Protein AF-0000000077486196 (afdb_homodimer)

Structure (mmCIF, N/CA/C/O backbone):
data_AF-0000000077486196-model_v1
#
loop_
_entity.id
_entity.type
_entity.pdbx_description
1 polymer 'TNKS2 protein'
#
loop_
_atom_site.group_PDB
_atom_site.id
_atom_site.type_symbol
_atom_site.label_atom_id
_atom_site.label_alt_id
_atom_site.label_comp_id
_atom_site.label_asym_id
_atom_site.label_entity_id
_atom_site.label_seq_id
_atom_site.pdbx_PDB_ins_code
_atom_site.Cartn_x
_atom_site.Cartn_y
_atom_site.Cartn_z
_atom_site.occupancy
_atom_site.B_iso_or_equiv
_atom_site.auth_seq_id
_atom_site.auth_comp_id
_atom_site.auth_asym_id
_atom_site.auth_atom_id
_atom_site.pdbx_PDB_model_num
ATOM 1 N N . MET A 1 1 ? 13.516 -46.938 -27.25 1 25.19 1 MET A N 1
ATOM 2 C CA . MET A 1 1 ? 14.062 -46 -26.266 1 25.19 1 MET A CA 1
ATOM 3 C C . MET A 1 1 ? 12.953 -45.375 -25.438 1 25.19 1 MET A C 1
ATOM 5 O O . MET A 1 1 ? 12.07 -44.719 -26 1 25.19 1 MET A O 1
ATOM 9 N N . SER A 1 2 ? 12.5 -45.844 -24.234 1 22.66 2 SER A N 1
ATOM 10 C CA . SER A 1 2 ? 11.367 -45.781 -23.312 1 22.66 2 SER A CA 1
ATOM 11 C C . SER A 1 2 ? 11.414 -44.5 -22.484 1 22.66 2 SER A C 1
ATOM 13 O O . SER A 1 2 ? 12.422 -44.219 -21.812 1 22.66 2 SER A O 1
ATOM 15 N N . ALA A 1 3 ? 10.836 -43.438 -22.922 1 30.11 3 ALA A N 1
ATOM 16 C CA . ALA A 1 3 ? 10.75 -42.125 -22.312 1 30.11 3 ALA A CA 1
ATOM 17 C C . ALA A 1 3 ? 10.211 -42.188 -20.891 1 30.11 3 ALA A C 1
ATOM 19 O O . ALA A 1 3 ? 9.094 -42.688 -20.672 1 30.11 3 ALA A O 1
ATOM 20 N N . ARG A 1 4 ? 11.07 -42.406 -19.812 1 27.36 4 ARG A N 1
ATOM 21 C CA . ARG A 1 4 ? 10.789 -42.344 -18.391 1 27.36 4 ARG A CA 1
ATOM 22 C C . ARG A 1 4 ? 9.977 -41.125 -18.047 1 27.36 4 ARG A C 1
ATOM 24 O O . ARG A 1 4 ? 10.398 -40 -18.328 1 27.36 4 ARG A O 1
ATOM 31 N N . ARG A 1 5 ? 8.695 -41.156 -17.938 1 28.31 5 ARG A N 1
ATOM 32 C CA . ARG A 1 5 ? 7.688 -40.219 -17.438 1 28.31 5 ARG A CA 1
ATOM 33 C C . ARG A 1 5 ? 8.062 -39.719 -16.047 1 28.31 5 ARG A C 1
ATOM 35 O O . ARG A 1 5 ? 8.07 -40.469 -15.086 1 28.31 5 ARG A O 1
ATOM 42 N N . VAL A 1 6 ? 9.133 -38.938 -15.898 1 31.02 6 VAL A N 1
ATOM 43 C CA . VAL A 1 6 ? 9.547 -38.312 -14.641 1 31.02 6 VAL A CA 1
ATOM 44 C C . VAL A 1 6 ? 8.328 -37.75 -13.922 1 31.02 6 VAL A C 1
ATOM 46 O O . VAL A 1 6 ? 7.543 -37 -14.5 1 31.02 6 VAL A O 1
ATOM 49 N N . GLN A 1 7 ? 7.801 -38.438 -12.852 1 29.83 7 GLN A N 1
ATOM 50 C CA . GLN A 1 7 ? 6.754 -38.281 -11.844 1 29.83 7 GLN A CA 1
ATOM 51 C C . GLN A 1 7 ? 6.836 -36.906 -11.18 1 29.83 7 GLN A C 1
ATOM 53 O O . GLN A 1 7 ? 7.715 -36.656 -10.352 1 29.83 7 GLN A O 1
ATOM 58 N N . ARG A 1 8 ? 6.602 -35.844 -11.828 1 33.09 8 ARG A N 1
ATOM 59 C CA . ARG A 1 8 ? 6.379 -34.438 -11.461 1 33.09 8 ARG A CA 1
ATOM 60 C C . ARG A 1 8 ? 5.359 -34.312 -10.328 1 33.09 8 ARG A C 1
ATOM 62 O O . ARG A 1 8 ? 4.918 -33.219 -9.992 1 33.09 8 ARG A O 1
ATOM 69 N N . SER A 1 9 ? 4.781 -35.438 -9.773 1 34.09 9 SER A N 1
ATOM 70 C CA . SER A 1 9 ? 3.652 -35.406 -8.852 1 34.09 9 SER A CA 1
ATOM 71 C C . SER A 1 9 ? 4.082 -34.938 -7.465 1 34.09 9 SER A C 1
ATOM 73 O O . SER A 1 9 ? 3.295 -34.312 -6.75 1 34.09 9 SER A O 1
ATOM 75 N N . ASN A 1 10 ? 5.234 -35.375 -6.922 1 32.66 10 ASN A N 1
ATOM 76 C CA . ASN A 1 10 ? 5.43 -35.438 -5.477 1 32.66 10 ASN A CA 1
ATOM 77 C C . ASN A 1 10 ? 5.719 -34.062 -4.887 1 32.66 10 ASN A C 1
ATOM 79 O O . ASN A 1 10 ? 5.691 -33.875 -3.666 1 32.66 10 ASN A O 1
ATOM 83 N N . VAL A 1 11 ? 6.293 -33.188 -5.621 1 33.09 11 VAL A N 1
ATOM 84 C CA . VAL A 1 11 ? 6.766 -31.953 -4.992 1 33.09 11 VAL A CA 1
ATOM 85 C C . VAL A 1 11 ? 5.578 -31.062 -4.637 1 33.09 11 VAL A C 1
ATOM 87 O O . VAL A 1 11 ? 5.691 -30.172 -3.795 1 33.09 11 VAL A O 1
ATOM 90 N N . THR A 1 12 ? 4.398 -31.297 -5.203 1 34.72 12 THR A N 1
ATOM 91 C CA . THR A 1 12 ? 3.201 -30.516 -4.922 1 34.72 12 THR A CA 1
ATOM 92 C C . THR A 1 12 ? 2.65 -30.844 -3.537 1 34.72 12 THR A C 1
ATOM 94 O O . THR A 1 12 ? 2.203 -29.953 -2.812 1 34.72 12 THR A O 1
ATOM 97 N N . ASP A 1 13 ? 2.734 -32.094 -3.08 1 36.16 13 ASP A N 1
ATOM 98 C CA . ASP A 1 13 ? 2.148 -32.5 -1.814 1 36.16 13 ASP A CA 1
ATOM 99 C C . ASP A 1 13 ? 2.975 -32.031 -0.631 1 36.16 13 ASP A C 1
ATOM 101 O O . ASP A 1 13 ? 2.424 -31.656 0.409 1 36.16 13 ASP A O 1
ATOM 105 N N . GLU A 1 14 ? 4.27 -32.031 -0.784 1 35.53 14 GLU A N 1
ATOM 106 C CA . GLU A 1 14 ? 5.09 -31.625 0.359 1 35.53 14 GLU A CA 1
ATOM 107 C C . GLU A 1 14 ? 4.922 -30.141 0.669 1 35.53 14 GLU A C 1
ATOM 109 O O . GLU A 1 14 ? 4.855 -29.75 1.836 1 35.53 14 GLU A O 1
ATOM 114 N N . LEU A 1 15 ? 4.867 -29.391 -0.33 1 33.56 15 LEU A N 1
ATOM 115 C CA . LEU A 1 15 ? 4.711 -27.953 -0.057 1 33.56 15 LEU A CA 1
ATOM 116 C C . LEU A 1 15 ? 3.328 -27.656 0.512 1 33.56 15 LEU A C 1
ATOM 118 O O . LEU A 1 15 ? 3.186 -26.828 1.406 1 33.56 15 LEU A O 1
ATOM 122 N N . SER A 1 16 ? 2.342 -28.438 0.183 1 37.66 16 SER A N 1
ATOM 123 C CA . SER A 1 16 ? 1.031 -28.328 0.814 1 37.66 16 SER A CA 1
ATOM 124 C C . SER A 1 16 ? 1.085 -28.734 2.281 1 37.66 16 SER A C 1
ATOM 126 O O . SER A 1 16 ? 0.455 -28.109 3.133 1 37.66 16 SER A O 1
ATOM 128 N N . ASN A 1 17 ? 1.843 -29.75 2.674 1 40.31 17 ASN A N 1
ATOM 129 C CA . ASN A 1 17 ? 1.954 -30.203 4.059 1 40.31 17 ASN A CA 1
ATOM 130 C C . ASN A 1 17 ? 2.76 -29.219 4.902 1 40.31 17 ASN A C 1
ATOM 132 O O . ASN A 1 17 ? 2.432 -28.984 6.066 1 40.31 17 ASN A O 1
ATOM 136 N N . ILE A 1 18 ? 3.787 -28.656 4.434 1 36.38 18 ILE A N 1
ATOM 137 C CA . ILE A 1 18 ? 4.566 -27.703 5.215 1 36.38 18 ILE A CA 1
ATOM 138 C C . ILE A 1 18 ? 3.762 -26.422 5.41 1 36.38 18 ILE A C 1
ATOM 140 O O . ILE A 1 18 ? 3.721 -25.875 6.512 1 36.38 18 ILE A O 1
ATOM 144 N N . ALA A 1 19 ? 3.029 -25.984 4.473 1 38.47 19 ALA A N 1
ATOM 145 C CA . ALA A 1 19 ? 2.16 -24.812 4.637 1 38.47 19 ALA A CA 1
ATOM 146 C C . ALA A 1 19 ? 1.011 -25.125 5.59 1 38.47 19 ALA A C 1
ATOM 148 O O . ALA A 1 19 ? 0.683 -24.312 6.461 1 38.47 19 ALA A O 1
ATOM 149 N N . ALA A 1 20 ? 0.475 -26.266 5.586 1 40.31 20 ALA A N 1
ATOM 150 C CA . ALA A 1 20 ? -0.534 -26.672 6.562 1 40.31 20 ALA A CA 1
ATOM 151 C C . ALA A 1 20 ?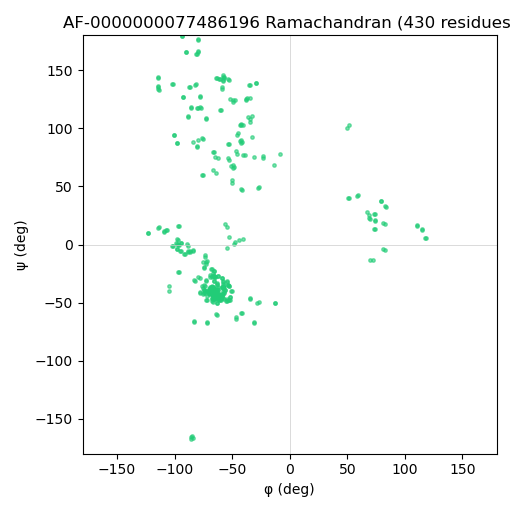 0.057 -26.734 7.969 1 40.31 20 ALA A C 1
ATOM 153 O O . ALA A 1 20 ? -0.582 -26.312 8.938 1 40.31 20 ALA A O 1
ATOM 154 N N . GLU A 1 21 ? 1.236 -27.188 8.148 1 40.91 21 GLU A N 1
ATOM 155 C CA . GLU A 1 21 ? 1.852 -27.266 9.469 1 40.91 21 GLU A CA 1
ATOM 156 C C . GLU A 1 21 ? 2.201 -25.875 9.992 1 40.91 21 GLU A C 1
ATOM 158 O O . GLU A 1 21 ? 2.002 -25.594 11.18 1 40.91 21 GLU A O 1
ATOM 163 N N . ILE A 1 22 ? 2.654 -25.062 9.18 1 37.81 22 ILE A N 1
ATOM 164 C CA . ILE A 1 22 ? 2.969 -23.719 9.648 1 37.81 22 ILE A CA 1
ATOM 165 C C . ILE A 1 22 ? 1.678 -22.969 9.984 1 37.81 22 ILE A C 1
ATOM 167 O O . ILE A 1 22 ? 1.582 -22.312 11.023 1 37.81 22 ILE A O 1
ATOM 171 N N . ILE A 1 23 ? 0.657 -23.172 9.203 1 37.69 23 ILE A N 1
ATOM 172 C CA . ILE A 1 23 ? -0.635 -22.578 9.539 1 37.69 23 ILE A CA 1
ATOM 173 C C . ILE A 1 23 ? -1.176 -23.219 10.82 1 37.69 23 ILE A C 1
ATOM 175 O O . ILE A 1 23 ? -1.705 -22.531 11.688 1 37.69 23 ILE A O 1
ATOM 179 N N . LYS A 1 24 ? -0.958 -24.484 10.969 1 39.81 24 LYS A N 1
ATOM 180 C CA . LYS A 1 24 ? -1.357 -25.141 12.211 1 39.81 24 LYS A CA 1
ATOM 181 C C . LYS A 1 24 ? -0.554 -24.609 13.398 1 39.81 24 LYS A C 1
ATOM 183 O O . LYS A 1 24 ? -1.105 -24.391 14.477 1 39.81 24 LYS A O 1
ATOM 188 N N . GLN A 1 25 ? 0.708 -24.453 13.297 1 38.59 25 GLN A N 1
ATOM 189 C CA . GLN A 1 25 ? 1.497 -23.953 14.422 1 38.59 25 GLN A CA 1
ATOM 190 C C . GLN A 1 25 ? 1.129 -22.516 14.766 1 38.59 25 GLN A C 1
ATOM 192 O O . GLN A 1 25 ? 1.107 -22.141 15.938 1 38.59 25 GLN A O 1
ATOM 197 N N . LEU A 1 26 ? 0.952 -21.766 13.758 1 32.69 26 LEU A N 1
ATOM 198 C CA . LEU A 1 26 ? 0.542 -20.391 14.055 1 32.69 26 LEU A CA 1
ATOM 199 C C . LEU A 1 26 ? -0.842 -20.359 14.695 1 32.69 26 LEU A C 1
ATOM 201 O O . LEU A 1 26 ? -1.127 -19.5 15.531 1 32.69 26 LEU A O 1
ATOM 205 N N . SER A 1 27 ? -1.669 -21.328 14.43 1 30.33 27 SER A N 1
ATOM 206 C CA . SER A 1 27 ? -2.982 -21.391 15.062 1 30.33 27 SER A CA 1
ATOM 207 C C . SER A 1 27 ? -2.871 -21.781 16.531 1 30.33 27 SER A C 1
ATOM 209 O O . SER A 1 27 ? -3.801 -21.562 17.312 1 30.33 27 SER A O 1
ATOM 211 N N . THR A 1 28 ? -1.886 -22.562 16.938 1 33.22 28 THR A N 1
ATOM 212 C CA . THR A 1 28 ? -1.939 -23.062 18.297 1 33.22 28 THR A CA 1
ATOM 213 C C . THR A 1 28 ? -1.4 -22.031 19.281 1 33.22 28 THR A C 1
ATOM 215 O O . THR A 1 28 ? -1.438 -22.234 20.5 1 33.22 28 THR A O 1
ATOM 218 N N . SER A 1 29 ? -0.495 -21.203 19 1 30.89 29 SER A N 1
ATOM 219 C CA . SER A 1 29 ? -0.128 -20.375 20.156 1 30.89 29 SER A CA 1
ATOM 220 C C . SER A 1 29 ? -1.286 -19.469 20.578 1 30.89 29 SER A C 1
ATOM 222 O O . SER A 1 29 ? -1.532 -18.438 19.969 1 30.89 29 SER A O 1
ATOM 224 N N . LYS A 1 30 ? -2.242 -20.031 21.312 1 28.58 30 LYS A N 1
ATOM 225 C CA . LYS A 1 30 ? -3.328 -19.438 22.078 1 28.58 30 LYS A CA 1
ATOM 226 C C . LYS A 1 30 ? -2.809 -18.328 23 1 28.58 30 LYS A C 1
ATOM 228 O O . LYS A 1 30 ? -2.334 -18.594 24.109 1 28.58 30 LYS A O 1
ATOM 233 N N . ARG A 1 31 ? -2.086 -17.328 22.562 1 26.91 31 ARG A N 1
ATOM 234 C CA . ARG A 1 31 ? -1.861 -16.297 23.578 1 26.91 31 ARG A CA 1
ATOM 235 C C . ARG A 1 31 ? -3.172 -15.891 24.25 1 26.91 31 ARG A C 1
ATOM 237 O O . ARG A 1 31 ? -4.219 -15.859 23.594 1 26.91 31 ARG A O 1
ATOM 244 N N . HIS A 1 32 ? -3.273 -15.969 25.547 1 27.31 32 HIS A N 1
ATOM 245 C CA . HIS A 1 32 ? -4.293 -15.531 26.5 1 27.31 32 HIS A CA 1
ATOM 246 C C . HIS A 1 32 ? -4.844 -14.164 26.125 1 27.31 32 HIS A C 1
ATOM 248 O O . HIS A 1 32 ? -4.129 -13.156 26.172 1 27.31 32 HIS A O 1
ATOM 254 N N . VAL A 1 33 ? -5.707 -14.164 25.125 1 25.33 33 VAL A N 1
ATOM 255 C CA . VAL A 1 33 ? -6.512 -12.977 24.844 1 25.33 33 VAL A CA 1
ATOM 256 C C . VAL A 1 33 ? -7.23 -12.539 26.125 1 25.33 33 VAL A C 1
ATOM 258 O O . VAL A 1 33 ? -8.062 -13.281 26.656 1 25.33 33 VAL A O 1
ATOM 261 N N . THR A 1 34 ? -6.469 -12 27.016 1 25.86 34 THR A N 1
ATOM 262 C CA . THR A 1 34 ? -7.207 -11.352 28.094 1 25.86 34 THR A CA 1
ATOM 263 C C . THR A 1 34 ? -8.492 -10.719 27.562 1 25.86 34 THR A C 1
ATOM 265 O O . THR A 1 34 ? -8.57 -10.352 26.391 1 25.86 34 THR A O 1
ATOM 268 N N . ARG A 1 35 ? -9.555 -10.898 28.328 1 23.84 35 ARG A N 1
ATOM 269 C CA . ARG A 1 35 ? -10.938 -10.492 28.125 1 23.84 35 ARG A CA 1
ATOM 270 C C . ARG A 1 35 ? -11.008 -9.062 27.578 1 23.84 35 ARG A C 1
ATOM 272 O O . ARG A 1 35 ? -10.547 -8.125 28.219 1 23.84 35 ARG A O 1
ATOM 279 N N . PRO A 1 36 ? -10.969 -9 26.25 1 25.66 36 PRO A N 1
ATOM 280 C CA . PRO A 1 36 ? -11.039 -7.637 25.719 1 25.66 36 PRO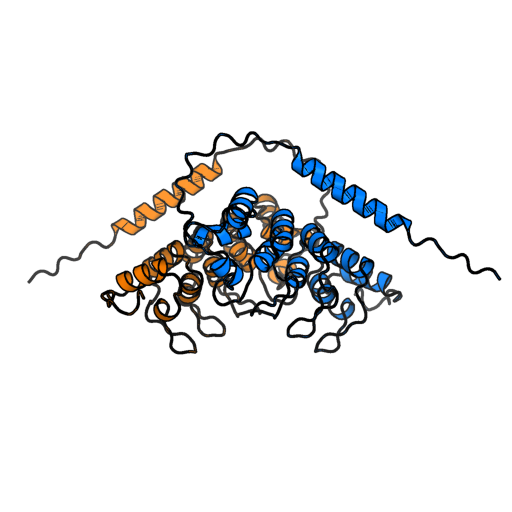 A CA 1
ATOM 281 C C . PRO A 1 36 ? -12.148 -6.805 26.344 1 25.66 36 PRO A C 1
ATOM 283 O O . PRO A 1 36 ? -13.148 -7.359 26.828 1 25.66 36 PRO A O 1
ATOM 286 N N . ALA A 1 37 ? -11.852 -5.672 26.906 1 27.72 37 ALA A N 1
ATOM 287 C CA . ALA A 1 37 ? -12.781 -4.664 27.391 1 27.72 37 ALA A CA 1
ATOM 288 C C . ALA A 1 37 ? -14.086 -4.68 26.594 1 27.72 37 ALA A C 1
ATOM 290 O O . ALA A 1 37 ? -14.102 -5.098 25.438 1 27.72 37 ALA A O 1
ATOM 291 N N . VAL A 1 38 ? -15.242 -4.555 27.125 1 26.61 38 VAL A N 1
ATOM 292 C CA . VAL A 1 38 ? -16.641 -4.488 26.703 1 26.61 38 VAL A CA 1
ATOM 293 C C . VAL A 1 38 ? -16.734 -3.777 25.359 1 26.61 38 VAL A C 1
ATOM 295 O O . VAL A 1 38 ? -16.141 -2.707 25.172 1 26.61 38 VAL A O 1
ATOM 298 N N . ALA A 1 39 ? -17.031 -4.52 24.281 1 28.16 39 ALA A N 1
ATOM 299 C CA . ALA A 1 39 ? -17.359 -4.344 22.875 1 28.16 39 ALA A CA 1
ATOM 300 C C . ALA A 1 39 ? -18.312 -3.166 22.672 1 28.16 39 ALA A C 1
ATOM 302 O O . ALA A 1 39 ? -19.516 -3.299 22.875 1 28.16 39 ALA A O 1
ATOM 303 N N . SER A 1 40 ? -18.203 -2.068 23.156 1 29.38 40 SER A N 1
ATOM 304 C CA . SER A 1 40 ? -19.156 -1.086 22.641 1 29.38 40 SER A CA 1
ATOM 305 C C . SER A 1 40 ? -19.297 -1.203 21.125 1 29.38 40 SER A C 1
ATOM 307 O O . SER A 1 40 ? -18.312 -1.261 20.406 1 29.38 40 SER A O 1
ATOM 309 N N . SER A 1 41 ? -20.375 -1.784 20.5 1 31.84 41 SER A N 1
ATOM 310 C CA . SER A 1 41 ? -20.906 -2.357 19.266 1 31.84 41 SER A CA 1
ATOM 311 C C . SER A 1 41 ? -20.484 -1.544 18.047 1 31.84 41 SER A C 1
ATOM 313 O O . SER A 1 41 ? -20.547 -2.025 16.922 1 31.84 41 SER A O 1
ATOM 315 N N . LYS A 1 42 ? -20.859 -0.227 18.016 1 29.66 42 LYS A N 1
ATOM 316 C CA . LYS A 1 42 ? -20.969 0.436 16.719 1 29.66 42 LYS A CA 1
ATOM 317 C C . LYS A 1 42 ? -19.594 0.526 16.047 1 29.66 42 LYS A C 1
ATOM 319 O O . LYS A 1 42 ? -18.75 1.309 16.469 1 29.66 42 LYS A O 1
ATOM 324 N N . MET A 1 43 ? -19.172 -0.598 15.555 1 34.19 43 MET A N 1
ATOM 325 C CA . MET A 1 43 ? -17.953 -0.536 14.75 1 34.19 43 MET A CA 1
ATOM 326 C C . MET A 1 43 ? -18.031 0.608 13.742 1 34.19 43 MET A C 1
ATOM 328 O O . MET A 1 43 ? -18.953 0.668 12.93 1 34.19 43 MET A O 1
ATOM 332 N N . GLU A 1 44 ? -17.828 1.691 13.977 1 36.94 44 GLU A N 1
ATOM 333 C CA . GLU A 1 44 ? -17.719 2.773 13.008 1 36.94 44 GLU A CA 1
ATOM 334 C C . GLU A 1 44 ? -17.047 2.301 11.719 1 36.94 44 GLU A C 1
ATOM 336 O O . GLU A 1 44 ? -16.203 1.396 11.758 1 36.94 44 GLU A O 1
ATOM 341 N N . VAL A 1 45 ? -17.828 2.186 10.531 1 41.09 45 VAL A N 1
ATOM 342 C CA . VAL A 1 45 ? -17.375 1.854 9.18 1 41.09 45 VAL A CA 1
ATOM 343 C C . VAL A 1 45 ? -15.859 1.942 9.109 1 41.09 45 VAL A C 1
ATOM 345 O O . VAL A 1 45 ? -15.211 1.077 8.516 1 41.09 45 VAL A O 1
ATOM 348 N N . GLY A 1 46 ? -15.211 3.035 9.555 1 51.56 46 GLY A N 1
ATOM 349 C CA . GLY A 1 46 ? -13.766 3.094 9.68 1 51.56 46 GLY A CA 1
ATOM 350 C C . GLY A 1 46 ? -13.164 1.846 10.305 1 51.56 46 GLY A C 1
ATOM 351 O O . GLY A 1 46 ? -11.992 1.542 10.094 1 51.56 46 GLY A O 1
ATOM 352 N N . THR A 1 47 ? -14.117 0.9 10.531 1 65.38 47 THR A N 1
ATOM 353 C CA . THR A 1 47 ? -13.664 -0.137 11.453 1 65.38 47 THR A CA 1
ATOM 354 C C . THR A 1 47 ? -13.344 -1.427 10.703 1 65.38 47 THR A C 1
ATOM 356 O O . THR A 1 47 ? -12.289 -2.023 10.898 1 65.38 47 THR A O 1
ATOM 359 N N . PHE A 1 48 ? -14.281 -1.711 9.508 1 75.38 48 PHE A N 1
ATOM 360 C CA . PHE A 1 48 ? -14.008 -2.988 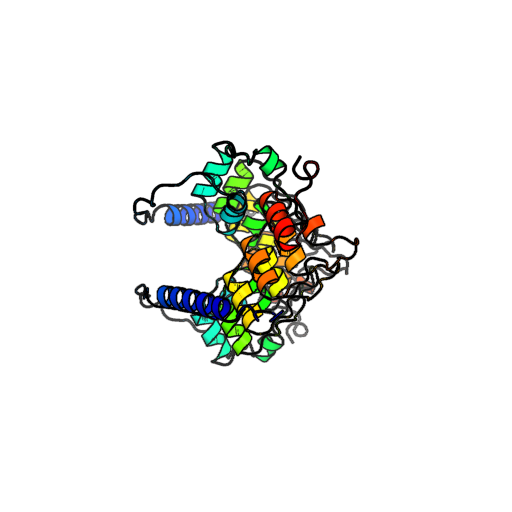8.859 1 75.38 48 PHE A CA 1
ATOM 361 C C . PHE A 1 48 ? -12.711 -2.92 8.062 1 75.38 48 PHE A C 1
ATOM 363 O O . PHE A 1 48 ? -11.844 -3.781 8.203 1 75.38 48 PHE A O 1
ATOM 370 N N . HIS A 1 49 ? -12.57 -1.858 7.258 1 78 49 HIS A N 1
ATOM 371 C CA . HIS A 1 49 ? -11.352 -1.66 6.484 1 78 49 HIS A CA 1
ATOM 372 C C . HIS A 1 49 ? -10.133 -1.576 7.391 1 78 49 HIS A C 1
ATOM 374 O O . HIS A 1 49 ? -9.062 -2.092 7.051 1 78 49 HIS A O 1
ATOM 380 N N . GLU A 1 50 ? -10.453 -0.971 8.453 1 78.69 50 GLU A N 1
ATOM 381 C CA . GLU A 1 50 ? -9.367 -0.896 9.43 1 78.69 50 GLU A CA 1
ATOM 382 C C . GLU A 1 50 ? -9.016 -2.277 9.977 1 78.69 50 GLU A C 1
ATOM 384 O O . GLU A 1 50 ? -7.84 -2.59 10.18 1 78.69 50 GLU A O 1
ATOM 389 N N . ALA A 1 51 ? -10.039 -3.018 10.18 1 84.5 51 ALA A N 1
ATOM 390 C CA . ALA A 1 51 ? -9.812 -4.375 10.672 1 84.5 51 ALA A CA 1
ATOM 391 C C . ALA A 1 51 ? -9.055 -5.211 9.648 1 84.5 51 ALA A C 1
ATOM 393 O O . ALA A 1 51 ? -8.172 -5.996 10.008 1 84.5 51 ALA A O 1
ATOM 394 N N . VAL A 1 52 ? -9.438 -5.035 8.367 1 89.06 52 VAL A N 1
ATOM 395 C CA . VAL A 1 52 ? -8.758 -5.758 7.301 1 89.06 52 VAL A CA 1
ATOM 396 C C . VAL A 1 52 ? -7.301 -5.309 7.219 1 89.06 52 VAL A C 1
ATOM 398 O O . VAL A 1 52 ? -6.391 -6.141 7.164 1 89.06 52 VAL A O 1
ATOM 401 N N . LYS A 1 53 ? -7.09 -4.043 7.234 1 86.38 53 LYS A N 1
ATOM 402 C CA . LYS A 1 53 ? -5.758 -3.455 7.133 1 86.38 53 LYS A CA 1
ATOM 403 C C . LYS A 1 53 ? -4.852 -3.959 8.25 1 86.38 53 LYS A C 1
ATOM 405 O O . LYS A 1 53 ? -3.648 -4.148 8.047 1 86.38 53 LYS A O 1
ATOM 410 N N . HIS A 1 54 ? -5.465 -4.234 9.398 1 87.5 54 HIS A N 1
ATOM 411 C CA . HIS A 1 54 ? -4.668 -4.637 10.555 1 87.5 54 HIS A CA 1
ATOM 412 C C . HIS A 1 54 ? -4.648 -6.152 10.703 1 87.5 54 HIS A C 1
ATOM 414 O O . HIS A 1 54 ? -4.012 -6.68 11.625 1 87.5 54 HIS A O 1
ATOM 420 N N . GLY A 1 55 ? -5.355 -6.797 9.891 1 92.56 55 GLY A N 1
ATOM 421 C CA . GLY A 1 55 ? -5.348 -8.25 9.938 1 92.56 55 GLY A CA 1
ATOM 422 C C . GLY A 1 55 ? -6.105 -8.812 11.125 1 92.56 55 GLY A C 1
ATOM 423 O O . GLY A 1 55 ? -5.742 -9.867 11.656 1 92.56 55 GLY A O 1
ATOM 424 N N . ASP A 1 56 ? -7.047 -8.07 11.617 1 89.94 56 ASP A N 1
ATOM 425 C CA . ASP A 1 56 ? -7.867 -8.531 12.734 1 89.94 56 ASP A CA 1
ATOM 426 C C . ASP A 1 56 ? -8.898 -9.562 12.273 1 89.94 56 ASP A C 1
ATOM 428 O O . ASP A 1 56 ? -10.055 -9.219 12.023 1 89.94 56 ASP A O 1
ATOM 432 N N . VAL A 1 57 ? -8.539 -10.781 12.328 1 92.69 57 VAL A N 1
ATOM 433 C CA . VAL A 1 57 ? -9.312 -11.867 11.734 1 92.69 57 VAL A CA 1
ATOM 434 C C . VAL A 1 57 ? -10.672 -11.969 12.422 1 92.69 57 VAL A C 1
ATOM 436 O O . VAL A 1 57 ? -11.695 -12.164 11.766 1 92.69 57 VAL A O 1
ATOM 439 N N . GLN A 1 58 ? -10.68 -11.781 13.711 1 87.38 58 GLN A N 1
ATOM 440 C CA . GLN A 1 58 ? -11.914 -11.93 14.477 1 87.38 58 GLN A CA 1
ATOM 441 C C . GLN A 1 58 ? -12.922 -10.852 14.109 1 87.38 58 GLN A C 1
ATOM 443 O O . GLN A 1 58 ? -14.102 -11.141 13.883 1 87.38 58 GLN A O 1
ATOM 448 N N . THR A 1 59 ? -12.469 -9.672 14.062 1 84.06 59 THR A N 1
ATOM 449 C CA . THR A 1 59 ? -13.336 -8.555 13.711 1 84.06 59 THR A CA 1
ATOM 450 C C . THR A 1 59 ? -13.836 -8.688 12.273 1 84.06 59 THR A C 1
ATOM 452 O O . THR A 1 59 ? -15.008 -8.43 11.992 1 84.06 59 THR A O 1
ATOM 455 N N . VAL A 1 60 ? -12.953 -9.094 11.344 1 87.38 60 VAL A N 1
ATOM 456 C CA . VAL A 1 60 ? -13.328 -9.273 9.953 1 87.38 60 VAL A CA 1
ATOM 457 C C . VAL A 1 60 ? -14.367 -10.391 9.836 1 87.38 60 VAL A C 1
ATOM 459 O O . VAL A 1 60 ? -15.383 -10.227 9.148 1 87.38 60 VAL A O 1
ATOM 462 N N . ARG A 1 61 ? -14.125 -11.453 10.555 1 87.62 61 ARG A N 1
ATOM 463 C CA . ARG A 1 61 ? -15.062 -12.57 10.523 1 87.62 61 ARG A CA 1
ATOM 464 C C . ARG A 1 61 ? -16.438 -12.148 11.031 1 87.62 61 ARG A C 1
ATOM 466 O O . ARG A 1 61 ? -17.453 -12.477 10.414 1 87.62 61 ARG A O 1
ATOM 473 N N . ARG A 1 62 ? -16.469 -11.469 12.109 1 80.81 62 ARG A N 1
ATOM 474 C CA . ARG A 1 62 ? -17.734 -11 12.672 1 80.81 62 ARG A CA 1
ATOM 475 C C . ARG A 1 62 ? -18.469 -10.109 11.68 1 80.81 62 ARG A C 1
ATOM 477 O O . ARG A 1 62 ? -19.688 -10.18 11.562 1 80.81 62 ARG A O 1
ATOM 484 N N . GLY A 1 63 ? -17.641 -9.266 11.07 1 77.69 63 GLY A N 1
ATOM 485 C CA . GLY A 1 63 ? -18.234 -8.391 10.078 1 77.69 63 GLY A CA 1
ATOM 486 C C . GLY A 1 63 ? -18.828 -9.141 8.898 1 77.69 63 GLY A C 1
ATOM 487 O O . GLY A 1 63 ? -19.891 -8.766 8.383 1 77.69 63 GLY A O 1
ATOM 488 N N . LEU A 1 64 ? -18.234 -10.203 8.508 1 79.38 64 LEU A N 1
ATOM 489 C CA . LEU A 1 64 ? -18.672 -10.984 7.363 1 79.38 64 LEU A CA 1
ATOM 490 C C . LEU A 1 64 ? -19.875 -11.852 7.73 1 79.38 64 LEU A C 1
ATOM 492 O O . LEU A 1 64 ? -20.781 -12.047 6.914 1 79.38 64 LEU A O 1
ATOM 496 N N . GLU A 1 65 ? -19.844 -12.477 8.945 1 77.06 65 GLU A N 1
ATOM 497 C CA . GLU A 1 65 ? -20.922 -13.359 9.391 1 77.06 65 GLU A CA 1
ATOM 498 C C . GLU A 1 65 ? -22.188 -12.562 9.734 1 77.06 65 GLU A C 1
ATOM 500 O O . GLU A 1 65 ? -23.297 -13.023 9.492 1 77.06 65 GLU A O 1
ATOM 505 N N . GLY A 1 66 ? -22.109 -11.742 10.828 1 61.38 66 GLY A N 1
ATOM 506 C CA . GLY A 1 66 ? -23.25 -11 11.336 1 61.38 66 GLY A CA 1
ATOM 507 C C . GLY A 1 66 ? -23.906 -10.125 10.281 1 61.38 66 GLY A C 1
ATOM 508 O O . GLY A 1 66 ? -25 -9.617 10.484 1 61.38 66 GLY A O 1
ATOM 509 N N . GLY A 1 67 ? -23.625 -10.344 9.141 1 51.91 67 GLY A N 1
ATOM 510 C CA . GLY A 1 67 ? -24.094 -9.289 8.258 1 51.91 67 GLY A CA 1
ATOM 511 C C . GLY A 1 67 ? -23.672 -7.902 8.711 1 51.91 67 GLY A C 1
ATOM 512 O O . GLY A 1 67 ? -23.328 -7.707 9.883 1 51.91 67 GLY A O 1
ATOM 513 N N . LEU A 1 68 ? -22.688 -7.27 8.141 1 46.41 68 LEU A N 1
ATOM 514 C CA . LEU A 1 68 ? -22.312 -5.945 8.617 1 46.41 68 LEU A CA 1
ATOM 515 C C . LEU A 1 68 ? -23.5 -5.227 9.25 1 46.41 68 LEU A C 1
ATOM 517 O O . LEU A 1 68 ? -24.375 -4.738 8.547 1 46.41 68 LEU A O 1
ATOM 521 N N . GLN A 1 69 ? -24.172 -5.824 10.078 1 36.69 69 GLN A N 1
ATOM 522 C CA . GLN A 1 69 ? -25.391 -5.297 10.688 1 36.69 69 GLN A CA 1
ATOM 523 C C . GLN A 1 69 ? -25.328 -3.779 10.812 1 36.69 69 GLN A C 1
ATOM 525 O O . GLN A 1 69 ? -26.344 -3.096 10.664 1 36.69 69 GLN A O 1
ATOM 530 N N . ASP A 1 70 ? -24.484 -3.369 11.617 1 33.56 70 ASP A N 1
ATOM 531 C CA . ASP A 1 70 ? -24.578 -1.974 12.039 1 33.56 70 ASP A CA 1
ATOM 532 C C . ASP A 1 70 ? -24.297 -1.029 10.867 1 33.56 70 ASP A C 1
ATOM 534 O O . ASP A 1 70 ? -23.219 -0.456 10.766 1 33.56 70 ASP A O 1
ATOM 538 N N . GLY A 1 71 ? -25.188 -1.111 9.906 1 36.22 71 GLY A N 1
ATOM 539 C CA . GLY A 1 71 ? -25.312 -0.263 8.727 1 36.22 71 GLY A CA 1
ATOM 540 C C . GLY A 1 71 ? -24.188 -0.469 7.727 1 36.22 71 GLY A C 1
ATOM 541 O O . GLY A 1 71 ? -24.016 0.338 6.812 1 36.22 71 GLY A O 1
ATOM 542 N N . PHE A 1 72 ? -23.219 -1.096 8.133 1 35.94 72 PHE A N 1
ATOM 543 C CA . PHE A 1 72 ? -22.328 -1.438 7.027 1 35.94 72 PHE A CA 1
ATOM 544 C C . PHE A 1 72 ? -22.906 -2.59 6.207 1 35.94 72 PHE A C 1
ATOM 546 O O . PHE A 1 72 ? -23.078 -3.695 6.723 1 35.94 72 PHE A O 1
ATOM 553 N N . GLN A 1 73 ? -24.016 -2.529 5.637 1 33.66 73 GLN A N 1
ATOM 554 C CA . GLN A 1 73 ? -24.578 -3.561 4.777 1 33.66 73 GLN A CA 1
ATOM 555 C C . GLN A 1 73 ? -23.516 -4.207 3.908 1 33.66 73 GLN A C 1
ATOM 557 O O . GLN A 1 73 ? -22.609 -3.531 3.428 1 33.66 73 GLN A O 1
ATOM 562 N N . LEU A 1 74 ? -23.453 -5.609 4.02 1 38.44 74 LEU A N 1
ATOM 563 C CA . LEU A 1 74 ? -22.703 -6.387 3.047 1 38.44 74 LEU A CA 1
ATOM 564 C C . LEU A 1 74 ? -22.656 -5.68 1.696 1 38.44 74 LEU A C 1
ATOM 566 O O . LEU A 1 74 ? -21.641 -5.699 1.009 1 38.44 74 LEU A O 1
ATOM 570 N N . LYS A 1 75 ? -23.938 -5.328 1.38 1 36 75 LYS A N 1
ATOM 571 C CA . LYS A 1 75 ? -24.047 -4.555 0.145 1 36 75 LYS A CA 1
ATOM 572 C C . LYS A 1 75 ? -23.078 -3.371 0.146 1 36 75 LYS A C 1
ATOM 574 O O . LYS A 1 75 ? -22.578 -2.971 -0.907 1 36 75 LYS A O 1
ATOM 579 N N . ASP A 1 76 ? -23.047 -2.873 1.256 1 37.28 76 ASP A N 1
ATOM 580 C CA . ASP A 1 76 ? -22.078 -1.794 1.425 1 37.28 76 ASP A CA 1
ATOM 581 C C . ASP A 1 76 ? -20.641 -2.322 1.344 1 37.28 76 ASP A C 1
ATOM 583 O O . ASP A 1 76 ? -19.734 -1.606 0.913 1 37.28 76 ASP A O 1
ATOM 587 N N . PHE A 1 77 ? -20.438 -3.521 1.896 1 38.28 77 PHE A N 1
ATOM 588 C CA . PHE A 1 77 ? -19.219 -4.281 1.712 1 38.28 77 PHE A CA 1
ATOM 589 C C . PHE A 1 77 ? -19.016 -4.656 0.247 1 38.28 77 PHE A C 1
ATOM 591 O O . PHE A 1 77 ? -17.906 -4.617 -0.269 1 38.28 77 PHE A O 1
ATOM 598 N N . LYS A 1 78 ? -20.125 -5.465 -0.144 1 36.47 78 LYS A N 1
ATOM 599 C CA . LYS A 1 78 ? -20.062 -5.789 -1.566 1 36.47 78 LYS A CA 1
ATOM 600 C C . LYS A 1 78 ? -19.75 -4.543 -2.398 1 36.47 78 LYS A C 1
ATOM 602 O O . LYS A 1 78 ? -19.047 -4.625 -3.404 1 36.47 78 LYS A O 1
ATOM 607 N N . ASN A 1 79 ? -20.828 -3.74 -2.188 1 37.41 79 ASN A N 1
ATOM 608 C CA . ASN A 1 79 ? -20.453 -2.443 -2.74 1 37.41 79 ASN A CA 1
ATOM 609 C C . ASN A 1 79 ? -19.125 -1.955 -2.166 1 37.41 79 ASN A C 1
ATOM 611 O O . ASN A 1 79 ? -19.109 -1.07 -1.309 1 37.41 79 ASN A O 1
ATOM 615 N N . HIS A 1 80 ? -18.578 -2.982 -1.379 1 41.59 80 HIS A N 1
ATOM 616 C CA . HIS A 1 80 ? -17.203 -3.141 -0.895 1 41.59 80 HIS A CA 1
ATOM 617 C C . HIS A 1 80 ? -16.281 -2.109 -1.525 1 41.59 80 HIS A C 1
ATOM 619 O O . HIS A 1 80 ? -16.047 -2.135 -2.736 1 41.59 80 HIS A O 1
ATOM 625 N N . VAL A 1 81 ? -16.469 -1.082 -0.954 1 43.53 81 VAL A N 1
ATOM 626 C CA . VAL A 1 81 ? -16 0.303 -0.968 1 43.53 81 VAL A CA 1
ATOM 627 C C . VAL A 1 81 ? -14.547 0.36 -1.407 1 43.53 81 VAL A C 1
ATOM 629 O O . VAL A 1 81 ? -13.68 -0.261 -0.786 1 43.53 81 VAL A O 1
ATOM 632 N N . LYS A 1 82 ? -14.516 0.172 -2.686 1 45.91 82 LYS A N 1
ATOM 633 C CA . LYS A 1 82 ? -13.32 0.826 -3.203 1 45.91 82 LYS A CA 1
ATOM 634 C C . LYS A 1 82 ? -12.852 1.937 -2.266 1 45.91 82 LYS A C 1
ATOM 636 O O . LYS A 1 82 ? -13.641 2.795 -1.868 1 45.91 82 LYS A O 1
ATOM 641 N N . ILE A 1 83 ? -12.312 1.453 -1.306 1 44.5 83 ILE A N 1
ATOM 642 C CA . ILE A 1 83 ? -11.703 2.443 -0.423 1 44.5 83 ILE A CA 1
ATOM 643 C C . ILE A 1 83 ? -11.094 3.572 -1.254 1 44.5 83 ILE A C 1
ATOM 645 O O . ILE A 1 83 ? -10.289 3.324 -2.152 1 44.5 83 ILE A O 1
ATOM 649 N N . GLY A 1 84 ? -11.594 4.672 -0.809 1 45 84 GLY A N 1
ATOM 650 C CA . GLY A 1 84 ? -10.805 5.891 -0.783 1 45 84 GLY A CA 1
ATOM 651 C C . GLY A 1 84 ? -10.508 6.441 -2.166 1 45 84 GLY A C 1
ATOM 652 O O . GLY A 1 84 ? -9.484 7.09 -2.373 1 45 84 GLY A O 1
ATOM 653 N N . GLY A 1 85 ? -11.383 6.082 -3.023 1 56.06 85 GLY A N 1
ATOM 654 C CA . GLY A 1 85 ? -11.094 6.715 -4.301 1 56.06 85 GLY A CA 1
ATOM 655 C C . GLY A 1 85 ? -10.047 5.969 -5.109 1 56.06 85 GLY A C 1
ATOM 656 O O . GLY A 1 85 ? -9.75 6.352 -6.242 1 56.06 85 GLY A O 1
ATOM 657 N N . ILE A 1 86 ? -9.508 4.922 -4.477 1 62.56 86 ILE A N 1
ATOM 658 C CA . ILE A 1 86 ? -8.5 4.211 -5.25 1 62.56 86 ILE A CA 1
ATOM 659 C C . ILE A 1 86 ? -9 2.805 -5.582 1 62.56 86 ILE A C 1
ATOM 661 O O . ILE A 1 86 ? -8.234 1.96 -6.051 1 62.56 86 ILE A O 1
ATOM 665 N N . ASP A 1 87 ? -10.273 2.506 -5.438 1 74.31 87 ASP A N 1
ATOM 666 C CA . ASP A 1 87 ? -10.969 1.284 -5.816 1 74.31 87 ASP A CA 1
ATOM 667 C C . ASP A 1 87 ? -10.242 0.048 -5.289 1 74.31 87 ASP A C 1
ATOM 669 O O . ASP A 1 87 ? -10.039 -0.92 -6.023 1 74.31 87 ASP A O 1
ATOM 673 N N . GLN A 1 88 ? -9.75 0.153 -4.066 1 84.88 88 GLN A N 1
ATOM 674 C CA . GLN A 1 88 ? -9.188 -1.036 -3.438 1 84.88 88 GLN A CA 1
ATOM 675 C C . GLN A 1 88 ? -10.234 -1.771 -2.609 1 84.88 88 GLN A C 1
ATOM 677 O O . GLN A 1 88 ? -10.906 -1.167 -1.773 1 84.88 88 GLN A O 1
ATOM 682 N N . THR A 1 89 ? -10.352 -3.059 -2.914 1 87.75 89 THR A N 1
ATOM 683 C CA . THR A 1 89 ? -11.234 -3.941 -2.154 1 87.75 89 THR A CA 1
ATOM 684 C C . THR A 1 89 ? -10.555 -4.398 -0.866 1 87.75 89 THR A C 1
ATOM 686 O O . THR A 1 89 ? -9.344 -4.25 -0.708 1 87.75 89 THR A O 1
ATOM 689 N N . PRO A 1 90 ? -11.383 -4.93 0.055 1 88.62 90 PRO A N 1
ATOM 690 C CA . PRO A 1 90 ? -10.758 -5.512 1.245 1 88.62 90 PRO A CA 1
ATOM 691 C C . PRO A 1 90 ? -9.688 -6.551 0.903 1 88.62 90 PRO A C 1
ATOM 693 O O . PRO A 1 90 ? -8.656 -6.629 1.574 1 88.62 90 PRO A O 1
ATOM 696 N N . LEU A 1 91 ? -9.953 -7.254 -0.16 1 93.75 91 LEU A N 1
ATOM 697 C CA . LEU A 1 91 ? -8.969 -8.258 -0.561 1 93.75 91 LEU A CA 1
ATOM 698 C C . LEU A 1 91 ? -7.688 -7.59 -1.049 1 93.75 91 LEU A C 1
ATOM 700 O O . LEU A 1 91 ? -6.59 -8.102 -0.807 1 93.75 91 LEU A O 1
ATOM 704 N N . HIS A 1 92 ? -7.816 -6.457 -1.771 1 94.44 92 HIS A N 1
ATOM 705 C CA . HIS A 1 92 ? -6.633 -5.676 -2.107 1 94.44 92 HIS A CA 1
ATOM 706 C C . HIS A 1 92 ? -5.836 -5.316 -0.857 1 94.44 92 HIS A C 1
ATOM 708 O O . HIS A 1 92 ? -4.617 -5.5 -0.816 1 94.44 92 HIS A O 1
ATOM 714 N N . LEU A 1 93 ? -6.527 -4.828 0.093 1 91.75 93 LEU A N 1
ATOM 715 C CA . LEU A 1 93 ? -5.875 -4.387 1.32 1 91.75 93 LEU A CA 1
ATOM 716 C C . LEU A 1 93 ? -5.199 -5.555 2.031 1 91.75 93 LEU A C 1
ATOM 718 O O . LEU A 1 93 ? -4.039 -5.457 2.434 1 91.75 93 LEU A O 1
ATOM 722 N N . ALA A 1 94 ? -5.949 -6.629 2.223 1 95.25 94 ALA A N 1
ATOM 723 C CA . ALA A 1 94 ? -5.383 -7.809 2.873 1 95.25 94 ALA A CA 1
ATOM 724 C C . ALA A 1 94 ? -4.137 -8.297 2.137 1 95.25 94 ALA A C 1
ATOM 726 O O . ALA A 1 94 ? -3.18 -8.758 2.762 1 95.25 94 ALA A O 1
ATOM 727 N N . SER A 1 95 ? -4.18 -8.25 0.826 1 96.81 95 SER A N 1
ATOM 728 C CA . SER A 1 95 ? -3.062 -8.695 -0.005 1 96.81 95 SER A CA 1
ATOM 729 C C . SER A 1 95 ? -1.871 -7.75 0.121 1 96.81 95 SER A C 1
ATOM 731 O O . SER A 1 95 ? -0.727 -8.195 0.228 1 96.81 95 SER A O 1
ATOM 733 N N . MET A 1 96 ? -2.156 -6.492 0.108 1 93.88 96 MET A N 1
ATOM 734 C CA . MET A 1 96 ? -1.121 -5.469 0.192 1 93.88 96 MET A CA 1
ATOM 735 C C . MET A 1 96 ? -0.426 -5.508 1.549 1 93.88 96 MET A C 1
ATOM 737 O O . MET A 1 96 ? 0.792 -5.34 1.632 1 93.88 96 MET A O 1
ATOM 741 N N . PHE A 1 97 ? -1.227 -5.754 2.547 1 94.44 97 PHE A N 1
ATOM 742 C CA . PHE A 1 97 ? -0.677 -5.707 3.896 1 94.44 97 PHE A CA 1
ATOM 743 C C . PHE A 1 97 ? -0.257 -7.094 4.359 1 94.44 97 PHE A C 1
ATOM 745 O O . PHE A 1 97 ? 0.321 -7.246 5.438 1 94.44 97 PHE A O 1
ATOM 752 N N . GLY A 1 98 ? -0.523 -8.109 3.602 1 96.19 98 GLY A N 1
ATOM 753 C CA . GLY A 1 98 ? 0.036 -9.438 3.834 1 96.19 98 GLY A CA 1
ATOM 754 C C . GLY A 1 98 ? -0.737 -10.234 4.863 1 96.19 98 GLY A C 1
ATOM 755 O O . GLY A 1 98 ? -0.146 -10.977 5.652 1 96.19 98 GLY A O 1
ATOM 756 N N . HIS A 1 99 ? -2.016 -10.039 4.914 1 97.06 99 HIS A N 1
ATOM 757 C CA . HIS A 1 99 ? -2.846 -10.773 5.867 1 97.06 99 HIS A CA 1
ATOM 758 C C . HIS A 1 99 ? -3.514 -11.969 5.207 1 97.06 99 HIS A C 1
ATOM 760 O O . HIS A 1 99 ? -4.684 -11.898 4.82 1 97.06 99 HIS A O 1
ATOM 766 N N . ALA A 1 100 ? -2.783 -13.062 5.227 1 97.69 100 ALA A N 1
ATOM 767 C CA . ALA A 1 100 ? -3.172 -14.266 4.484 1 97.69 100 ALA A CA 1
ATOM 768 C C . ALA A 1 100 ? -4.48 -14.836 5.016 1 97.69 100 ALA A C 1
ATOM 770 O O . ALA A 1 100 ? -5.352 -15.234 4.238 1 97.69 100 ALA A O 1
ATOM 771 N N . GLU A 1 101 ? -4.629 -14.852 6.32 1 97.25 101 GLU A N 1
ATOM 772 C CA . GLU A 1 101 ? -5.844 -15.414 6.902 1 97.25 101 GLU A CA 1
ATOM 773 C C . GLU A 1 101 ? -7.062 -14.562 6.566 1 97.25 101 GLU A C 1
ATOM 775 O O . GLU A 1 101 ? -8.133 -15.094 6.262 1 97.25 101 GLU A O 1
ATOM 780 N N . VAL A 1 102 ? -6.898 -13.312 6.633 1 96.56 102 VAL A N 1
ATOM 781 C CA . VAL A 1 102 ? -7.977 -12.391 6.289 1 96.56 102 VAL A CA 1
ATOM 782 C C . VAL A 1 102 ? -8.32 -12.531 4.805 1 96.56 102 VAL A C 1
ATOM 784 O O . VAL A 1 102 ? -9.492 -12.531 4.434 1 96.56 102 VAL A O 1
ATOM 787 N N . ALA A 1 103 ? -7.27 -12.648 3.957 1 97.44 103 ALA A N 1
ATOM 788 C CA . ALA A 1 103 ? -7.492 -12.836 2.525 1 97.44 103 ALA A CA 1
ATOM 789 C C . ALA A 1 103 ? -8.312 -14.102 2.262 1 97.44 103 ALA A C 1
ATOM 791 O O . ALA A 1 103 ? -9.258 -14.078 1.467 1 97.44 103 ALA A O 1
ATOM 792 N N . GLU A 1 104 ? -7.934 -15.117 2.938 1 97.25 104 GLU A N 1
ATOM 793 C CA . GLU A 1 104 ? -8.648 -16.375 2.777 1 97.25 104 GLU A CA 1
ATOM 794 C C . GLU A 1 104 ? -10.117 -16.234 3.162 1 97.25 104 GLU A C 1
ATOM 796 O O . GLU A 1 104 ? -11.008 -16.719 2.455 1 97.25 104 GLU A O 1
ATOM 801 N N . LEU A 1 105 ? -10.344 -15.617 4.262 1 93.31 105 LEU A N 1
ATOM 802 C CA . LEU A 1 105 ? -11.703 -15.383 4.734 1 93.31 105 LEU A CA 1
ATOM 803 C C . LEU A 1 105 ? -12.5 -14.562 3.725 1 93.31 105 LEU A C 1
ATOM 805 O O . LEU A 1 105 ? -13.648 -14.891 3.418 1 93.31 105 LEU A O 1
ATOM 809 N N . LEU A 1 106 ? -11.898 -13.516 3.236 1 92.94 106 LEU A N 1
ATOM 810 C CA . LEU A 1 106 ? -12.57 -12.641 2.277 1 92.94 106 LEU A CA 1
ATOM 811 C C . LEU A 1 106 ? -12.922 -13.398 1.005 1 92.94 106 LEU A C 1
ATOM 813 O O . LEU A 1 106 ? -14.008 -13.211 0.444 1 92.94 106 LEU A O 1
ATOM 817 N N . ILE A 1 107 ? -12.039 -14.281 0.558 1 94.31 107 ILE A N 1
ATOM 818 C CA . ILE A 1 107 ? -12.273 -15.094 -0.635 1 94.31 107 ILE A CA 1
ATOM 819 C C . ILE A 1 107 ? -13.445 -16.047 -0.393 1 94.31 107 ILE A C 1
ATOM 821 O O . ILE A 1 107 ? -14.32 -16.188 -1.25 1 94.31 107 ILE A O 1
ATOM 825 N N . GLN A 1 108 ? -13.43 -16.641 0.785 1 92.12 108 GLN A N 1
ATOM 826 C CA . GLN A 1 108 ? -14.508 -17.547 1.146 1 92.12 108 GLN A CA 1
ATOM 827 C C . GLN A 1 108 ? -15.859 -16.844 1.112 1 92.12 108 GLN A C 1
ATOM 829 O O . GLN A 1 108 ? -16.875 -17.469 0.794 1 92.12 108 GLN A O 1
ATOM 834 N N . TYR A 1 109 ? -15.82 -15.578 1.362 1 87.44 109 TYR A N 1
ATOM 835 C CA . TYR A 1 109 ? -17.078 -14.836 1.422 1 87.44 109 TYR A CA 1
ATOM 836 C C . TYR A 1 109 ? -17.344 -14.117 0.104 1 87.44 109 TYR A C 1
ATOM 838 O O . TYR A 1 109 ? -18.266 -13.305 0.01 1 87.44 109 TYR A O 1
ATOM 846 N N . GLY A 1 110 ? -16.469 -14.258 -0.883 1 87.94 110 GLY A N 1
ATOM 847 C CA . GLY A 1 110 ? -16.891 -13.914 -2.232 1 87.94 110 GLY A CA 1
ATOM 848 C C . GLY A 1 110 ? -16.109 -12.766 -2.836 1 87.94 110 GLY A C 1
ATOM 849 O O . GLY A 1 110 ? -16.469 -12.25 -3.895 1 87.94 110 GLY A O 1
ATOM 850 N N . ASP A 1 111 ? -15.102 -12.297 -2.174 1 89.12 111 ASP A N 1
ATOM 851 C CA . ASP A 1 111 ? -14.305 -11.25 -2.805 1 89.12 111 ASP A CA 1
ATOM 852 C C . ASP A 1 111 ? -13.75 -11.711 -4.152 1 89.12 111 ASP A C 1
ATOM 854 O O . ASP A 1 111 ? -13.344 -12.859 -4.297 1 89.12 111 ASP A O 1
ATOM 858 N N . ASP A 1 112 ? -13.711 -10.734 -5.098 1 92 112 ASP A N 1
ATOM 859 C CA . ASP A 1 112 ? -13.25 -10.984 -6.457 1 92 112 ASP A CA 1
ATOM 860 C C . ASP A 1 112 ? -11.727 -10.992 -6.527 1 92 112 ASP A C 1
ATOM 862 O O . ASP A 1 112 ? -11.078 -9.977 -6.273 1 92 112 ASP A O 1
ATOM 866 N N . LEU A 1 113 ? -11.172 -12.125 -6.906 1 96.62 113 LEU A N 1
ATOM 867 C CA . LEU A 1 113 ? -9.727 -12.305 -7.008 1 96.62 113 LEU A CA 1
ATOM 868 C C . LEU A 1 113 ? -9.148 -11.422 -8.109 1 96.62 113 LEU A C 1
ATOM 870 O O . LEU A 1 113 ? -7.953 -11.125 -8.102 1 96.62 113 LEU A O 1
ATOM 874 N N . GLU A 1 114 ? -9.992 -11.039 -9.055 1 96.56 114 GLU A N 1
ATOM 875 C CA . GLU A 1 114 ? -9.492 -10.359 -10.242 1 96.56 114 GLU A CA 1
ATOM 876 C C . GLU A 1 114 ? -9.883 -8.883 -10.25 1 96.56 114 GLU A C 1
ATOM 878 O O . GLU A 1 114 ? -9.766 -8.203 -11.273 1 96.56 114 GLU A O 1
ATOM 883 N N . ALA A 1 115 ? -10.414 -8.414 -9.016 1 91.88 115 ALA A N 1
ATOM 884 C CA . ALA A 1 115 ? -10.695 -6.988 -8.906 1 91.88 115 ALA A CA 1
ATOM 885 C C . ALA A 1 115 ? -9.438 -6.16 -9.156 1 91.88 115 ALA A C 1
ATOM 887 O O . ALA A 1 115 ? -8.344 -6.531 -8.719 1 91.88 115 ALA A O 1
ATOM 888 N N . ARG A 1 116 ? -9.609 -5.055 -9.859 1 92 116 ARG A N 1
ATOM 889 C CA . ARG A 1 116 ? -8.484 -4.18 -10.172 1 92 116 ARG A CA 1
ATOM 890 C C . ARG A 1 116 ? -8.617 -2.836 -9.469 1 92 116 ARG A C 1
ATOM 892 O O . ARG A 1 116 ? -9.711 -2.273 -9.391 1 92 116 ARG A O 1
ATOM 899 N N . ASP A 1 117 ? -7.531 -2.457 -8.883 1 83.25 117 ASP A N 1
ATOM 900 C CA . ASP A 1 117 ? -7.562 -1.136 -8.266 1 83.25 117 ASP A CA 1
ATOM 901 C C . ASP A 1 117 ? -7.371 -0.036 -9.305 1 83.25 117 ASP A C 1
ATOM 903 O O . ASP A 1 117 ? -7.227 -0.319 -10.492 1 83.25 117 ASP A O 1
ATOM 907 N N . LEU A 1 118 ? -7.461 1.234 -8.82 1 77.31 118 LEU A N 1
ATOM 908 C CA . LEU A 1 118 ? -7.375 2.348 -9.758 1 77.31 118 LEU A CA 1
ATOM 909 C C . LEU A 1 118 ? -5.945 2.873 -9.844 1 77.31 118 LEU A C 1
ATOM 911 O O . LEU A 1 118 ? -5.668 3.807 -10.602 1 77.31 118 LEU A O 1
ATOM 915 N N . ILE A 1 119 ? -5.129 2.256 -9.133 1 76.25 119 ILE A N 1
ATOM 916 C CA . ILE A 1 119 ? -3.748 2.719 -9.086 1 76.25 119 ILE A CA 1
ATOM 917 C C . ILE A 1 119 ? -2.982 2.166 -10.289 1 76.25 119 ILE A C 1
ATOM 919 O O . ILE A 1 119 ? -2.643 2.91 -11.211 1 76.25 119 ILE A O 1
ATOM 923 N N . GLY A 1 120 ? -2.779 0.97 -10.406 1 78.75 120 GLY A N 1
ATOM 924 C CA . GLY A 1 120 ? -2.068 0.312 -11.492 1 78.75 120 GLY A CA 1
ATOM 925 C C . GLY A 1 120 ? -2.898 -0.747 -12.195 1 78.75 120 GLY A C 1
ATOM 926 O O . GLY A 1 120 ? -2.387 -1.484 -13.039 1 78.75 120 GLY A O 1
ATOM 927 N N . GLN A 1 121 ? -4.18 -0.724 -11.82 1 89.75 121 GLN A N 1
ATOM 928 C CA . GLN A 1 121 ? -5.027 -1.833 -12.25 1 89.75 121 GLN A CA 1
ATOM 929 C C . GLN A 1 121 ? -4.484 -3.166 -11.742 1 89.75 121 GLN A C 1
ATOM 931 O O . GLN A 1 121 ? -4.367 -4.129 -12.5 1 89.75 121 GLN A O 1
ATOM 936 N N . TRP A 1 122 ? -4.082 -3.121 -10.508 1 93.25 122 TRP A N 1
ATOM 937 C CA . TRP A 1 122 ? -3.484 -4.289 -9.875 1 93.25 122 TRP A CA 1
ATOM 938 C C . TRP A 1 122 ? -4.555 -5.18 -9.25 1 93.25 122 TRP A C 1
ATOM 940 O O . TRP A 1 122 ? -5.516 -4.684 -8.656 1 93.25 122 TRP A O 1
ATOM 950 N N . THR A 1 123 ? -4.383 -6.453 -9.492 1 96.25 123 THR A N 1
ATOM 951 C CA . THR A 1 123 ? -5.168 -7.434 -8.75 1 96.25 123 THR A CA 1
ATOM 952 C C . THR A 1 123 ? -4.582 -7.656 -7.363 1 96.25 123 THR A C 1
ATOM 954 O O . THR A 1 123 ? -3.463 -7.223 -7.078 1 96.25 123 THR A O 1
ATOM 957 N N . PRO A 1 124 ? -5.379 -8.312 -6.492 1 97.12 124 PRO A N 1
ATOM 958 C CA . PRO A 1 124 ? -4.805 -8.672 -5.191 1 97.12 124 PRO A CA 1
ATOM 959 C C . PRO A 1 124 ? -3.49 -9.438 -5.324 1 97.12 124 PRO A C 1
ATOM 961 O O . PRO A 1 124 ? -2.555 -9.203 -4.551 1 97.12 124 PRO A O 1
ATOM 964 N N . LEU A 1 125 ? -3.385 -10.266 -6.32 1 98.62 125 LEU A N 1
ATOM 965 C CA . LEU A 1 125 ? -2.16 -11.031 -6.508 1 98.62 125 LEU A CA 1
ATOM 966 C C . LEU A 1 125 ? -1 -10.117 -6.891 1 98.62 125 LEU A C 1
ATOM 968 O O . LEU A 1 125 ? 0.124 -10.305 -6.418 1 98.62 125 LEU A O 1
ATOM 972 N N . HIS A 1 126 ? -1.26 -9.148 -7.789 1 96.56 126 HIS A N 1
ATOM 973 C CA . HIS A 1 126 ? -0.228 -8.156 -8.086 1 96.56 126 HIS A CA 1
ATOM 974 C C . HIS A 1 126 ? 0.304 -7.516 -6.812 1 96.56 126 HIS A C 1
ATOM 976 O O . HIS A 1 126 ? 1.518 -7.41 -6.625 1 96.56 126 HIS A O 1
ATOM 982 N N . LEU A 1 127 ? -0.624 -7.117 -5.992 1 94.62 127 LEU A N 1
ATOM 983 C CA . LEU A 1 127 ? -0.243 -6.391 -4.785 1 94.62 127 LEU A CA 1
ATOM 984 C C . LEU A 1 127 ? 0.543 -7.289 -3.836 1 94.62 127 LEU A C 1
ATOM 986 O O . LEU A 1 127 ? 1.553 -6.867 -3.268 1 94.62 127 LEU A O 1
ATOM 990 N N . ALA A 1 128 ? 0.102 -8.484 -3.6 1 96.75 128 ALA A N 1
ATOM 991 C CA . ALA A 1 128 ? 0.831 -9.414 -2.744 1 96.75 128 ALA A CA 1
ATOM 992 C C . ALA A 1 128 ? 2.24 -9.664 -3.277 1 96.75 128 ALA A C 1
ATOM 994 O O . ALA A 1 128 ? 3.188 -9.812 -2.502 1 96.75 128 ALA A O 1
ATOM 995 N N . ALA A 1 129 ? 2.367 -9.719 -4.594 1 95.31 129 ALA A N 1
ATOM 996 C CA . ALA A 1 129 ? 3.666 -9.93 -5.227 1 95.31 129 ALA A CA 1
ATOM 997 C C . ALA A 1 129 ? 4.562 -8.703 -5.074 1 95.31 129 ALA A C 1
ATOM 999 O O . ALA A 1 129 ? 5.758 -8.836 -4.805 1 95.31 129 ALA A O 1
ATOM 1000 N N . ILE A 1 130 ? 3.99 -7.578 -5.242 1 90.56 130 ILE A N 1
ATOM 1001 C CA . ILE A 1 130 ? 4.723 -6.32 -5.137 1 90.56 130 ILE A CA 1
ATOM 1002 C C . ILE A 1 130 ? 5.297 -6.176 -3.729 1 90.56 130 ILE A C 1
ATOM 1004 O O . ILE A 1 130 ? 6.484 -5.883 -3.561 1 90.56 130 ILE A O 1
ATOM 1008 N N . TYR A 1 131 ? 4.445 -6.48 -2.779 1 90.75 131 TYR A N 1
ATOM 1009 C CA . TYR A 1 131 ? 4.855 -6.172 -1.414 1 90.75 131 TYR A CA 1
ATOM 1010 C C . TYR A 1 131 ? 5.438 -7.402 -0.727 1 90.75 131 TYR A C 1
ATOM 1012 O O . TYR A 1 131 ? 5.734 -7.367 0.47 1 90.75 131 TYR A O 1
ATOM 1020 N N . GLY A 1 132 ? 5.555 -8.453 -1.438 1 91.06 132 GLY A N 1
ATOM 1021 C CA . GLY A 1 132 ? 6.383 -9.578 -1.021 1 91.06 132 GLY A CA 1
ATOM 1022 C C . GLY A 1 132 ? 5.711 -10.461 0.014 1 91.06 132 GLY A C 1
ATOM 1023 O O . GLY A 1 132 ? 6.367 -10.961 0.931 1 91.06 132 GLY A O 1
ATOM 1024 N N . HIS A 1 133 ? 4.461 -10.672 -0.083 1 95.12 133 HIS A N 1
ATOM 1025 C CA . HIS A 1 133 ? 3.742 -11.508 0.872 1 95.12 133 HIS A CA 1
ATOM 1026 C C . HIS A 1 133 ? 3.508 -12.906 0.31 1 95.12 133 HIS A C 1
ATOM 1028 O O . HIS A 1 133 ? 2.463 -13.172 -0.286 1 95.12 133 HIS A O 1
ATOM 1034 N N . THR A 1 134 ? 4.422 -13.742 0.667 1 95.44 134 THR A N 1
ATOM 1035 C CA . THR A 1 134 ? 4.469 -15.07 0.066 1 95.44 134 THR A CA 1
ATOM 1036 C C . THR A 1 134 ? 3.242 -15.883 0.467 1 95.44 134 THR A C 1
ATOM 1038 O O . THR A 1 134 ? 2.604 -16.516 -0.379 1 95.44 134 THR A O 1
ATOM 1041 N N . LEU A 1 135 ? 2.91 -15.82 1.709 1 96.25 135 LEU A N 1
ATOM 1042 C CA . LEU A 1 135 ? 1.777 -16.609 2.176 1 96.25 135 LEU A CA 1
ATOM 1043 C C . LEU A 1 135 ? 0.476 -16.109 1.554 1 96.25 135 LEU A C 1
ATOM 1045 O O . LEU A 1 135 ? -0.386 -16.922 1.186 1 96.25 135 LEU A O 1
ATOM 1049 N N . THR A 1 136 ? 0.378 -14.883 1.461 1 98.12 136 THR A N 1
ATOM 1050 C CA . THR A 1 136 ? -0.813 -14.312 0.84 1 98.12 136 THR A CA 1
ATOM 1051 C C . THR A 1 136 ? -0.886 -14.695 -0.637 1 98.12 136 THR A C 1
ATOM 1053 O O . THR A 1 136 ? -1.961 -15.008 -1.149 1 98.12 136 THR A O 1
ATOM 1056 N N . CYS A 1 137 ? 0.271 -14.672 -1.342 1 98.44 137 CYS A N 1
ATOM 1057 C CA . CYS A 1 137 ? 0.313 -15.125 -2.727 1 98.44 137 CYS A CA 1
ATOM 1058 C C . CYS A 1 137 ? -0.161 -16.578 -2.838 1 98.44 137 CYS A C 1
ATOM 1060 O O . CYS A 1 137 ? -0.942 -16.906 -3.732 1 98.44 137 CYS A O 1
ATOM 1062 N N . GLU A 1 138 ? 0.28 -17.344 -1.925 1 97.75 138 GLU A N 1
ATOM 1063 C CA . GLU A 1 138 ? -0.102 -18.75 -1.936 1 97.75 138 GLU A CA 1
ATOM 1064 C C . GLU A 1 138 ? -1.613 -18.906 -1.793 1 97.75 138 GLU A C 1
ATOM 1066 O O . GLU A 1 138 ? -2.227 -19.703 -2.506 1 97.75 138 GLU A O 1
ATOM 1071 N N . VAL A 1 139 ? -2.164 -18.203 -0.887 1 98.19 139 VAL A N 1
ATOM 1072 C CA . VAL A 1 139 ? -3.602 -18.266 -0.647 1 98.19 139 VAL A CA 1
ATOM 1073 C C . VAL A 1 139 ? -4.355 -17.844 -1.905 1 98.19 139 VAL A C 1
ATOM 1075 O O . VAL A 1 139 ? -5.32 -18.5 -2.311 1 98.19 139 VAL A O 1
ATOM 1078 N N . LEU A 1 140 ? -3.904 -16.812 -2.529 1 98.62 140 LEU A N 1
ATOM 1079 C CA . LEU A 1 140 ? -4.57 -16.297 -3.719 1 98.62 140 LEU A CA 1
ATOM 1080 C C . LEU A 1 140 ? -4.469 -17.281 -4.875 1 98.62 140 LEU A C 1
ATOM 1082 O O . LEU A 1 140 ? -5.469 -17.578 -5.535 1 98.62 140 LEU A O 1
ATOM 1086 N N . ILE A 1 141 ? -3.311 -17.859 -5.086 1 98.31 141 ILE A N 1
ATOM 1087 C CA . ILE A 1 141 ? -3.074 -18.797 -6.18 1 98.31 141 ILE A CA 1
ATOM 1088 C C . ILE A 1 141 ? -3.898 -20.062 -5.961 1 98.31 141 ILE A C 1
ATOM 1090 O O . ILE A 1 141 ? -4.57 -20.531 -6.879 1 98.31 141 ILE A O 1
ATOM 1094 N N . ARG A 1 142 ? -3.863 -20.5 -4.727 1 97.31 142 ARG A N 1
ATOM 1095 C CA . ARG A 1 142 ? -4.617 -21.703 -4.402 1 97.31 142 ARG A CA 1
ATOM 1096 C C . ARG A 1 142 ? -6.117 -21.484 -4.574 1 97.31 142 ARG A C 1
ATOM 1098 O O . ARG A 1 142 ? -6.863 -22.406 -4.871 1 97.31 142 ARG A O 1
ATOM 1105 N N . SER A 1 143 ? -6.543 -20.297 -4.422 1 97.94 143 SER A N 1
ATOM 1106 C CA . SER A 1 143 ? -7.961 -19.969 -4.508 1 97.94 143 SER A CA 1
ATOM 1107 C C . SER A 1 143 ? -8.383 -19.703 -5.949 1 97.94 143 SER A C 1
ATOM 1109 O O . SER A 1 143 ? -9.547 -19.422 -6.219 1 97.94 143 SER A O 1
ATOM 1111 N N . GLY A 1 144 ? -7.391 -19.672 -6.883 1 97.56 144 GLY A N 1
ATOM 1112 C CA . GLY A 1 144 ? -7.746 -19.625 -8.297 1 97.56 144 GLY A CA 1
ATOM 1113 C C . GLY A 1 144 ? -7.406 -18.297 -8.945 1 97.56 144 GLY A C 1
ATOM 1114 O O . GLY A 1 144 ? -7.914 -17.984 -10.023 1 97.56 144 GLY A O 1
ATOM 1115 N N . ALA A 1 145 ? -6.566 -17.5 -8.305 1 98.31 145 ALA A N 1
ATOM 1116 C CA . ALA A 1 145 ? -6.164 -16.25 -8.938 1 98.31 145 ALA A CA 1
ATOM 1117 C C . ALA A 1 145 ? -5.453 -16.5 -10.266 1 98.31 145 ALA A C 1
ATOM 1119 O O . ALA A 1 145 ? -4.68 -17.453 -10.383 1 98.31 145 ALA A O 1
ATOM 1120 N N . ASN A 1 146 ? -5.711 -15.633 -11.242 1 98.12 146 ASN A N 1
ATOM 1121 C CA . ASN A 1 146 ? -5.02 -15.711 -12.523 1 98.12 146 ASN A CA 1
ATOM 1122 C C . ASN A 1 146 ? -3.568 -15.258 -12.406 1 98.12 146 ASN A C 1
ATOM 1124 O O . ASN A 1 146 ? -3.293 -14.062 -12.297 1 98.12 146 ASN A O 1
ATOM 1128 N N . ILE A 1 147 ? -2.676 -16.125 -12.492 1 97.94 147 ILE A N 1
ATOM 1129 C CA . ILE A 1 147 ? -1.26 -15.875 -12.258 1 97.94 147 ILE A CA 1
ATOM 1130 C C . ILE A 1 147 ? -0.68 -15.078 -13.422 1 97.94 147 ILE A C 1
ATOM 1132 O O . ILE A 1 147 ? 0.427 -14.547 -13.336 1 97.94 147 ILE A O 1
ATOM 1136 N N . MET A 1 148 ? -1.435 -15.016 -14.555 1 97.81 148 MET A N 1
ATOM 1137 C CA . MET A 1 148 ? -0.951 -14.32 -15.75 1 97.81 148 MET A CA 1
ATOM 1138 C C . MET A 1 148 ? -1.692 -13.008 -15.953 1 97.81 148 MET A C 1
ATOM 1140 O O . MET A 1 148 ? -1.612 -12.398 -17.031 1 97.81 148 MET A O 1
ATOM 1144 N N . SER A 1 149 ? -2.432 -12.578 -14.922 1 97.62 149 SER A N 1
ATOM 1145 C CA . SER A 1 149 ? -3.139 -11.305 -15.039 1 97.62 149 SER A CA 1
ATOM 1146 C C . SER A 1 149 ? -2.176 -10.164 -15.359 1 97.62 149 SER A C 1
ATOM 1148 O O . SER A 1 149 ? -1.044 -10.148 -14.867 1 97.62 149 SER A O 1
ATOM 1150 N N . ARG A 1 150 ? -2.66 -9.219 -16.172 1 96.75 150 ARG A N 1
ATOM 1151 C CA . ARG A 1 150 ? -1.819 -8.094 -16.578 1 96.75 150 ARG A CA 1
ATOM 1152 C C . ARG A 1 150 ? -2.352 -6.781 -16.016 1 96.75 150 ARG A C 1
ATOM 1154 O O . ARG A 1 150 ? -3.564 -6.559 -15.984 1 96.75 150 ARG A O 1
ATOM 1161 N N . ASP A 1 151 ? -1.408 -6.059 -15.523 1 92.75 151 ASP A N 1
ATOM 1162 C CA . ASP A 1 151 ? -1.805 -4.754 -15.008 1 92.75 151 ASP A CA 1
ATOM 1163 C C . ASP A 1 151 ? -1.858 -3.715 -16.125 1 92.75 151 ASP A C 1
ATOM 1165 O O . ASP A 1 151 ? -1.905 -4.07 -17.312 1 92.75 151 ASP A O 1
ATOM 1169 N N . ARG A 1 152 ? -1.944 -2.41 -15.773 1 88.69 152 ARG A N 1
ATOM 1170 C CA . ARG A 1 152 ? -2.109 -1.32 -16.734 1 88.69 152 ARG A CA 1
ATOM 1171 C C . ARG A 1 152 ? -0.977 -1.312 -17.75 1 88.69 152 ARG A C 1
ATOM 1173 O O . ARG A 1 152 ? -1.183 -0.945 -18.906 1 88.69 152 ARG A O 1
ATOM 1180 N N . CYS A 1 153 ? 0.231 -1.634 -17.297 1 88.62 153 CYS A N 1
ATOM 1181 C CA . CYS A 1 153 ? 1.395 -1.627 -18.188 1 88.62 153 CYS A CA 1
ATOM 1182 C C . CYS A 1 153 ? 1.682 -3.025 -18.719 1 88.62 153 CYS A C 1
ATOM 1184 O O . CYS A 1 153 ? 2.812 -3.326 -19.109 1 88.62 153 CYS A O 1
ATOM 1186 N N . LEU A 1 154 ? 0.704 -3.93 -18.594 1 95.12 154 LEU A N 1
ATOM 1187 C CA . LEU A 1 154 ? 0.763 -5.301 -19.094 1 95.12 154 LEU A CA 1
ATOM 1188 C C . LEU A 1 154 ? 1.77 -6.121 -18.281 1 95.12 154 LEU A C 1
ATOM 1190 O 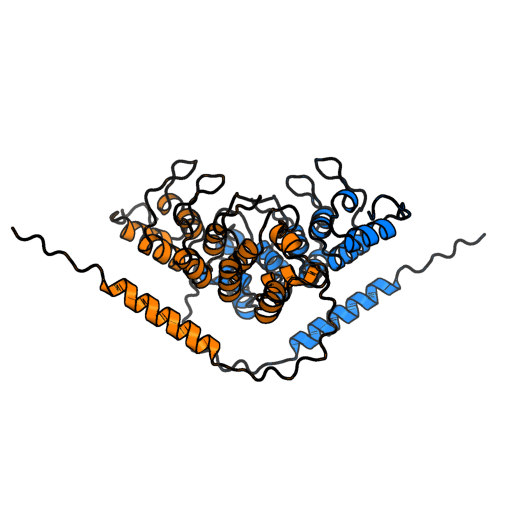O . LEU A 1 154 ? 2.301 -7.117 -18.781 1 95.12 154 LEU A O 1
ATOM 1194 N N . GLY A 1 155 ? 2.029 -5.648 -17.094 1 94.69 155 GLY A N 1
ATOM 1195 C CA . GLY A 1 155 ? 2.879 -6.414 -16.203 1 94.69 155 GLY A CA 1
ATOM 1196 C C . GLY A 1 155 ? 2.137 -7.52 -15.477 1 94.69 155 GLY A C 1
ATOM 1197 O O . GLY A 1 155 ? 1.013 -7.32 -15.016 1 94.69 155 GLY A O 1
ATOM 1198 N N . THR A 1 156 ? 2.791 -8.68 -15.398 1 97.56 156 THR A N 1
ATOM 1199 C CA . THR A 1 156 ? 2.25 -9.812 -14.641 1 97.56 156 THR A CA 1
ATOM 1200 C C . THR A 1 156 ? 2.73 -9.773 -13.195 1 97.56 156 THR A C 1
ATOM 1202 O O . THR A 1 156 ? 3.643 -9.016 -12.859 1 97.56 156 THR A O 1
ATOM 1205 N N . PRO A 1 157 ? 2.039 -10.602 -12.336 1 97.75 157 PRO A N 1
ATOM 1206 C CA . PRO A 1 157 ? 2.561 -10.695 -10.977 1 97.75 157 PRO A CA 1
ATOM 1207 C C . PRO A 1 157 ? 4.035 -11.102 -10.93 1 97.75 157 PRO A C 1
ATOM 1209 O O . PRO A 1 157 ? 4.781 -10.625 -10.07 1 97.75 157 PRO A O 1
ATOM 1212 N N . LEU A 1 158 ? 4.445 -11.875 -11.875 1 97.75 158 LEU A N 1
ATOM 1213 C CA . LEU A 1 158 ? 5.852 -12.25 -11.93 1 97.75 158 LEU A CA 1
ATOM 1214 C C . LEU A 1 158 ? 6.727 -11.039 -12.234 1 97.75 158 LEU A C 1
ATOM 1216 O O . LEU A 1 158 ? 7.801 -10.883 -11.641 1 97.75 158 LEU A O 1
ATOM 1220 N N . HIS A 1 159 ? 6.328 -10.18 -13.195 1 94.75 159 HIS A N 1
ATOM 1221 C CA . HIS A 1 159 ? 7.043 -8.938 -13.445 1 94.75 159 HIS A CA 1
ATOM 1222 C C . HIS A 1 159 ? 7.234 -8.141 -12.156 1 94.75 159 HIS A C 1
ATOM 1224 O O . HIS A 1 159 ? 8.336 -7.648 -11.883 1 94.75 159 HIS A O 1
ATOM 1230 N N . LYS A 1 160 ? 6.121 -8.086 -11.422 1 92.06 160 LYS A N 1
ATOM 1231 C CA . LYS A 1 160 ? 6.141 -7.285 -10.203 1 92.06 160 LYS A CA 1
ATOM 1232 C C . LYS A 1 160 ? 7.07 -7.898 -9.156 1 92.06 160 LYS A C 1
ATOM 1234 O O . LYS A 1 160 ? 7.844 -7.188 -8.516 1 92.06 160 LYS A O 1
ATOM 1239 N N . ALA A 1 161 ? 6.965 -9.164 -8.953 1 92.75 161 ALA A N 1
ATOM 1240 C CA . ALA A 1 161 ? 7.852 -9.852 -8.016 1 92.75 161 ALA A CA 1
ATOM 1241 C C . ALA A 1 161 ? 9.312 -9.664 -8.414 1 92.75 161 ALA A C 1
ATOM 1243 O O . ALA A 1 161 ? 10.172 -9.438 -7.555 1 92.75 161 ALA A O 1
ATOM 1244 N N . ALA A 1 162 ? 9.586 -9.719 -9.703 1 90.94 162 ALA A N 1
ATOM 1245 C CA . ALA A 1 162 ? 10.953 -9.617 -10.219 1 90.94 162 ALA A CA 1
ATOM 1246 C C . ALA A 1 162 ? 11.516 -8.219 -9.992 1 90.94 162 ALA A C 1
ATOM 1248 O O . ALA A 1 162 ? 12.648 -8.07 -9.523 1 90.94 162 ALA A O 1
ATOM 1249 N N . VAL A 1 163 ? 10.727 -7.285 -10.367 1 85.75 163 VAL A N 1
ATOM 1250 C CA . VAL A 1 163 ? 11.156 -5.898 -10.234 1 85.75 163 VAL A CA 1
ATOM 1251 C C . VAL A 1 163 ? 11.5 -5.602 -8.773 1 85.75 163 VAL A C 1
ATOM 1253 O O . VAL A 1 163 ? 12.445 -4.867 -8.484 1 85.75 163 VAL A O 1
ATOM 1256 N N . HIS A 1 164 ? 10.773 -6.207 -7.875 1 82.62 164 HIS A N 1
ATOM 1257 C CA . HIS A 1 164 ? 10.93 -5.895 -6.457 1 82.62 164 HIS A CA 1
ATOM 1258 C C . HIS A 1 164 ? 11.859 -6.891 -5.77 1 82.62 164 HIS A C 1
ATOM 1260 O O . HIS A 1 164 ? 12.047 -6.828 -4.555 1 82.62 164 HIS A O 1
ATOM 1266 N N . GLY A 1 165 ? 12.32 -7.789 -6.523 1 83.19 165 GLY A N 1
ATOM 1267 C CA . GLY A 1 165 ? 13.336 -8.703 -6.027 1 83.19 165 GLY A CA 1
ATOM 1268 C C . GLY A 1 165 ? 12.789 -9.75 -5.074 1 83.19 165 GLY A C 1
ATOM 1269 O O . GLY A 1 165 ? 13.508 -10.242 -4.203 1 83.19 165 GLY A O 1
ATOM 1270 N N . ASN A 1 166 ? 11.539 -9.992 -5.117 1 87.5 166 ASN A N 1
ATOM 1271 C CA . ASN A 1 166 ? 10.922 -11.016 -4.273 1 87.5 166 ASN A CA 1
ATOM 1272 C C . ASN A 1 166 ? 11.117 -12.414 -4.855 1 87.5 166 ASN A C 1
ATOM 1274 O O . ASN A 1 166 ? 10.195 -12.977 -5.441 1 87.5 166 ASN A O 1
ATOM 1278 N N . ILE A 1 167 ? 12.227 -12.93 -4.523 1 89.25 167 ILE A N 1
ATOM 1279 C CA . ILE A 1 167 ? 12.68 -14.164 -5.152 1 89.25 167 ILE A CA 1
ATOM 1280 C C . ILE A 1 167 ? 11.734 -15.305 -4.77 1 89.25 167 ILE A C 1
ATOM 1282 O O . ILE A 1 167 ? 11.422 -16.156 -5.602 1 89.25 167 ILE A O 1
ATOM 1286 N N . GLY A 1 168 ? 11.383 -15.328 -3.494 1 92.5 168 GLY A N 1
ATOM 1287 C CA . GLY A 1 168 ? 10.469 -16.375 -3.064 1 92.5 168 GLY A CA 1
ATOM 1288 C C . GLY A 1 168 ? 9.156 -16.375 -3.812 1 92.5 168 GLY A C 1
ATOM 1289 O O . GLY A 1 168 ? 8.602 -17.422 -4.129 1 92.5 168 GLY A O 1
ATOM 1290 N N . ILE A 1 169 ? 8.703 -15.25 -4.09 1 95.75 169 ILE A N 1
ATOM 1291 C CA . ILE A 1 169 ? 7.445 -15.117 -4.824 1 95.75 169 ILE A CA 1
ATOM 1292 C C . ILE A 1 169 ? 7.668 -15.477 -6.293 1 95.75 169 ILE A C 1
ATOM 1294 O O . ILE A 1 169 ? 6.809 -16.094 -6.922 1 95.75 169 ILE A O 1
ATOM 1298 N N . CYS A 1 170 ? 8.812 -15.07 -6.871 1 96.12 170 CYS A N 1
ATOM 1299 C CA . CYS A 1 170 ? 9.141 -15.492 -8.227 1 96.12 170 CYS A CA 1
ATOM 1300 C C . CYS A 1 170 ? 9.102 -17.016 -8.352 1 96.12 170 CYS A C 1
ATOM 1302 O O . CYS A 1 170 ? 8.508 -17.547 -9.297 1 96.12 170 CYS A O 1
ATOM 1304 N N . GLU A 1 171 ? 9.703 -17.625 -7.422 1 95.88 171 GLU A N 1
ATOM 1305 C CA . GLU A 1 171 ? 9.727 -19.078 -7.418 1 95.88 171 GLU A CA 1
ATOM 1306 C C . GLU A 1 171 ? 8.32 -19.656 -7.348 1 95.88 171 GLU A C 1
ATOM 1308 O O . GLU A 1 171 ? 7.977 -20.578 -8.094 1 95.88 171 GLU A O 1
ATOM 1313 N N . LEU A 1 172 ? 7.566 -19.156 -6.469 1 96.5 172 LEU A N 1
ATOM 1314 C CA . LEU A 1 172 ? 6.191 -19.594 -6.297 1 96.5 172 LEU A CA 1
ATOM 1315 C C . LEU A 1 172 ? 5.398 -19.438 -7.586 1 96.5 172 LEU A C 1
ATOM 1317 O O . LEU A 1 172 ? 4.684 -20.344 -8.008 1 96.5 172 LEU A O 1
ATOM 1321 N N . LEU A 1 173 ? 5.523 -18.312 -8.211 1 98.06 173 LEU A N 1
ATOM 1322 C CA . LEU A 1 173 ? 4.773 -18.016 -9.43 1 98.06 173 LEU A CA 1
ATOM 1323 C C . LEU A 1 173 ? 5.227 -18.922 -10.57 1 98.06 173 LEU A C 1
ATOM 1325 O O . LEU A 1 173 ? 4.398 -19.438 -11.32 1 98.06 173 LEU A O 1
ATOM 1329 N N . ILE A 1 174 ? 6.48 -19.156 -10.719 1 96.81 174 ILE A N 1
ATOM 1330 C CA . ILE A 1 174 ? 7.016 -20.016 -11.781 1 96.81 174 ILE A CA 1
ATOM 1331 C C . ILE A 1 174 ? 6.551 -21.453 -11.562 1 96.81 174 ILE A C 1
ATOM 1333 O O . ILE A 1 174 ? 6.098 -22.109 -12.5 1 96.81 174 ILE A O 1
ATOM 1337 N N . ARG A 1 175 ? 6.656 -21.859 -10.344 1 95.38 175 ARG A N 1
ATOM 1338 C CA . ARG A 1 175 ? 6.207 -23.203 -10.023 1 95.38 175 ARG A CA 1
ATOM 1339 C C . ARG A 1 175 ? 4.715 -23.359 -10.289 1 95.38 175 ARG A C 1
ATOM 1341 O O . ARG A 1 175 ? 4.246 -24.469 -10.594 1 95.38 175 ARG A O 1
ATOM 1348 N N . SER A 1 176 ? 4.008 -22.297 -10.211 1 96.94 176 SER A N 1
ATOM 1349 C CA . SER A 1 176 ? 2.561 -22.328 -10.398 1 96.94 176 SER A CA 1
ATOM 1350 C C . SER A 1 176 ? 2.188 -22.156 -11.867 1 96.94 176 SER A C 1
ATOM 1352 O O . SER A 1 176 ? 1.007 -22.188 -12.219 1 96.94 176 SER A O 1
ATOM 1354 N N . GLY A 1 177 ? 3.221 -21.875 -12.711 1 95.94 177 GLY A N 1
ATOM 1355 C CA . GLY A 1 177 ? 2.951 -21.906 -14.141 1 95.94 177 GLY A CA 1
ATOM 1356 C C . GLY A 1 177 ? 3.102 -20.547 -14.797 1 95.94 177 GLY A C 1
ATOM 1357 O O . GLY A 1 177 ? 2.664 -20.344 -15.93 1 95.94 177 GLY A O 1
ATOM 1358 N N . ALA A 1 178 ? 3.684 -19.641 -14.102 1 97.62 178 ALA A N 1
ATOM 1359 C CA . ALA A 1 178 ? 3.891 -18.328 -14.711 1 97.62 178 ALA A CA 1
ATOM 1360 C C . ALA A 1 178 ? 4.828 -18.422 -15.914 1 97.62 178 ALA A C 1
ATOM 1362 O O . ALA A 1 178 ? 5.793 -19.188 -15.891 1 97.62 178 ALA A O 1
ATOM 1363 N N . ASP A 1 179 ? 4.57 -17.625 -16.953 1 96 179 ASP A N 1
ATOM 1364 C CA . ASP A 1 179 ? 5.398 -17.562 -18.156 1 96 179 ASP A CA 1
ATOM 1365 C C . ASP A 1 179 ? 6.52 -16.531 -18 1 96 179 ASP A C 1
ATOM 1367 O O . ASP A 1 179 ? 6.27 -15.328 -18.031 1 96 179 ASP A O 1
ATOM 1371 N N . ILE A 1 180 ? 7.684 -16.969 -17.906 1 94.62 180 ILE A N 1
ATOM 1372 C CA . ILE A 1 180 ? 8.852 -16.125 -17.688 1 94.62 180 ILE A CA 1
ATOM 1373 C C . ILE A 1 180 ? 9.094 -15.266 -18.938 1 94.62 180 ILE A C 1
ATOM 1375 O O . ILE A 1 180 ? 9.719 -14.211 -18.859 1 94.62 180 ILE A O 1
ATOM 1379 N N . LYS A 1 181 ? 8.57 -15.688 -20.031 1 93.25 181 LYS A N 1
ATOM 1380 C CA . LYS A 1 181 ? 8.828 -14.992 -21.297 1 93.25 181 LYS A CA 1
ATOM 1381 C C . LYS A 1 181 ? 7.758 -13.938 -21.562 1 93.25 181 LYS A C 1
ATOM 1383 O O . LYS A 1 181 ? 7.871 -13.164 -22.516 1 93.25 181 LYS A O 1
ATOM 1388 N N . ALA A 1 182 ? 6.742 -13.922 -20.781 1 96.25 182 ALA A N 1
ATOM 1389 C CA . ALA A 1 182 ? 5.711 -12.906 -20.984 1 96.25 182 ALA A CA 1
ATOM 1390 C C . ALA A 1 182 ? 6.312 -11.508 -21 1 96.25 182 ALA A C 1
ATOM 1392 O O . ALA A 1 182 ? 7.215 -11.203 -20.203 1 96.25 182 ALA A O 1
ATOM 1393 N N . GLN A 1 183 ? 5.77 -10.641 -21.875 1 96.44 183 GLN A N 1
ATOM 1394 C CA . GLN A 1 183 ? 6.328 -9.305 -22.047 1 96.44 183 GLN A CA 1
ATOM 1395 C C . GLN A 1 183 ? 5.336 -8.234 -21.594 1 96.44 183 GLN A C 1
ATOM 1397 O O . GLN A 1 183 ? 4.129 -8.383 -21.781 1 96.44 183 GLN A O 1
ATOM 1402 N N . ASN A 1 184 ? 5.895 -7.223 -21.016 1 94 184 ASN A N 1
ATOM 1403 C CA . ASN A 1 184 ? 5.062 -6.074 -20.656 1 94 184 ASN A CA 1
ATOM 1404 C C . ASN A 1 184 ? 4.91 -5.109 -21.828 1 94 184 ASN A C 1
ATOM 1406 O O . ASN A 1 184 ? 5.195 -5.469 -22.969 1 94 184 ASN A O 1
ATOM 1410 N N . GLU A 1 185 ? 4.43 -3.9 -21.531 1 93.19 185 GLU A N 1
ATOM 1411 C CA . GLU A 1 185 ? 4.137 -2.934 -22.578 1 93.19 185 GLU A CA 1
ATOM 1412 C C . GLU A 1 185 ? 5.41 -2.496 -23.297 1 93.19 185 GLU A C 1
ATOM 1414 O O . GLU A 1 185 ? 5.371 -2.129 -24.469 1 93.19 185 GLU A O 1
ATOM 1419 N N . ASP A 1 186 ? 6.5 -2.564 -22.625 1 92.75 186 ASP A N 1
ATOM 1420 C CA . ASP A 1 186 ? 7.785 -2.156 -23.188 1 92.75 186 ASP A CA 1
ATOM 1421 C C . ASP A 1 186 ? 8.461 -3.316 -23.906 1 92.75 186 ASP A C 1
ATOM 1423 O O . ASP A 1 186 ? 9.602 -3.195 -24.359 1 92.75 186 ASP A O 1
ATOM 1427 N N . GLY A 1 187 ? 7.875 -4.402 -23.906 1 95.19 187 GLY A N 1
ATOM 1428 C CA . GLY A 1 187 ? 8.461 -5.574 -24.547 1 95.19 187 GLY A CA 1
ATOM 1429 C C . GLY A 1 187 ? 9.469 -6.285 -23.656 1 95.19 187 GLY A C 1
ATOM 1430 O O . GLY A 1 187 ? 10.273 -7.086 -24.141 1 95.19 187 GLY A O 1
ATOM 1431 N N . LYS A 1 188 ? 9.43 -6.02 -22.391 1 94 188 LYS A N 1
ATOM 1432 C CA . LYS A 1 188 ? 10.383 -6.609 -21.453 1 94 188 LYS A CA 1
ATOM 1433 C C . LYS A 1 188 ? 9.758 -7.762 -20.688 1 94 188 LYS A C 1
ATOM 1435 O O . LYS A 1 188 ? 8.586 -7.691 -20.297 1 94 188 LYS A O 1
ATOM 1440 N N . ASN A 1 189 ? 10.547 -8.797 -20.547 1 95.06 189 ASN A N 1
ATOM 1441 C CA . ASN A 1 189 ? 10.094 -9.898 -19.719 1 95.06 189 ASN A CA 1
ATOM 1442 C C . ASN A 1 189 ? 10.586 -9.758 -18.281 1 95.06 189 ASN A C 1
ATOM 1444 O O . ASN A 1 189 ? 11.227 -8.758 -17.938 1 95.06 189 ASN A O 1
ATOM 1448 N N . SER A 1 190 ? 10.203 -10.734 -17.422 1 94.56 190 SER A N 1
ATOM 1449 C CA . SER A 1 190 ? 10.516 -10.609 -16 1 94.56 190 SER A CA 1
ATOM 1450 C C . SER A 1 190 ? 12.023 -10.609 -15.758 1 94.56 190 SER A C 1
ATOM 1452 O O . SER A 1 190 ? 12.508 -9.953 -14.836 1 94.56 190 SER A O 1
ATOM 1454 N N . LEU A 1 191 ? 12.773 -11.32 -16.547 1 92.75 191 LEU A N 1
ATOM 1455 C CA . LEU A 1 191 ? 14.227 -11.312 -16.438 1 92.75 191 LEU A CA 1
ATOM 1456 C C . LEU A 1 191 ? 14.789 -9.93 -16.766 1 92.75 191 LEU A C 1
ATOM 1458 O O . LEU A 1 191 ? 15.688 -9.438 -16.094 1 92.75 191 LEU A O 1
ATOM 1462 N N . ASP A 1 192 ? 14.195 -9.281 -17.75 1 90.06 192 ASP A N 1
ATOM 1463 C CA . ASP A 1 192 ? 14.656 -7.98 -18.234 1 90.06 192 ASP A CA 1
ATOM 1464 C C . ASP A 1 192 ? 14.438 -6.898 -17.172 1 90.06 192 ASP A C 1
ATOM 1466 O O . ASP A 1 192 ? 15.188 -5.922 -17.125 1 90.06 192 ASP A O 1
ATOM 1470 N N . VAL A 1 193 ? 13.469 -7.141 -16.391 1 87.56 193 VAL A N 1
ATOM 1471 C CA . VAL A 1 193 ? 13.102 -6.059 -15.477 1 87.56 193 VAL A CA 1
ATOM 1472 C C . VAL A 1 193 ? 13.656 -6.336 -14.086 1 87.56 193 VAL A C 1
ATOM 1474 O O . VAL A 1 193 ? 13.477 -5.535 -13.164 1 87.56 193 VAL A O 1
ATOM 1477 N N . ALA A 1 194 ? 14.32 -7.461 -13.898 1 86.5 194 ALA A N 1
ATOM 1478 C CA . ALA A 1 194 ? 14.906 -7.809 -12.602 1 86.5 194 ALA A CA 1
ATOM 1479 C C . ALA A 1 194 ? 16.188 -7.031 -12.352 1 86.5 194 ALA A C 1
ATOM 1481 O O . ALA A 1 194 ? 17.172 -7.184 -13.094 1 86.5 194 ALA A O 1
ATOM 1482 N N . PHE A 1 195 ? 16.172 -6.223 -11.328 1 74.44 195 PHE A N 1
ATOM 1483 C CA . PHE A 1 195 ? 17.344 -5.402 -11.047 1 74.44 195 PHE A CA 1
ATOM 1484 C C . PHE A 1 195 ? 18.234 -6.062 -9.992 1 74.44 195 PHE A C 1
ATOM 1486 O O . PHE A 1 195 ? 19.438 -5.797 -9.93 1 74.44 195 PHE A O 1
ATOM 1493 N N . ASN A 1 196 ? 17.672 -6.883 -9.219 1 73.5 196 ASN A N 1
ATOM 1494 C CA . ASN A 1 196 ? 18.391 -7.605 -8.18 1 73.5 196 ASN A CA 1
ATOM 1495 C C . ASN A 1 196 ? 19.188 -8.773 -8.758 1 73.5 196 ASN A C 1
ATOM 1497 O O . ASN A 1 196 ? 18.625 -9.617 -9.469 1 73.5 196 ASN A O 1
ATOM 1501 N N . ARG A 1 197 ? 20.406 -8.758 -8.414 1 79.69 197 ARG A N 1
ATOM 1502 C CA . ARG A 1 197 ? 21.281 -9.758 -9 1 79.69 197 ARG A CA 1
ATOM 1503 C C . ARG A 1 197 ? 20.812 -11.172 -8.656 1 79.69 197 ARG A C 1
ATOM 1505 O O . ARG A 1 197 ? 20.844 -12.062 -9.5 1 79.69 197 ARG A O 1
ATOM 1512 N N . LYS A 1 198 ? 20.484 -11.344 -7.43 1 83.12 198 LYS A N 1
ATOM 1513 C CA . LYS A 1 198 ? 20.047 -12.664 -7.004 1 83.12 198 LYS A CA 1
ATOM 1514 C C . LYS A 1 198 ? 18.781 -13.086 -7.738 1 83.12 198 LYS A C 1
ATOM 1516 O O . LYS A 1 198 ? 18.656 -14.242 -8.156 1 83.12 198 LYS A O 1
ATOM 1521 N N . THR A 1 199 ? 17.938 -12.164 -7.863 1 86.75 199 THR A N 1
ATOM 1522 C CA . THR A 1 199 ? 16.688 -12.438 -8.57 1 86.75 199 THR A CA 1
ATOM 1523 C C . THR A 1 199 ? 16.953 -12.711 -10.047 1 86.75 199 THR A C 1
ATOM 1525 O O . THR A 1 199 ? 16.344 -13.625 -10.633 1 86.75 199 THR A O 1
ATOM 1528 N N . ARG A 1 200 ? 17.781 -11.93 -10.602 1 87.88 200 ARG A N 1
ATOM 1529 C CA . ARG A 1 200 ? 18.125 -12.109 -12.008 1 87.88 200 ARG A CA 1
ATOM 1530 C C . ARG A 1 200 ? 18.734 -13.492 -12.25 1 87.88 200 ARG A C 1
ATOM 1532 O O . ARG A 1 200 ? 18.359 -14.18 -13.203 1 87.88 200 ARG A O 1
ATOM 1539 N N . LYS A 1 201 ? 19.641 -13.875 -11.398 1 89.38 201 LYS A N 1
ATOM 1540 C CA . LYS A 1 201 ? 20.281 -15.18 -11.523 1 89.38 201 LYS A CA 1
ATOM 1541 C C . LYS A 1 201 ? 19.266 -16.312 -11.422 1 89.38 201 LYS A C 1
ATOM 1543 O O . LYS A 1 201 ? 19.312 -17.281 -12.18 1 89.38 201 LYS A O 1
ATOM 1548 N N . PHE A 1 202 ? 18.438 -16.141 -10.516 1 92.75 202 PHE A N 1
ATOM 1549 C CA . PHE A 1 202 ? 17.391 -17.141 -10.336 1 92.75 202 PHE A CA 1
ATOM 1550 C C . PHE A 1 202 ? 16.516 -17.25 -11.578 1 92.75 202 PHE A C 1
ATOM 1552 O O . PHE A 1 202 ? 16.219 -18.344 -12.047 1 92.75 202 PHE A O 1
ATOM 1559 N N . LEU A 1 203 ? 16.109 -16.172 -12.078 1 93.44 203 LEU A N 1
ATOM 1560 C CA . LEU A 1 203 ? 15.234 -16.172 -13.242 1 93.44 203 LEU A CA 1
ATOM 1561 C C . LEU A 1 203 ? 15.961 -16.688 -14.477 1 93.44 203 LEU A C 1
ATOM 1563 O O . LEU A 1 203 ? 15.359 -17.344 -15.336 1 93.44 203 LEU A O 1
ATOM 1567 N N . MET A 1 204 ? 17.219 -16.391 -14.609 1 91.88 204 MET A N 1
ATOM 1568 C CA . MET A 1 204 ? 18.016 -16.922 -15.711 1 91.88 204 MET A CA 1
ATOM 1569 C C . MET A 1 204 ? 18.062 -18.438 -15.68 1 91.88 204 MET A C 1
ATOM 1571 O O . MET A 1 204 ? 17.906 -19.094 -16.719 1 91.88 204 MET A O 1
ATOM 1575 N N . LYS A 1 205 ? 18.281 -18.938 -14.516 1 90.81 205 LYS A N 1
ATOM 1576 C CA . LYS A 1 205 ? 18.297 -20.391 -14.352 1 90.81 205 LYS A CA 1
ATOM 1577 C C . LYS A 1 205 ? 16.953 -21 -14.695 1 90.81 205 LYS A C 1
ATOM 1579 O O . LYS A 1 205 ? 16.891 -22.047 -15.359 1 90.81 205 LYS A O 1
ATOM 1584 N N . SER A 1 206 ? 15.938 -20.422 -14.25 1 89.44 206 SER A N 1
ATOM 1585 C CA . SER A 1 206 ? 14.594 -20.938 -14.484 1 89.44 206 SER A CA 1
ATOM 1586 C C . SER A 1 206 ? 14.227 -20.875 -15.961 1 89.44 206 SER A C 1
ATOM 1588 O O . SER A 1 206 ? 13.43 -21.672 -16.453 1 89.44 206 SER A O 1
ATOM 1590 N N . ALA A 1 207 ? 14.789 -19.875 -16.609 1 86.94 207 ALA A N 1
ATOM 1591 C CA . ALA A 1 207 ? 14.508 -19.703 -18.031 1 86.94 207 ALA A CA 1
ATOM 1592 C C . ALA A 1 207 ? 15.422 -20.578 -18.891 1 86.94 207 ALA A C 1
ATOM 1594 O O . ALA A 1 207 ? 15.227 -20.688 -20.094 1 86.94 207 ALA A O 1
ATOM 1595 N N . GLY A 1 208 ? 16.328 -21.219 -18.266 1 80.88 208 GLY A N 1
ATOM 1596 C CA . GLY A 1 208 ? 17.266 -22.031 -19.016 1 80.88 208 GLY A CA 1
ATOM 1597 C C . GLY A 1 208 ? 18.312 -21.219 -19.766 1 80.88 208 GLY A C 1
ATOM 1598 O O . GLY A 1 208 ? 18.797 -21.641 -20.812 1 80.88 208 GLY A O 1
ATOM 1599 N N . VAL A 1 209 ? 18.422 -19.938 -19.453 1 70.12 209 VAL A N 1
ATOM 1600 C CA . VAL A 1 209 ? 19.391 -19.062 -20.094 1 70.12 209 VAL A CA 1
ATOM 1601 C C . VAL A 1 209 ? 20.734 -19.156 -19.375 1 70.12 209 VAL A C 1
ATOM 1603 O O . VAL A 1 209 ? 20.781 -19.219 -18.141 1 70.12 209 VAL A O 1
ATOM 1606 N N . LYS A 1 210 ? 21.828 -19.609 -20.016 1 61.47 210 LYS A N 1
ATOM 1607 C CA . LYS A 1 210 ? 23.172 -19.672 -19.453 1 61.47 210 LYS A CA 1
ATOM 1608 C C . LYS A 1 210 ? 23.656 -18.281 -19.047 1 61.47 210 LYS A C 1
ATOM 1610 O O . LYS A 1 210 ? 23.422 -17.297 -19.766 1 61.47 210 LYS A O 1
ATOM 1615 N N . PRO A 1 211 ? 23.922 -17.984 -17.688 1 54.97 211 PRO A N 1
ATOM 1616 C CA . PRO A 1 211 ? 24.438 -16.672 -17.25 1 54.97 211 PRO A CA 1
ATOM 1617 C C . PRO A 1 211 ? 25.516 -16.125 -18.172 1 54.97 211 PRO A C 1
ATOM 1619 O O . PRO A 1 211 ? 26.438 -16.859 -18.562 1 54.97 211 PRO A O 1
ATOM 1622 N N . SER A 1 212 ? 25.203 -15.422 -19.188 1 45.88 212 SER A N 1
ATOM 1623 C CA . SER A 1 212 ? 26.359 -14.875 -19.906 1 45.88 212 SER A CA 1
ATOM 1624 C C . SER A 1 212 ? 27.203 -13.992 -18.984 1 45.88 212 SER A C 1
ATOM 1626 O O . SER A 1 212 ? 26.688 -13.422 -18.016 1 45.88 212 SER A O 1
ATOM 1628 N N . ILE A 1 213 ? 28.578 -14.086 -18.922 1 42.41 213 ILE A N 1
ATOM 1629 C CA . ILE A 1 213 ? 29.594 -13.328 -18.219 1 42.41 213 ILE A CA 1
ATOM 1630 C C . ILE A 1 213 ? 29.188 -11.859 -18.125 1 42.41 213 ILE A C 1
ATOM 1632 O O . ILE A 1 213 ? 29.594 -11.148 -17.203 1 42.41 213 ILE A O 1
ATOM 1636 N N . CYS A 1 214 ? 28.719 -11.188 -19.156 1 37.88 214 CYS A N 1
ATOM 1637 C CA . CYS A 1 214 ? 28.609 -9.734 -19.219 1 37.88 214 CYS A CA 1
ATOM 1638 C C . CYS A 1 214 ? 27.484 -9.234 -18.312 1 37.88 214 CYS A C 1
ATOM 1640 O O . CYS A 1 214 ? 27.406 -8.039 -18.031 1 37.88 214 CYS A O 1
ATOM 1642 N N . ASN A 1 215 ? 26.328 -9.781 -18.25 1 39.59 215 ASN A N 1
ATOM 1643 C CA . ASN A 1 215 ? 25.125 -9.18 -17.672 1 39.59 215 ASN A CA 1
ATOM 1644 C C . ASN A 1 215 ? 25.188 -9.172 -16.141 1 39.59 215 ASN A C 1
ATOM 1646 O O . ASN A 1 215 ? 24.219 -8.797 -15.477 1 39.59 215 ASN A O 1
ATOM 1650 N N . LEU A 1 216 ? 25.984 -9.961 -15.492 1 38.44 216 LEU A N 1
ATOM 1651 C CA . LEU A 1 216 ? 26.25 -9.93 -14.062 1 38.44 216 LEU A CA 1
ATOM 1652 C C . LEU A 1 216 ? 27.141 -8.742 -13.703 1 38.44 216 LEU A C 1
ATOM 1654 O O . LEU A 1 216 ? 27.531 -8.586 -12.539 1 38.44 216 LEU A O 1
ATOM 1658 N N . SER A 1 217 ? 27.781 -7.957 -14.602 1 31.75 217 SER A N 1
ATOM 1659 C CA . SER A 1 217 ? 28.672 -6.859 -14.266 1 31.75 217 SER A CA 1
ATOM 1660 C C . SER A 1 217 ? 27.906 -5.625 -13.812 1 31.75 217 SER A C 1
ATOM 1662 O O . SER A 1 217 ? 26.859 -5.305 -14.383 1 31.75 217 SER A O 1
ATOM 1664 N N . MET B 1 1 ? -12.906 50.25 21.234 1 25.56 1 MET B N 1
ATOM 1665 C CA . MET B 1 1 ? -13.398 48.938 20.781 1 25.56 1 MET B CA 1
ATOM 1666 C C . MET B 1 1 ? -12.266 47.938 20.703 1 25.56 1 MET B C 1
ATOM 1668 O O . MET B 1 1 ? -11.469 47.938 19.766 1 25.56 1 MET B O 1
ATOM 1672 N N . SER B 1 2 ? -11.711 47.312 21.781 1 23.27 2 SER B N 1
ATOM 1673 C CA . SER B 1 2 ? -10.5 46.625 22.203 1 23.27 2 SER B CA 1
ATOM 1674 C C . SER B 1 2 ? -10.531 45.156 21.797 1 23.27 2 SER B C 1
ATOM 1676 O O . SER B 1 2 ? -11.469 44.438 22.141 1 23.27 2 SER B O 1
ATOM 1678 N N . ALA B 1 3 ? -10.062 44.844 20.594 1 31.05 3 ALA B N 1
ATOM 1679 C CA . ALA B 1 3 ? -9.984 43.531 19.938 1 31.05 3 ALA B CA 1
ATOM 1680 C C . ALA B 1 3 ? -9.258 42.5 20.812 1 31.05 3 ALA B C 1
ATOM 1682 O O . ALA B 1 3 ? -8.094 42.719 21.156 1 31.05 3 ALA B O 1
ATOM 1683 N N . ARG B 1 4 ? -9.953 41.781 21.75 1 27.83 4 ARG B N 1
ATOM 1684 C CA . ARG B 1 4 ? -9.484 40.656 22.578 1 27.83 4 ARG B CA 1
ATOM 1685 C C . ARG B 1 4 ? -8.719 39.656 21.734 1 27.83 4 ARG B C 1
ATOM 1687 O O . ARG B 1 4 ? -9.266 39.094 20.781 1 27.83 4 ARG B O 1
ATOM 1694 N N . ARG B 1 5 ? -7.422 39.688 21.609 1 28.34 5 ARG B N 1
ATOM 1695 C CA . ARG B 1 5 ? -6.422 38.75 21.078 1 28.34 5 ARG B CA 1
ATOM 1696 C C . ARG B 1 5 ? -6.605 37.375 21.641 1 28.34 5 ARG B C 1
ATOM 1698 O O . ARG B 1 5 ? -6.383 37.125 22.828 1 28.34 5 ARG B O 1
ATOM 1705 N N . VAL B 1 6 ? -7.715 36.656 21.344 1 31.67 6 VAL B N 1
ATOM 1706 C CA . VAL B 1 6 ? -7.941 35.281 21.75 1 31.67 6 VAL B CA 1
ATOM 1707 C C . VAL B 1 6 ? -6.676 34.469 21.547 1 31.67 6 VAL B C 1
ATOM 1709 O O . VAL B 1 6 ? -6.105 34.469 20.453 1 31.67 6 VAL B O 1
ATOM 1712 N N . GLN B 1 7 ? -5.891 34.156 22.625 1 29.91 7 GLN B N 1
ATOM 1713 C CA . GLN B 1 7 ? -4.695 33.375 22.922 1 29.91 7 GLN B CA 1
ATOM 1714 C C . GLN B 1 7 ? -4.793 31.969 22.344 1 29.91 7 GLN B C 1
ATOM 1716 O O . GLN B 1 7 ? -5.523 31.125 22.859 1 29.91 7 GLN B O 1
ATOM 1721 N N . ARG B 1 8 ? -4.777 31.75 21.062 1 33.31 8 ARG B N 1
ATOM 1722 C CA . ARG B 1 8 ? -4.621 30.578 20.203 1 33.31 8 ARG B CA 1
ATOM 1723 C C . ARG B 1 8 ? -3.438 29.734 20.641 1 33.31 8 ARG B C 1
ATOM 1725 O O . ARG B 1 8 ? -3.053 28.781 19.953 1 33.31 8 ARG B O 1
ATOM 1732 N N . SER B 1 9 ? -2.662 30.062 21.75 1 34.28 9 SER B N 1
ATOM 1733 C CA . SER B 1 9 ? -1.384 29.438 22.078 1 34.28 9 SER B CA 1
ATOM 1734 C C . SER B 1 9 ? -1.582 28.047 22.656 1 34.28 9 SER B C 1
ATOM 1736 O O . SER B 1 9 ? -0.736 27.172 22.469 1 34.28 9 SER B O 1
ATOM 1738 N N . ASN B 1 10 ? -2.547 27.797 23.547 1 32.78 10 ASN B N 1
ATOM 1739 C CA . ASN B 1 10 ? -2.422 26.75 24.547 1 32.78 10 ASN B CA 1
ATOM 1740 C C . ASN B 1 10 ? -2.725 25.375 23.953 1 32.78 10 ASN B C 1
ATOM 1742 O O . ASN B 1 10 ? -2.408 24.344 24.562 1 32.78 10 ASN B O 1
ATOM 1746 N N . VAL B 1 11 ? -3.516 25.297 22.953 1 33.31 11 VAL B N 1
ATOM 1747 C CA . VAL B 1 11 ? -3.98 23.969 22.547 1 33.31 11 VAL B CA 1
ATOM 1748 C C . VAL B 1 11 ? -2.854 23.234 21.828 1 33.31 11 VAL B C 1
ATOM 1750 O O . VAL B 1 11 ? -2.895 22 21.703 1 33.31 11 VAL B O 1
ATOM 1753 N N . THR B 1 12 ? -1.799 23.906 21.406 1 34.62 12 THR B N 1
ATOM 1754 C CA . THR B 1 12 ? -0.666 23.281 20.719 1 34.62 12 THR B CA 1
ATOM 1755 C C . THR B 1 12 ? 0.195 22.516 21.703 1 34.62 12 THR B C 1
ATOM 1757 O O . THR B 1 12 ? 0.676 21.422 21.391 1 34.62 12 THR B O 1
ATOM 1760 N N . ASP B 1 13 ? 0.357 22.969 22.938 1 36.88 13 ASP B N 1
ATOM 1761 C CA . ASP B 1 13 ? 1.25 22.344 23.922 1 36.88 13 ASP B CA 1
ATOM 1762 C C . ASP B 1 13 ? 0.648 21.062 24.469 1 36.88 13 ASP B C 1
ATOM 1764 O O . ASP B 1 13 ? 1.368 20.094 24.719 1 36.88 13 ASP B O 1
ATOM 1768 N N . GLU B 1 14 ? -0.643 21.047 24.656 1 35.88 14 GLU B N 1
ATOM 1769 C CA . GLU B 1 14 ? -1.229 19.859 25.266 1 35.88 14 GLU B CA 1
ATOM 1770 C C . GLU B 1 14 ? -1.169 18.656 24.312 1 35.88 14 GLU B C 1
ATOM 1772 O O . GLU B 1 14 ? -0.889 17.531 24.734 1 35.88 14 GLU B O 1
ATOM 1777 N N . LEU B 1 15 ? -1.427 18.922 23.109 1 33.56 15 LEU B N 1
ATOM 1778 C CA . LEU B 1 15 ? -1.383 17.797 22.188 1 33.56 15 LEU B CA 1
ATOM 1779 C C . LEU B 1 15 ? 0.048 17.297 21.984 1 33.56 15 LEU B C 1
ATOM 1781 O O . LEU B 1 15 ? 0.284 16.094 21.875 1 33.56 15 LEU B O 1
ATOM 1785 N N . SER B 1 16 ? 1.016 18.141 22.156 1 37.66 16 SER B N 1
ATOM 1786 C CA . SER B 1 16 ? 2.41 17.719 22.156 1 37.66 16 SER B CA 1
ATOM 1787 C C . SER B 1 16 ? 2.73 16.875 23.391 1 37.66 16 SER B C 1
ATOM 1789 O O . SER B 1 16 ? 3.457 15.883 23.297 1 37.66 16 SER B O 1
ATOM 1791 N N . ASN B 1 17 ? 2.189 17.156 24.547 1 40.31 17 ASN B N 1
ATOM 1792 C CA . ASN B 1 17 ? 2.441 16.406 25.781 1 40.31 17 ASN B CA 1
ATOM 1793 C C . ASN B 1 17 ? 1.739 15.047 25.75 1 40.31 17 ASN B C 1
ATOM 1795 O O . ASN B 1 17 ? 2.291 14.055 26.219 1 40.31 17 ASN B O 1
ATOM 1799 N N . ILE B 1 18 ? 0.588 14.945 25.266 1 36.44 18 ILE B N 1
ATOM 1800 C CA . ILE B 1 18 ? -0.101 13.656 25.219 1 36.44 18 ILE B CA 1
ATOM 1801 C C . ILE B 1 18 ? 0.575 12.75 24.203 1 36.44 18 ILE B C 1
ATOM 1803 O O . ILE B 1 18 ? 0.798 11.57 24.453 1 36.44 18 ILE B O 1
ATOM 1807 N N . ALA B 1 19 ? 1.021 13.234 23.109 1 38.41 19 ALA B N 1
ATOM 1808 C CA . ALA B 1 19 ? 1.768 12.438 22.141 1 38.41 19 ALA B CA 1
ATOM 1809 C C . ALA B 1 19 ? 3.129 12.031 22.703 1 38.41 19 ALA B C 1
ATOM 1811 O O . ALA B 1 19 ? 3.549 10.883 22.562 1 38.41 19 ALA B O 1
ATOM 1812 N N . ALA B 1 20 ? 3.777 12.82 23.438 1 40.22 20 ALA B N 1
ATOM 1813 C CA . ALA B 1 20 ? 5.016 12.453 24.125 1 40.22 20 ALA B CA 1
ATOM 1814 C C . ALA B 1 20 ? 4.762 11.375 25.172 1 40.22 20 ALA B C 1
ATOM 1816 O O . ALA B 1 20 ? 5.551 10.438 25.328 1 40.22 20 ALA B O 1
ATOM 1817 N N . GLU B 1 21 ? 3.703 11.43 25.891 1 41.31 21 GLU B N 1
ATOM 1818 C CA . GLU B 1 21 ? 3.404 10.43 26.922 1 41.31 21 GLU B CA 1
ATOM 1819 C C . GLU B 1 21 ? 3.035 9.094 26.281 1 41.31 21 GLU B C 1
ATOM 1821 O O . GLU B 1 21 ? 3.461 8.039 26.766 1 41.31 21 GLU B O 1
ATOM 1826 N N . ILE B 1 22 ? 2.322 9.133 25.266 1 37.81 22 ILE B N 1
ATOM 1827 C CA . ILE B 1 22 ? 1.976 7.871 24.609 1 37.81 22 ILE B CA 1
ATOM 1828 C C . ILE B 1 22 ? 3.219 7.262 23.969 1 37.81 22 ILE B C 1
ATOM 1830 O O . ILE B 1 22 ? 3.471 6.062 24.109 1 37.81 22 ILE B O 1
ATOM 1834 N N . ILE B 1 23 ? 4.059 8.078 23.406 1 37.97 23 ILE B N 1
ATOM 1835 C CA . ILE B 1 23 ? 5.32 7.566 22.891 1 37.97 23 ILE B CA 1
ATOM 1836 C C . ILE B 1 23 ? 6.195 7.074 24.031 1 37.97 23 ILE B C 1
ATOM 1838 O O . ILE B 1 23 ? 6.828 6.02 23.938 1 37.97 23 ILE B O 1
ATOM 1842 N N . LYS B 1 24 ? 6.152 7.77 25.125 1 39.91 24 LYS B N 1
ATOM 1843 C CA . LYS B 1 24 ? 6.887 7.309 26.297 1 39.91 24 LYS B CA 1
ATOM 1844 C C . LYS B 1 24 ? 6.316 5.992 26.828 1 39.91 24 LYS B C 1
ATOM 1846 O O . LYS B 1 24 ? 7.066 5.09 27.203 1 39.91 24 LYS B O 1
ATOM 1851 N N . GLN B 1 25 ? 5.055 5.824 26.922 1 38.56 25 GLN B N 1
ATOM 1852 C CA . GLN B 1 25 ? 4.484 4.578 27.438 1 38.56 25 GLN B CA 1
ATOM 1853 C C . GLN B 1 25 ? 4.773 3.418 26.484 1 38.56 25 GLN B C 1
ATOM 1855 O O . GLN B 1 25 ? 5.008 2.293 26.922 1 38.56 25 GLN B O 1
ATOM 1860 N N . LEU B 1 26 ? 4.664 3.701 25.25 1 33.03 26 LEU B N 1
ATOM 1861 C CA . LEU B 1 26 ? 4.984 2.627 24.328 1 33.03 26 LEU B CA 1
ATOM 1862 C C . LEU B 1 26 ? 6.461 2.262 24.406 1 33.03 26 LEU B C 1
ATOM 1864 O O . LEU B 1 26 ? 6.828 1.099 24.219 1 33.03 26 LEU B O 1
ATOM 1868 N N . SER B 1 27 ? 7.301 3.168 24.781 1 30.53 27 SER B N 1
ATOM 1869 C CA . SER B 1 27 ? 8.719 2.873 24.938 1 30.53 27 SER B CA 1
ATOM 1870 C C . SER B 1 27 ? 8.977 2.02 26.172 1 30.53 27 SER B C 1
ATOM 1872 O O . SER B 1 27 ? 10.016 1.371 26.281 1 30.53 27 SER B O 1
ATOM 1874 N N . THR B 1 28 ? 8.18 2.154 27.219 1 33.34 28 THR B N 1
ATOM 1875 C CA . THR B 1 28 ? 8.594 1.479 28.438 1 33.34 28 THR B CA 1
ATOM 1876 C C . THR B 1 28 ? 8.172 0.012 28.422 1 33.34 28 THR B C 1
ATOM 1878 O O . THR B 1 28 ? 8.5 -0.749 29.328 1 33.34 28 THR B O 1
ATOM 1881 N N . SER B 1 29 ? 7.145 -0.416 27.828 1 30.97 29 SER B N 1
ATOM 1882 C CA . SER B 1 29 ? 6.949 -1.847 28.047 1 30.97 29 SER B CA 1
ATOM 1883 C C . SER B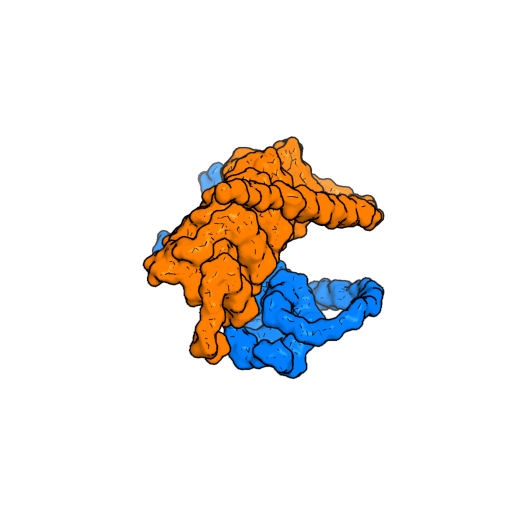 1 29 ? 8.07 -2.656 27.391 1 30.97 29 SER B C 1
ATOM 1885 O O . SER B 1 29 ? 8.055 -2.895 26.188 1 30.97 29 SER B O 1
ATOM 1887 N N . LYS B 1 30 ? 9.219 -2.723 28.047 1 28.67 30 LYS B N 1
ATOM 1888 C CA . LYS B 1 30 ? 10.367 -3.596 27.859 1 28.67 30 LYS B CA 1
ATOM 1889 C C . LYS B 1 30 ? 9.945 -5.059 27.781 1 28.67 30 LYS B C 1
ATOM 1891 O O . LYS B 1 30 ? 9.773 -5.723 28.812 1 28.67 30 LYS B O 1
ATOM 1896 N N . ARG B 1 31 ? 9.062 -5.516 26.922 1 26.8 31 ARG B N 1
ATOM 1897 C CA . ARG B 1 31 ? 8.977 -6.973 26.891 1 26.8 31 ARG B CA 1
ATOM 1898 C C . ARG B 1 31 ? 10.352 -7.602 26.703 1 26.8 31 ARG B C 1
ATOM 1900 O O . ARG B 1 31 ? 11.211 -7.043 26.016 1 26.8 31 ARG B O 1
ATOM 1907 N N . HIS B 1 32 ? 10.773 -8.484 27.562 1 27.5 32 HIS B N 1
ATOM 1908 C CA . HIS B 1 32 ? 11.922 -9.375 27.594 1 27.5 32 HIS B CA 1
ATOM 1909 C C . HIS B 1 32 ? 12.219 -9.961 26.219 1 27.5 32 HIS B C 1
ATOM 1911 O O . HIS B 1 32 ? 11.414 -10.719 25.688 1 27.5 32 HIS B O 1
ATOM 1917 N N . VAL B 1 33 ? 12.828 -9.125 25.391 1 25.44 33 VAL B N 1
ATOM 1918 C CA . VAL B 1 33 ? 13.406 -9.648 24.156 1 25.44 33 VAL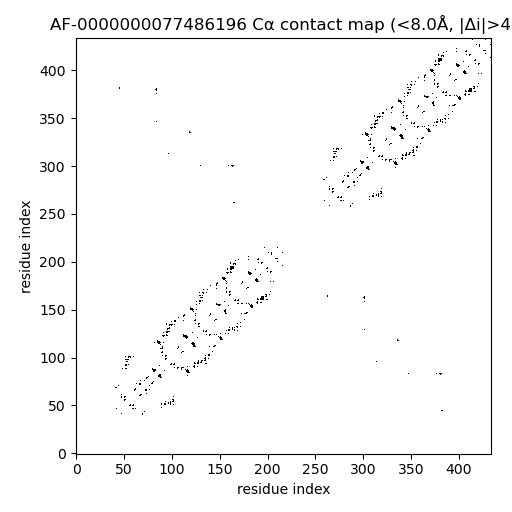 B CA 1
ATOM 1919 C C . VAL B 1 33 ? 14.352 -10.805 24.484 1 25.44 33 VAL B C 1
ATOM 1921 O O . VAL B 1 33 ? 15.352 -10.625 25.172 1 25.44 33 VAL B O 1
ATOM 1924 N N . THR B 1 34 ? 13.758 -11.906 24.812 1 26.08 34 THR B N 1
ATOM 1925 C CA . THR B 1 34 ? 14.641 -13.07 24.844 1 26.08 34 THR B CA 1
ATOM 1926 C C . THR B 1 34 ? 15.703 -12.977 23.75 1 26.08 34 THR B C 1
ATOM 1928 O O . THR B 1 34 ? 15.492 -12.328 22.719 1 26.08 34 THR B O 1
ATOM 1931 N N . ARG B 1 35 ? 16.906 -13.32 24.125 1 24.02 35 ARG B N 1
ATOM 1932 C CA . ARG B 1 35 ? 18.156 -13.312 23.375 1 24.02 35 ARG B CA 1
ATOM 1933 C C . ARG B 1 35 ? 17.969 -13.836 21.969 1 24.02 35 ARG B C 1
ATOM 1935 O O . ARG B 1 35 ? 17.547 -14.984 21.766 1 24.02 35 ARG B O 1
ATOM 1942 N N . PRO B 1 36 ? 17.656 -12.898 21.078 1 25.7 36 PRO B N 1
ATOM 1943 C CA . PRO B 1 36 ? 17.438 -13.391 19.703 1 25.7 36 PRO B CA 1
ATOM 1944 C C . PRO B 1 36 ? 18.562 -14.312 19.219 1 25.7 36 PRO B C 1
ATOM 1946 O O . PRO B 1 36 ? 19.688 -14.203 19.688 1 25.7 36 PRO B O 1
ATOM 1949 N N . ALA B 1 37 ? 18.266 -15.508 18.828 1 27.95 37 ALA B N 1
ATOM 1950 C CA . ALA B 1 37 ? 19.156 -16.453 18.172 1 27.95 37 ALA B CA 1
ATOM 1951 C C . ALA B 1 37 ? 20.219 -15.734 17.344 1 27.95 37 ALA B C 1
ATOM 1953 O O . ALA B 1 37 ? 20 -14.594 16.906 1 27.95 37 ALA B O 1
ATOM 1954 N N . VAL B 1 38 ? 21.453 -16.078 17.281 1 26.88 38 VAL B N 1
ATOM 1955 C CA . VAL B 1 38 ? 22.672 -15.672 16.609 1 26.88 38 VAL B CA 1
ATOM 1956 C C . VAL B 1 38 ? 22.344 -15.164 15.195 1 26.88 38 VAL B C 1
ATOM 1958 O O . VAL B 1 38 ? 21.625 -15.836 14.445 1 26.88 38 VAL B O 1
ATOM 1961 N N . ALA B 1 39 ? 22.391 -13.867 15 1 28.08 39 ALA B N 1
ATOM 1962 C CA . ALA B 1 39 ? 22.312 -12.93 13.883 1 28.08 39 ALA B CA 1
ATOM 1963 C C . ALA B 1 39 ? 23.109 -13.438 12.68 1 28.08 39 ALA B C 1
ATOM 1965 O O . ALA B 1 39 ? 24.328 -13.297 12.641 1 28.08 39 ALA B O 1
ATOM 1966 N N . SER B 1 40 ? 23.078 -14.555 12.188 1 29.28 40 SER B N 1
ATOM 1967 C CA . SER B 1 40 ? 23.781 -14.719 10.914 1 29.28 40 SER B CA 1
ATOM 1968 C C . SER B 1 40 ? 23.547 -13.523 10 1 29.28 40 SER B C 1
ATOM 1970 O O . SER B 1 40 ? 22.406 -13.117 9.781 1 29.28 40 SER B O 1
ATOM 1972 N N . SER B 1 41 ? 24.453 -12.516 9.773 1 31.69 41 SER B N 1
ATOM 1973 C CA . SER B 1 41 ? 24.719 -11.164 9.281 1 31.69 41 SER B CA 1
ATOM 1974 C C . SER B 1 41 ? 23.984 -10.898 7.973 1 31.69 41 SER B C 1
ATOM 1976 O O . SER B 1 41 ? 23.859 -9.75 7.547 1 31.69 41 SER B O 1
ATOM 1978 N N . LYS B 1 42 ? 24.266 -11.734 6.898 1 29.66 42 LYS B N 1
ATOM 1979 C CA . LYS B 1 42 ? 24.031 -11.211 5.555 1 29.66 42 LYS B CA 1
ATOM 1980 C C . LYS B 1 42 ? 22.562 -10.891 5.34 1 29.66 42 LYS B C 1
ATOM 1982 O O . LYS B 1 42 ? 21.719 -11.789 5.262 1 29.66 42 LYS B O 1
ATOM 1987 N N . MET B 1 43 ? 22.156 -9.82 5.938 1 34 43 MET B N 1
ATOM 1988 C CA . MET B 1 43 ? 20.812 -9.367 5.637 1 34 43 MET B CA 1
ATOM 1989 C C . MET B 1 43 ? 20.547 -9.391 4.137 1 34 43 MET B C 1
ATOM 1991 O O . MET B 1 43 ? 21.281 -8.758 3.367 1 34 43 MET B O 1
ATOM 1995 N N . GLU B 1 44 ? 20.312 -10.289 3.516 1 36.25 44 GLU B N 1
ATOM 1996 C CA . GLU B 1 44 ? 19.891 -10.289 2.119 1 36.25 44 GLU B CA 1
ATOM 1997 C C . GLU B 1 44 ? 19.047 -9.055 1.805 1 36.25 44 GLU B C 1
ATOM 1999 O O . GLU B 1 44 ? 18.375 -8.516 2.686 1 36.25 44 GLU B O 1
ATOM 2004 N N . VAL B 1 45 ? 19.562 -8.047 0.968 1 39.75 45 VAL B N 1
ATOM 2005 C CA . VAL B 1 45 ? 18.922 -6.844 0.445 1 39.75 45 VAL B CA 1
ATOM 2006 C C . VAL B 1 45 ? 17.406 -6.918 0.678 1 39.75 45 VAL B C 1
ATOM 2008 O O . VAL B 1 45 ? 16.781 -5.922 1.037 1 39.75 45 VAL B O 1
ATOM 2011 N N . GLY B 1 46 ? 16.688 -7.98 0.321 1 50.31 46 GLY B N 1
ATOM 2012 C CA . GLY B 1 46 ? 15.297 -8.117 0.709 1 50.31 46 GLY B CA 1
ATOM 2013 C C . GLY B 1 46 ? 15.023 -7.68 2.135 1 50.31 46 GLY B C 1
ATOM 2014 O O . GLY B 1 46 ? 13.867 -7.527 2.537 1 50.31 46 GLY B O 1
ATOM 2015 N N . THR B 1 47 ? 16.078 -7.137 2.803 1 65.75 47 THR B N 1
ATOM 2016 C CA . THR B 1 47 ? 16 -7.16 4.258 1 65.75 47 THR B CA 1
ATOM 2017 C C . THR B 1 47 ? 15.664 -5.777 4.805 1 65.75 47 THR B C 1
ATOM 2019 O O . THR B 1 47 ? 14.711 -5.629 5.574 1 65.75 47 THR B O 1
ATOM 2022 N N . PHE B 1 48 ? 16.375 -4.621 4.07 1 74.62 48 PHE B N 1
ATOM 2023 C CA . PHE B 1 48 ? 16.094 -3.332 4.691 1 74.62 48 PHE B CA 1
ATOM 2024 C C . PHE B 1 48 ? 14.656 -2.902 4.422 1 74.62 48 PHE B C 1
ATOM 2026 O O . PHE B 1 48 ? 13.922 -2.541 5.348 1 74.62 48 PHE B O 1
ATOM 2033 N N . HIS B 1 49 ? 14.242 -2.998 3.143 1 77.75 49 HIS B N 1
ATOM 2034 C CA . HIS B 1 49 ? 12.867 -2.666 2.773 1 77.75 49 HIS B CA 1
ATOM 2035 C C . HIS B 1 49 ? 11.867 -3.535 3.529 1 77.75 49 HIS B C 1
ATOM 2037 O O . HIS B 1 49 ? 10.812 -3.059 3.938 1 77.75 49 HIS B O 1
ATOM 2043 N N . GLU B 1 50 ? 12.336 -4.707 3.662 1 78.5 50 GLU B N 1
ATOM 2044 C CA . GLU B 1 50 ? 11.484 -5.605 4.434 1 78.5 50 GLU B CA 1
ATOM 2045 C C . GLU B 1 50 ? 11.398 -5.164 5.895 1 78.5 50 GLU B C 1
ATOM 2047 O O . GLU B 1 50 ? 10.336 -5.246 6.508 1 78.5 50 GLU B O 1
ATOM 2052 N N . ALA B 1 51 ? 12.523 -4.742 6.355 1 84.44 51 ALA B N 1
ATOM 2053 C CA . ALA B 1 51 ? 12.547 -4.266 7.738 1 84.44 51 ALA B CA 1
ATOM 2054 C C . ALA B 1 51 ? 11.664 -3.027 7.906 1 84.44 51 ALA B C 1
ATOM 2056 O O . ALA B 1 51 ? 10.969 -2.885 8.914 1 84.44 51 ALA B O 1
ATOM 2057 N N . VAL B 1 52 ? 11.742 -2.137 6.898 1 89.12 52 VAL B N 1
ATOM 2058 C CA . VAL B 1 52 ? 10.922 -0.93 6.934 1 89.12 52 VAL B CA 1
ATOM 2059 C C . VAL B 1 52 ? 9.445 -1.308 6.855 1 89.12 52 VAL B C 1
ATOM 2061 O O . VAL B 1 52 ? 8.633 -0.825 7.648 1 89.12 52 VAL B O 1
ATOM 2064 N N . LYS B 1 53 ? 9.125 -2.162 5.949 1 86.31 53 LYS B N 1
ATOM 2065 C CA . LYS B 1 53 ? 7.75 -2.604 5.73 1 86.31 53 LYS B CA 1
ATOM 2066 C C . LYS B 1 53 ? 7.16 -3.221 6.992 1 86.31 53 LYS B C 1
ATOM 2068 O O . LYS B 1 53 ? 5.969 -3.07 7.266 1 86.31 53 LYS B O 1
ATOM 2073 N N . HIS B 1 54 ? 8.031 -3.844 7.773 1 87.5 54 HIS B N 1
ATOM 2074 C CA . HIS B 1 54 ? 7.551 -4.543 8.961 1 87.5 54 HIS B CA 1
ATOM 2075 C C . HIS B 1 54 ? 7.711 -3.686 10.211 1 87.5 54 HIS B C 1
ATOM 2077 O O . HIS B 1 54 ? 7.352 -4.109 11.305 1 87.5 54 HIS B O 1
ATOM 2083 N N . GLY B 1 55 ? 8.289 -2.586 10.039 1 92.62 55 GLY B N 1
ATOM 2084 C CA . GLY B 1 55 ? 8.438 -1.683 11.172 1 92.62 55 GLY B CA 1
ATOM 2085 C C . GLY B 1 55 ? 9.484 -2.135 12.164 1 92.62 55 GLY B C 1
ATOM 2086 O O . GLY B 1 55 ? 9.344 -1.905 13.367 1 92.62 55 GLY B O 1
ATOM 2087 N N . ASP B 1 56 ? 10.438 -2.887 11.711 1 89.94 56 ASP B N 1
ATOM 2088 C CA . ASP B 1 56 ? 11.516 -3.35 12.57 1 89.94 56 ASP B CA 1
ATOM 2089 C C . ASP B 1 56 ? 12.516 -2.23 12.844 1 89.94 56 ASP B C 1
ATOM 2091 O O . ASP B 1 56 ? 13.555 -2.146 12.188 1 89.94 56 ASP B O 1
ATOM 2095 N N . VAL B 1 57 ? 12.305 -1.536 13.883 1 92.81 57 VAL B N 1
ATOM 2096 C CA . VAL B 1 57 ? 13.039 -0.31 14.18 1 92.81 57 VAL B CA 1
ATOM 2097 C C . VAL B 1 57 ? 14.516 -0.629 14.383 1 92.81 57 VAL B C 1
ATOM 2099 O O . VAL B 1 57 ? 15.391 0.101 13.906 1 92.81 57 VAL B O 1
ATOM 2102 N N . GLN B 1 58 ? 14.766 -1.717 15.039 1 87.5 58 GLN B N 1
ATOM 2103 C CA . GLN B 1 58 ? 16.141 -2.07 15.359 1 87.5 58 GLN B CA 1
ATOM 2104 C C . GLN B 1 58 ? 16.938 -2.385 14.094 1 87.5 58 GLN B C 1
ATOM 2106 O O . GLN B 1 58 ? 18.062 -1.904 13.922 1 87.5 58 GLN B O 1
ATOM 2111 N N . THR B 1 59 ? 16.375 -3.15 13.258 1 84.19 59 THR B N 1
ATOM 2112 C CA . THR B 1 59 ? 17.047 -3.514 12.016 1 84.19 59 THR B CA 1
ATOM 2113 C C . THR B 1 59 ? 17.234 -2.287 11.125 1 84.19 59 THR B C 1
ATOM 2115 O O . THR B 1 59 ? 18.281 -2.115 10.508 1 84.19 59 THR B O 1
ATOM 2118 N N . VAL B 1 60 ? 16.203 -1.41 11.055 1 87.44 60 VAL B N 1
ATOM 2119 C CA . VAL B 1 60 ? 16.281 -0.195 10.25 1 87.44 60 VAL B CA 1
ATOM 2120 C C . VAL B 1 60 ? 17.391 0.712 10.797 1 87.44 60 VAL B C 1
ATOM 2122 O O . VAL B 1 60 ? 18.203 1.236 10.039 1 87.44 60 VAL B O 1
ATOM 2125 N N . ARG B 1 61 ? 17.422 0.826 12.102 1 87.75 61 ARG B N 1
ATOM 2126 C CA . ARG B 1 61 ? 18.422 1.666 12.727 1 87.75 61 ARG B CA 1
ATOM 2127 C C . ARG B 1 61 ? 19.828 1.152 12.422 1 87.75 61 ARG B C 1
ATOM 2129 O O . ARG B 1 61 ? 20.719 1.931 12.07 1 87.75 61 ARG B O 1
ATOM 2136 N N . ARG B 1 62 ? 20.031 -0.106 12.57 1 80.81 62 ARG B N 1
ATOM 2137 C CA . ARG B 1 62 ? 21.328 -0.703 12.289 1 80.81 62 ARG B CA 1
ATOM 2138 C C . ARG B 1 62 ? 21.734 -0.452 10.844 1 80.81 62 ARG B C 1
ATOM 2140 O O . ARG B 1 62 ? 22.906 -0.19 10.562 1 80.81 62 ARG B O 1
ATOM 2147 N N . GLY B 1 63 ? 20.734 -0.615 10 1 78.12 63 GLY B N 1
ATOM 2148 C CA . GLY B 1 63 ? 21 -0.363 8.594 1 78.12 63 GLY B CA 1
ATOM 2149 C C . GLY B 1 63 ? 21.406 1.073 8.312 1 78.12 63 GLY B C 1
ATOM 2150 O O . GLY B 1 63 ? 22.281 1.329 7.484 1 78.12 63 GLY B O 1
ATOM 2151 N N . LEU B 1 64 ? 20.828 1.979 9.008 1 79.75 64 LEU B N 1
ATOM 2152 C CA . LEU B 1 64 ? 21.094 3.398 8.797 1 79.75 64 LEU B CA 1
ATOM 2153 C C . LEU B 1 64 ? 22.422 3.803 9.43 1 79.75 64 LEU B C 1
ATOM 2155 O O . LEU B 1 64 ? 23.156 4.637 8.875 1 79.75 64 LEU B O 1
ATOM 2159 N N . GLU B 1 65 ? 22.719 3.277 10.656 1 77.06 65 GLU B N 1
ATOM 2160 C CA . GLU B 1 65 ? 23.953 3.615 11.367 1 77.06 65 GLU B CA 1
ATOM 2161 C C . GLU B 1 65 ? 25.172 2.971 10.711 1 77.06 65 GLU B C 1
ATOM 2163 O O . GLU B 1 65 ? 26.25 3.561 10.68 1 77.06 65 GLU B O 1
ATOM 2168 N N . GLY B 1 66 ? 25.234 1.609 10.773 1 62.03 66 GLY B N 1
ATOM 2169 C CA . GLY B 1 66 ? 26.391 0.863 10.273 1 62.03 66 GLY B CA 1
ATOM 2170 C C . GLY B 1 66 ? 26.703 1.147 8.82 1 62.03 66 GLY B C 1
ATOM 2171 O O . GLY B 1 66 ? 27.766 0.767 8.328 1 62.03 66 GLY B O 1
ATOM 2172 N N . GLY B 1 67 ? 26.234 2.129 8.336 1 51.88 67 GLY B N 1
ATOM 2173 C CA . GLY B 1 67 ? 26.391 2.145 6.891 1 51.88 67 GLY B CA 1
ATOM 2174 C C . GLY B 1 67 ? 25.938 0.855 6.23 1 51.88 67 GLY B C 1
ATOM 2175 O O . GLY B 1 67 ? 25.859 -0.187 6.883 1 51.88 67 GLY B O 1
ATOM 2176 N N . LEU B 1 68 ? 24.797 0.75 5.656 1 46.22 68 LEU B N 1
ATOM 2177 C CA . LEU B 1 68 ? 24.391 -0.513 5.051 1 46.22 68 LEU B CA 1
ATOM 2178 C C . LEU B 1 68 ? 25.609 -1.323 4.621 1 46.22 68 LEU B C 1
ATOM 2180 O O . LEU B 1 68 ? 26.25 -1.006 3.613 1 46.22 68 LEU B O 1
ATOM 2184 N N . GLN B 1 69 ? 26.516 -1.483 5.434 1 36.69 69 GLN B N 1
ATOM 2185 C CA . GLN B 1 69 ? 27.781 -2.16 5.148 1 36.69 69 GLN B CA 1
ATOM 2186 C C . GLN B 1 69 ? 27.594 -3.25 4.094 1 36.69 69 GLN B C 1
ATOM 2188 O O . GLN B 1 69 ? 28.469 -3.479 3.266 1 36.69 69 GLN B O 1
ATOM 2193 N N . ASP B 1 70 ? 26.891 -4.207 4.465 1 33.5 70 ASP B N 1
ATOM 2194 C CA . ASP B 1 70 ? 26.938 -5.41 3.641 1 33.5 70 ASP B CA 1
ATOM 2195 C C . ASP B 1 70 ? 26.375 -5.141 2.248 1 33.5 70 ASP B C 1
ATOM 2197 O O . ASP B 1 70 ? 25.266 -5.594 1.923 1 33.5 70 ASP B O 1
ATOM 2201 N N . GLY B 1 71 ? 27.031 -4.234 1.563 1 36.03 71 GLY B N 1
ATOM 2202 C CA . GLY B 1 71 ? 26.844 -3.852 0.173 1 36.03 71 GLY B CA 1
ATOM 2203 C C . GLY B 1 71 ? 25.578 -3.072 -0.065 1 36.03 71 GLY B C 1
ATOM 2204 O O . GLY B 1 71 ? 25.156 -2.891 -1.211 1 36.03 71 GLY B O 1
ATOM 2205 N N . PHE B 1 72 ? 24.781 -3.09 0.844 1 35.72 72 PHE B N 1
ATOM 2206 C CA . PHE B 1 72 ? 23.703 -2.137 0.597 1 35.72 72 PHE B CA 1
ATOM 2207 C C . PHE B 1 72 ? 24.172 -0.711 0.857 1 35.72 72 PHE B C 1
ATOM 2209 O O . PHE B 1 72 ? 24.562 -0.375 1.978 1 35.72 72 PHE B O 1
ATOM 2216 N N . GLN B 1 73 ? 25.125 -0.188 0.24 1 33.41 73 GLN B N 1
ATOM 2217 C CA . GLN B 1 73 ? 25.578 1.191 0.37 1 33.41 73 GLN B CA 1
ATOM 2218 C C . GLN B 1 73 ? 24.406 2.146 0.543 1 33.41 73 GLN B C 1
ATOM 2220 O O . GLN B 1 73 ? 23.359 1.97 -0.083 1 33.41 73 GLN B O 1
ATOM 2225 N N . LEU B 1 74 ? 24.484 2.941 1.686 1 38.25 74 LEU B N 1
ATOM 2226 C CA . LEU B 1 74 ? 23.609 4.094 1.831 1 38.25 74 LEU B CA 1
ATOM 2227 C C . LEU B 1 74 ? 23.203 4.641 0.468 1 38.25 74 LEU B C 1
ATOM 2229 O O . LEU B 1 74 ? 22.047 5.066 0.281 1 38.25 74 LEU B O 1
ATOM 2233 N N . LYS B 1 75 ? 24.344 4.789 -0.267 1 35.59 75 LYS B N 1
ATOM 2234 C CA . LYS B 1 75 ? 24.125 5.215 -1.645 1 35.59 75 LYS B CA 1
ATOM 2235 C C . LYS B 1 75 ? 23.078 4.332 -2.332 1 35.59 75 LYS B C 1
ATOM 2237 O O . LYS B 1 75 ? 22.359 4.793 -3.211 1 35.59 75 LYS B O 1
ATOM 2242 N N . ASP B 1 76 ? 23.25 3.168 -1.996 1 36.66 76 ASP B N 1
ATOM 2243 C CA . ASP B 1 76 ? 22.25 2.225 -2.488 1 36.66 76 ASP B CA 1
ATOM 2244 C C . ASP B 1 76 ? 20.891 2.49 -1.855 1 36.66 76 ASP B C 1
ATOM 2246 O O . ASP B 1 76 ? 19.859 2.242 -2.477 1 36.66 76 ASP B O 1
ATOM 2250 N N . PHE B 1 77 ? 20.906 2.869 -0.571 1 37.84 77 PHE B N 1
ATOM 2251 C CA . PHE B 1 77 ? 19.734 3.4 0.131 1 37.84 77 PHE B CA 1
ATOM 2252 C C . PHE B 1 77 ? 19.281 4.719 -0.489 1 37.84 77 PHE B C 1
ATOM 2254 O O . PHE B 1 77 ? 18.094 4.977 -0.604 1 37.84 77 PHE B O 1
ATOM 2261 N N . LYS B 1 78 ? 20.359 5.645 -0.393 1 36.25 78 LYS B N 1
ATOM 2262 C CA . LYS B 1 78 ? 20.047 6.898 -1.065 1 36.25 78 LYS B CA 1
ATOM 2263 C C . LYS B 1 78 ? 19.453 6.645 -2.449 1 36.25 78 LYS B C 1
ATOM 2265 O O . LYS B 1 78 ? 18.562 7.375 -2.893 1 36.25 78 LYS B O 1
ATOM 2270 N N . ASN B 1 79 ? 20.453 6.012 -3.078 1 36.66 79 ASN B N 1
ATOM 2271 C CA . ASN B 1 79 ? 19.844 5.48 -4.297 1 36.66 79 ASN B CA 1
ATOM 2272 C C . ASN B 1 79 ? 18.609 4.629 -3.988 1 36.66 79 ASN B C 1
ATOM 2274 O O . ASN B 1 79 ? 18.266 3.73 -4.758 1 36.66 79 ASN B O 1
ATOM 2278 N N . HIS B 1 80 ? 18.438 4.547 -2.551 1 41.31 80 HIS B N 1
ATOM 2279 C CA . HIS B 1 80 ? 17.234 4.133 -1.817 1 41.31 80 HIS B CA 1
ATOM 2280 C C . HIS B 1 80 ? 16.016 4.098 -2.729 1 41.31 80 HIS B C 1
ATOM 2282 O O . HIS B 1 80 ? 15.508 5.145 -3.131 1 41.31 80 HIS B O 1
ATOM 2288 N N . VAL B 1 81 ? 16.188 3.213 -3.475 1 42.94 81 VAL B N 1
ATOM 2289 C CA . VAL B 1 81 ? 15.617 2.492 -4.605 1 42.94 81 VAL B CA 1
ATOM 2290 C C . VAL B 1 81 ? 14.094 2.492 -4.492 1 42.94 81 VAL B C 1
ATOM 2292 O O . VAL B 1 81 ? 13.539 2.199 -3.43 1 42.94 81 VAL B O 1
ATOM 2295 N N . LYS B 1 82 ? 13.68 3.494 -5.141 1 45.94 82 LYS B N 1
ATOM 2296 C CA . LYS B 1 82 ? 12.328 3.309 -5.66 1 45.94 82 LYS B CA 1
ATOM 2297 C C . LYS B 1 82 ? 11.984 1.827 -5.793 1 45.94 82 LYS B C 1
ATOM 2299 O O . LYS B 1 82 ? 12.75 1.058 -6.375 1 45.94 82 LYS B O 1
ATOM 2304 N N . ILE B 1 83 ? 11.781 1.371 -4.691 1 44.28 83 ILE B N 1
ATOM 2305 C CA . ILE B 1 83 ? 11.281 0.001 -4.762 1 44.28 83 ILE B CA 1
ATOM 2306 C C . ILE B 1 83 ? 10.398 -0.165 -5.996 1 44.28 83 ILE B C 1
ATOM 2308 O O . ILE B 1 83 ? 9.445 0.59 -6.188 1 44.28 83 ILE B O 1
ATOM 2312 N N . GLY B 1 84 ? 10.867 -1.174 -6.656 1 44.53 84 GLY B N 1
ATOM 2313 C CA . GLY B 1 84 ? 9.984 -2.057 -7.398 1 44.53 84 GLY B CA 1
ATOM 2314 C C . GLY B 1 84 ? 9.32 -1.378 -8.578 1 44.53 84 GLY B C 1
ATOM 2315 O O . GLY B 1 84 ? 8.203 -1.738 -8.969 1 44.53 84 GLY B O 1
ATOM 2316 N N . GLY B 1 85 ? 10.016 -0.447 -9.039 1 56.12 85 GLY B N 1
ATOM 2317 C CA . GLY B 1 85 ? 9.383 0.092 -10.234 1 56.12 85 GLY B CA 1
ATOM 2318 C C . GLY B 1 85 ? 8.273 1.079 -9.93 1 56.12 85 GLY B C 1
ATOM 2319 O O . GLY B 1 85 ? 7.691 1.675 -10.836 1 56.12 85 GLY B O 1
ATOM 2320 N N . ILE B 1 86 ? 8.023 1.215 -8.609 1 62.88 86 ILE B N 1
ATOM 2321 C CA . ILE B 1 86 ? 6.953 2.158 -8.32 1 62.88 86 ILE B CA 1
ATOM 2322 C C . ILE B 1 86 ? 7.512 3.361 -7.562 1 62.88 86 ILE B C 1
ATOM 2324 O O . ILE B 1 86 ? 6.754 4.176 -7.031 1 62.88 86 ILE B O 1
ATOM 2328 N N . ASP B 1 87 ? 8.805 3.576 -7.508 1 74.44 87 ASP B N 1
ATOM 2329 C CA . ASP B 1 87 ? 9.523 4.723 -6.965 1 74.44 87 ASP B CA 1
ATOM 2330 C C . ASP B 1 87 ? 9.06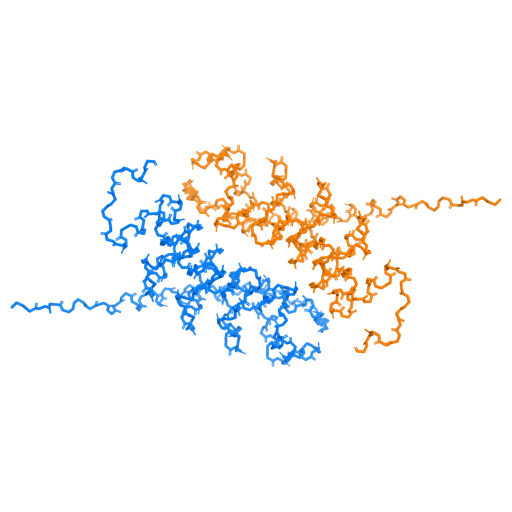2 5.043 -5.547 1 74.44 87 ASP B C 1
ATOM 2332 O O . ASP B 1 87 ? 8.805 6.203 -5.219 1 74.44 87 ASP B O 1
ATOM 2336 N N . GLN B 1 88 ? 8.836 3.99 -4.762 1 84.94 88 GLN B N 1
ATOM 2337 C CA . GLN B 1 88 ? 8.539 4.223 -3.352 1 84.94 88 GLN B CA 1
ATOM 2338 C C . GLN B 1 88 ? 9.812 4.176 -2.514 1 84.94 88 GLN B C 1
ATOM 2340 O O . GLN B 1 88 ? 10.594 3.223 -2.605 1 84.94 88 GLN B O 1
ATOM 2345 N N . THR B 1 89 ? 9.992 5.254 -1.745 1 87.81 89 THR B N 1
ATOM 2346 C CA . THR B 1 89 ? 11.102 5.332 -0.796 1 87.81 89 THR B CA 1
ATOM 2347 C C . THR B 1 89 ? 10.766 4.582 0.489 1 87.81 89 THR B C 1
ATOM 2349 O O . THR B 1 89 ? 9.609 4.238 0.731 1 87.81 89 THR B O 1
ATOM 2352 N N . PRO B 1 90 ? 11.82 4.305 1.274 1 88.69 90 PRO B N 1
ATOM 2353 C CA . PRO B 1 90 ? 11.523 3.713 2.582 1 88.69 90 PRO B CA 1
ATOM 2354 C C . PRO B 1 90 ? 10.523 4.535 3.391 1 88.69 90 PRO B C 1
ATOM 2356 O O . PRO B 1 90 ? 9.672 3.969 4.082 1 88.69 90 PRO B O 1
ATOM 2359 N N . LEU B 1 91 ? 10.625 5.824 3.215 1 93.81 91 LEU B N 1
ATOM 2360 C CA . LEU B 1 91 ? 9.688 6.672 3.941 1 93.81 91 LEU B CA 1
ATOM 2361 C C . LEU B 1 91 ? 8.266 6.484 3.414 1 93.81 91 LEU B C 1
ATOM 2363 O O . LEU B 1 91 ? 7.309 6.512 4.188 1 93.81 91 LEU B O 1
ATOM 2367 N N . HIS B 1 92 ? 8.125 6.312 2.088 1 94.44 92 HIS B N 1
ATOM 2368 C CA . HIS B 1 92 ? 6.82 5.945 1.548 1 94.44 92 HIS B CA 1
ATOM 2369 C C . HIS B 1 92 ? 6.281 4.684 2.213 1 94.44 92 HIS B C 1
ATOM 2371 O O . HIS B 1 92 ? 5.129 4.645 2.641 1 94.44 92 HIS B O 1
ATOM 2377 N N . LEU B 1 93 ? 7.102 3.719 2.273 1 91.75 93 LEU B N 1
ATOM 2378 C CA . LEU B 1 93 ? 6.688 2.434 2.83 1 91.75 93 LEU B CA 1
ATOM 2379 C C . LEU B 1 93 ? 6.305 2.576 4.301 1 91.75 93 LEU B C 1
ATOM 2381 O O . LEU B 1 93 ? 5.254 2.09 4.723 1 91.75 93 LEU B O 1
ATOM 2385 N N . ALA B 1 94 ? 7.191 3.199 5.074 1 95.25 94 ALA B N 1
ATOM 2386 C CA . ALA B 1 94 ? 6.898 3.404 6.492 1 95.25 94 ALA B CA 1
ATOM 2387 C C . ALA B 1 94 ? 5.578 4.148 6.676 1 95.25 94 ALA B C 1
ATOM 2389 O O . ALA B 1 94 ? 4.832 3.875 7.617 1 95.25 94 ALA B O 1
ATOM 2390 N N . SER B 1 95 ? 5.328 5.117 5.82 1 96.75 95 SER B N 1
ATOM 2391 C CA . SER B 1 95 ? 4.109 5.918 5.887 1 96.75 95 SER B CA 1
ATOM 2392 C C . SER B 1 95 ? 2.885 5.098 5.5 1 96.75 95 SER B C 1
ATOM 2394 O O . SER B 1 95 ? 1.841 5.188 6.152 1 96.75 95 SER B O 1
ATOM 2396 N N . MET B 1 96 ? 3.033 4.328 4.48 1 93.88 96 MET B N 1
ATOM 2397 C CA . MET B 1 96 ? 1.943 3.5 3.975 1 93.88 96 MET B CA 1
ATOM 2398 C C . MET B 1 96 ? 1.563 2.424 4.984 1 93.88 96 MET B C 1
ATOM 2400 O O . MET B 1 96 ? 0.381 2.129 5.168 1 93.88 96 MET B O 1
ATOM 2404 N N . PHE B 1 97 ? 2.574 1.91 5.625 1 94.38 97 PHE B N 1
ATOM 2405 C CA . PHE B 1 97 ? 2.324 0.798 6.531 1 94.38 97 PHE B CA 1
ATOM 2406 C C . PHE B 1 97 ? 2.152 1.297 7.961 1 94.38 97 PHE B C 1
ATOM 2408 O O . PHE B 1 97 ? 1.833 0.518 8.867 1 94.38 97 PHE B O 1
ATOM 2415 N N . GLY B 1 98 ? 2.357 2.559 8.211 1 96.19 98 GLY B N 1
ATOM 2416 C CA . GLY B 1 98 ? 1.996 3.172 9.477 1 96.19 98 GLY B CA 1
ATOM 2417 C C . GLY B 1 98 ? 3.051 2.986 10.555 1 96.19 98 GLY B C 1
ATOM 2418 O O . GLY B 1 98 ? 2.723 2.809 11.727 1 96.19 98 GLY B O 1
ATOM 2419 N N . HIS B 1 99 ? 4.285 2.945 10.164 1 97.06 99 HIS B N 1
ATOM 2420 C CA . HIS B 1 99 ? 5.371 2.777 11.117 1 97.06 99 HIS B CA 1
ATOM 2421 C C . HIS B 1 99 ? 6 4.117 11.484 1 97.06 99 HIS B C 1
ATOM 2423 O O . HIS B 1 99 ? 7.043 4.488 10.938 1 97.06 99 HIS B O 1
ATOM 2429 N N . ALA B 1 100 ? 5.406 4.73 12.484 1 97.75 100 ALA B N 1
ATOM 2430 C CA . ALA B 1 100 ? 5.742 6.102 12.852 1 97.75 100 ALA B CA 1
ATOM 2431 C C . ALA B 1 100 ? 7.188 6.199 13.336 1 97.75 100 ALA B C 1
ATOM 2433 O O . ALA B 1 100 ? 7.902 7.137 12.977 1 97.75 100 ALA B O 1
ATOM 2434 N N . GLU B 1 101 ? 7.605 5.234 14.117 1 97.25 101 GLU B N 1
ATOM 2435 C CA . GLU B 1 101 ? 8.969 5.281 14.641 1 97.25 101 GLU B CA 1
ATOM 2436 C C . GLU B 1 101 ? 10 5.113 13.523 1 97.25 101 GLU B C 1
ATOM 2438 O O . GLU B 1 101 ? 11.023 5.793 13.516 1 97.25 101 GLU B O 1
ATOM 2443 N N . VAL B 1 102 ? 9.734 4.238 12.648 1 96.56 102 VAL B N 1
ATOM 2444 C CA . VAL B 1 102 ? 10.609 4.023 11.508 1 96.56 102 VAL B CA 1
ATOM 2445 C C . VAL B 1 102 ? 10.641 5.273 10.633 1 96.56 102 VAL B C 1
ATOM 2447 O O . VAL B 1 102 ? 11.703 5.68 10.148 1 96.56 102 VAL B O 1
ATOM 2450 N N . ALA B 1 103 ? 9.438 5.887 10.43 1 97.44 103 ALA B N 1
ATOM 2451 C CA . ALA B 1 103 ? 9.367 7.117 9.641 1 97.44 103 ALA B CA 1
ATOM 2452 C C . ALA B 1 103 ? 10.234 8.211 10.266 1 97.44 103 ALA B C 1
ATOM 2454 O O . ALA B 1 103 ? 10.977 8.898 9.555 1 97.44 103 ALA B O 1
ATOM 2455 N N . GLU B 1 104 ? 10.117 8.312 11.531 1 97.31 104 GLU B N 1
ATOM 2456 C CA . GLU B 1 104 ? 10.906 9.32 12.234 1 97.31 104 GLU B CA 1
ATOM 2457 C C . GLU B 1 104 ? 12.398 9.086 12.039 1 97.31 104 GLU B C 1
ATOM 2459 O O . GLU B 1 104 ? 13.156 10.023 11.789 1 97.31 104 GLU B O 1
ATOM 2464 N N . LEU B 1 105 ? 12.797 7.875 12.203 1 93.44 105 LEU B N 1
ATOM 2465 C CA . LEU B 1 105 ? 14.195 7.508 12.031 1 93.44 105 LEU B CA 1
ATOM 2466 C C . LEU B 1 105 ? 14.672 7.828 10.617 1 93.44 105 LEU B C 1
ATOM 2468 O O . LEU B 1 105 ? 15.75 8.391 10.43 1 93.44 105 LEU B O 1
ATOM 2472 N N . LEU B 1 106 ? 13.867 7.465 9.648 1 93 106 LEU B N 1
ATOM 2473 C CA . LEU B 1 106 ? 14.227 7.699 8.258 1 93 106 LEU B CA 1
ATOM 2474 C C . LEU B 1 106 ? 14.375 9.188 7.977 1 93 106 LEU B C 1
ATOM 2476 O O . LEU B 1 106 ? 15.289 9.602 7.258 1 93 106 LEU B O 1
ATOM 2480 N N . ILE B 1 107 ? 13.516 10.016 8.562 1 94.44 107 ILE B N 1
ATOM 2481 C CA . ILE B 1 107 ? 13.562 11.461 8.391 1 94.44 107 ILE B CA 1
ATOM 2482 C C . ILE B 1 107 ? 14.844 12.008 9.008 1 94.44 107 ILE B C 1
ATOM 2484 O O . ILE B 1 107 ? 15.523 12.844 8.406 1 94.44 107 ILE B O 1
ATOM 2488 N N . GLN B 1 108 ? 15.141 11.492 10.188 1 92.25 108 GLN B N 1
ATOM 2489 C CA . GLN B 1 108 ? 16.359 11.914 10.867 1 92.25 108 GLN B CA 1
ATOM 2490 C C . GLN B 1 108 ? 17.594 11.633 10.023 1 92.25 108 GLN B C 1
ATOM 2492 O O . GLN B 1 108 ? 18.578 12.375 10.078 1 92.25 108 GLN B O 1
ATOM 2497 N N . TYR B 1 109 ? 17.484 10.625 9.227 1 87.69 109 TYR B N 1
ATOM 2498 C CA . TYR B 1 109 ? 18.641 10.227 8.43 1 87.69 109 TYR B CA 1
ATOM 2499 C C . TYR B 1 109 ? 18.547 10.797 7.02 1 87.69 109 TYR B C 1
ATOM 2501 O O . TYR B 1 109 ? 19.344 10.438 6.148 1 87.69 109 TYR B O 1
ATOM 2509 N N . GLY B 1 110 ? 17.5 11.539 6.703 1 88.31 110 GLY B N 1
ATOM 2510 C CA . GLY B 1 110 ? 17.594 12.383 5.527 1 88.31 110 GLY B CA 1
ATOM 2511 C C . GLY B 1 110 ? 16.578 12.023 4.453 1 88.31 110 GLY B C 1
ATOM 2512 O O . GLY B 1 110 ? 16.641 12.531 3.334 1 88.31 110 GLY B O 1
ATOM 2513 N N . ASP B 1 111 ? 15.688 11.117 4.723 1 89.31 111 ASP B N 1
ATOM 2514 C CA . ASP B 1 111 ? 14.68 10.844 3.709 1 89.31 111 ASP B CA 1
ATOM 2515 C C . ASP B 1 111 ? 13.898 12.102 3.348 1 89.31 111 ASP B C 1
ATOM 2517 O O . ASP B 1 111 ? 13.578 12.914 4.223 1 89.31 111 ASP B O 1
ATOM 2521 N N . ASP B 1 112 ? 13.547 12.188 2.033 1 92.06 112 ASP B N 1
ATOM 2522 C CA . ASP B 1 112 ? 12.828 13.328 1.482 1 92.06 112 ASP B CA 1
ATOM 2523 C C . ASP B 1 112 ? 11.336 13.234 1.773 1 92.06 112 ASP B C 1
ATOM 2525 O O . ASP B 1 112 ? 10.664 12.32 1.293 1 92.06 112 ASP B O 1
ATOM 2529 N N . LEU B 1 113 ? 10.836 14.195 2.52 1 96.62 113 LEU B N 1
ATOM 2530 C CA . LEU B 1 113 ? 9.43 14.242 2.904 1 96.62 113 LEU B CA 1
ATOM 2531 C C . LEU B 1 113 ? 8.539 14.453 1.684 1 96.62 113 LEU B C 1
ATOM 2533 O O . LEU B 1 113 ? 7.352 14.133 1.714 1 96.62 113 LEU B O 1
ATOM 2537 N N . GLU B 1 114 ? 9.117 15.008 0.628 1 96.56 114 GLU B N 1
ATOM 2538 C CA . GLU B 1 114 ? 8.305 15.422 -0.51 1 96.56 114 GLU B CA 1
ATOM 2539 C C . GLU B 1 114 ? 8.539 14.516 -1.717 1 96.56 114 GLU B C 1
ATOM 2541 O O . GLU B 1 114 ? 8.141 14.852 -2.834 1 96.56 114 GLU B O 1
ATOM 2546 N N . ALA B 1 115 ? 9.281 13.344 -1.434 1 92 115 ALA B N 1
ATOM 2547 C CA . ALA B 1 115 ? 9.438 12.375 -2.514 1 92 115 ALA B CA 1
ATOM 2548 C C . ALA B 1 115 ? 8.078 11.906 -3.023 1 92 115 ALA B C 1
ATOM 2550 O O . ALA B 1 115 ? 7.145 11.703 -2.24 1 92 115 ALA B O 1
ATOM 2551 N N . ARG B 1 116 ? 7.98 11.727 -4.328 1 92.12 116 ARG B N 1
ATOM 2552 C CA . ARG B 1 116 ? 6.73 11.289 -4.945 1 92.12 116 ARG B CA 1
ATOM 2553 C C . ARG B 1 116 ? 6.875 9.906 -5.559 1 92.12 116 ARG B C 1
ATOM 2555 O O . ARG B 1 116 ? 7.898 9.602 -6.176 1 92.12 116 ARG B O 1
ATOM 2562 N N . ASP B 1 117 ? 5.906 9.109 -5.266 1 83.25 117 ASP B N 1
ATOM 2563 C CA . ASP B 1 117 ? 5.934 7.793 -5.891 1 83.25 117 ASP B CA 1
ATOM 2564 C C . ASP B 1 117 ? 5.414 7.855 -7.324 1 83.25 117 ASP B C 1
ATOM 2566 O O . ASP B 1 117 ? 5.047 8.93 -7.812 1 83.25 117 ASP B O 1
ATOM 2570 N N . LEU B 1 118 ? 5.48 6.684 -8.016 1 77.5 118 LEU B N 1
ATOM 2571 C CA . LEU B 1 118 ? 5.078 6.672 -9.414 1 77.5 118 LEU B CA 1
ATOM 2572 C C . LEU B 1 118 ? 3.619 6.25 -9.562 1 77.5 118 LEU B C 1
ATOM 2574 O O . LEU B 1 118 ? 3.094 6.188 -10.672 1 77.5 118 LEU B O 1
ATOM 2578 N N . ILE B 1 119 ? 3.039 6.031 -8.484 1 76.5 119 ILE B N 1
ATOM 2579 C CA . ILE B 1 119 ? 1.658 5.562 -8.508 1 76.5 119 ILE B CA 1
ATOM 2580 C C . ILE B 1 119 ? 0.713 6.754 -8.664 1 76.5 119 ILE B C 1
ATOM 2582 O O . ILE B 1 119 ? 0.109 6.941 -9.719 1 76.5 119 ILE B O 1
ATOM 2586 N N . GLY B 1 120 ? 0.617 7.582 -7.773 1 79.12 120 GLY B N 1
ATOM 2587 C CA . GLY B 1 120 ? -0.242 8.758 -7.789 1 79.12 120 GLY B CA 1
ATOM 2588 C C . GLY B 1 120 ? 0.518 10.055 -7.59 1 79.12 120 GLY B C 1
ATOM 2589 O O . GLY B 1 120 ? -0.088 11.117 -7.441 1 79.12 120 GLY B O 1
ATOM 2590 N N . GLN B 1 121 ? 1.844 9.891 -7.656 1 89.81 121 GLN B N 1
ATOM 2591 C CA . GLN B 1 121 ? 2.684 11.016 -7.254 1 89.81 121 GLN B CA 1
ATOM 2592 C C . GLN B 1 121 ? 2.404 11.43 -5.812 1 89.81 121 GLN B C 1
ATOM 2594 O O . GLN B 1 121 ? 2.232 12.617 -5.523 1 89.81 121 GLN B O 1
ATOM 2599 N N . TRP B 1 122 ? 2.262 10.422 -5.008 1 93.31 122 TRP B N 1
ATOM 2600 C CA . TRP B 1 122 ? 1.938 10.625 -3.6 1 93.31 122 TRP B CA 1
ATOM 2601 C C . TRP B 1 122 ? 3.205 10.828 -2.775 1 93.31 122 TRP B C 1
ATOM 2603 O O . TRP B 1 122 ? 4.215 10.156 -2.998 1 93.31 122 TRP B O 1
ATOM 2613 N N . THR B 1 123 ? 3.107 11.812 -1.918 1 96.31 123 THR B N 1
ATOM 2614 C CA . THR B 1 123 ? 4.129 11.961 -0.888 1 96.31 123 THR B CA 1
ATOM 2615 C C . THR B 1 123 ? 3.883 10.992 0.263 1 96.31 123 THR B C 1
ATOM 2617 O O . THR B 1 123 ? 2.814 10.391 0.352 1 96.31 123 THR B O 1
ATOM 2620 N N . PRO B 1 124 ? 4.91 10.828 1.117 1 97.12 124 PRO B N 1
ATOM 2621 C CA . PRO B 1 124 ? 4.672 10.016 2.312 1 97.12 124 PRO B CA 1
ATOM 2622 C C . PRO B 1 124 ? 3.445 10.477 3.1 1 97.12 124 PRO B C 1
ATOM 2624 O O . PRO B 1 124 ? 2.682 9.648 3.602 1 97.12 124 PRO B O 1
ATOM 2627 N N . LEU B 1 125 ? 3.211 11.758 3.143 1 98.62 125 LEU B N 1
ATOM 2628 C CA . LEU B 1 125 ? 2.057 12.273 3.873 1 98.62 125 LEU B CA 1
ATOM 2629 C C . LEU B 1 125 ? 0.755 11.859 3.197 1 98.62 125 LEU B C 1
ATOM 2631 O O . LEU B 1 125 ? -0.214 11.5 3.871 1 98.62 125 LEU B O 1
ATOM 2635 N N . HIS B 1 126 ? 0.719 11.93 1.852 1 96.56 126 HIS B N 1
ATOM 2636 C CA . HIS B 1 126 ? -0.448 11.414 1.143 1 96.56 126 HIS B CA 1
ATOM 2637 C C . HIS B 1 126 ? -0.752 9.977 1.552 1 96.56 126 HIS B C 1
ATOM 2639 O O . HIS B 1 126 ? -1.899 9.641 1.853 1 96.56 126 HIS B O 1
ATOM 2645 N N . LEU B 1 127 ? 0.285 9.203 1.543 1 94.62 127 LEU B N 1
ATOM 2646 C CA . LEU B 1 127 ? 0.104 7.781 1.814 1 94.62 127 LEU B CA 1
ATOM 2647 C C . LEU B 1 127 ? -0.365 7.555 3.248 1 94.62 127 LEU B C 1
ATOM 2649 O O . LEU B 1 127 ? -1.266 6.75 3.492 1 94.62 127 LEU B O 1
ATOM 2653 N N . ALA B 1 128 ? 0.236 8.188 4.203 1 96.69 128 ALA B N 1
ATOM 2654 C CA . ALA B 1 128 ? -0.195 8.062 5.594 1 96.69 128 ALA B CA 1
ATOM 2655 C C . ALA B 1 128 ? -1.653 8.484 5.754 1 96.69 128 ALA B C 1
ATOM 2657 O O . ALA B 1 128 ? -2.393 7.891 6.547 1 96.69 128 ALA B O 1
ATOM 2658 N N . ALA B 1 129 ? -2.059 9.5 5.016 1 95.25 129 ALA B N 1
ATOM 2659 C CA . ALA B 1 129 ? -3.436 9.992 5.07 1 95.25 129 ALA B CA 1
ATOM 2660 C C . ALA B 1 129 ? -4.395 8.992 4.43 1 95.25 129 ALA B C 1
ATOM 2662 O O . ALA B 1 129 ? -5.484 8.742 4.953 1 95.25 129 ALA B O 1
ATOM 2663 N N . ILE B 1 130 ? -3.994 8.453 3.346 1 90.56 130 ILE B N 1
ATOM 2664 C CA . ILE B 1 130 ? -4.809 7.492 2.613 1 90.56 130 ILE B CA 1
ATOM 2665 C C . ILE B 1 130 ? -5.078 6.27 3.49 1 90.56 130 ILE B C 1
ATOM 2667 O O . ILE B 1 130 ? -6.223 5.836 3.625 1 90.56 130 ILE B O 1
ATOM 2671 N N . TYR B 1 131 ? -4.016 5.836 4.133 1 90.75 131 TYR B N 1
ATOM 2672 C CA . TYR B 1 131 ? -4.152 4.559 4.824 1 90.75 131 TYR B CA 1
ATOM 2673 C C . TYR B 1 131 ? -4.441 4.766 6.305 1 90.75 131 TYR B C 1
ATOM 2675 O O . TYR B 1 131 ? -4.469 3.809 7.082 1 90.75 131 TYR B O 1
ATOM 2683 N N . GLY B 1 132 ? -4.605 5.977 6.691 1 91 132 GLY B N 1
ATOM 2684 C CA . GLY B 1 132 ? -5.203 6.297 7.977 1 91 132 GLY B CA 1
ATOM 2685 C C . GLY B 1 132 ? -4.238 6.148 9.141 1 91 132 GLY B C 1
ATOM 2686 O O . GLY B 1 132 ? -4.625 5.715 10.227 1 91 132 GLY B O 1
ATOM 2687 N N . HIS B 1 133 ? -3.021 6.488 8.969 1 95.06 133 HIS B N 1
ATOM 2688 C CA . HIS B 1 133 ? -2.031 6.375 10.031 1 95.06 133 HIS B CA 1
ATOM 2689 C C . HIS B 1 133 ? -1.781 7.723 10.703 1 95.06 133 HIS B C 1
ATOM 2691 O O . HIS B 1 133 ? -0.87 8.453 10.305 1 95.06 133 HIS B O 1
ATOM 2697 N N . THR B 1 134 ? -2.51 7.891 11.75 1 95.38 134 THR B N 1
ATOM 2698 C CA . THR B 1 134 ? -2.549 9.195 12.398 1 95.38 134 THR B CA 1
ATOM 2699 C C . THR B 1 134 ? -1.189 9.539 13.008 1 95.38 134 THR B C 1
ATOM 2701 O O . THR B 1 134 ? -0.686 10.648 12.828 1 95.38 134 THR B O 1
ATOM 2704 N N . LEU B 1 135 ? -0.601 8.586 13.641 1 96.19 135 LEU B N 1
ATOM 2705 C CA . LEU B 1 135 ? 0.682 8.852 14.281 1 96.19 135 LEU B CA 1
ATOM 2706 C C . LEU B 1 135 ? 1.762 9.141 13.25 1 96.19 135 LEU B C 1
ATOM 2708 O O . LEU B 1 135 ? 2.6 10.023 13.445 1 96.19 135 LEU B O 1
ATOM 2712 N N . THR B 1 136 ? 1.703 8.43 12.234 1 98.12 136 THR B N 1
ATOM 2713 C CA . THR B 1 136 ? 2.67 8.656 11.164 1 98.12 136 THR B CA 1
ATOM 2714 C C . THR B 1 136 ? 2.461 10.031 10.531 1 98.12 136 THR B C 1
ATOM 2716 O O . THR B 1 136 ? 3.426 10.734 10.227 1 98.12 136 THR B O 1
ATOM 2719 N N . CYS B 1 137 ? 1.179 10.43 10.328 1 98.44 137 CYS B N 1
ATOM 2720 C CA . CYS B 1 137 ? 0.885 11.773 9.836 1 98.44 137 CYS B CA 1
ATOM 2721 C C . CYS B 1 137 ? 1.467 12.836 10.758 1 98.44 137 CYS B C 1
ATOM 2723 O O . CYS B 1 137 ? 2.066 13.805 10.297 1 98.44 137 CYS B O 1
ATOM 2725 N N . GLU B 1 138 ? 1.318 12.586 12 1 97.75 138 GLU B N 1
ATOM 2726 C CA . GLU B 1 138 ? 1.828 13.539 12.984 1 97.75 138 GLU B CA 1
ATOM 2727 C C . GLU B 1 138 ? 3.342 13.688 12.867 1 97.75 138 GLU B C 1
ATOM 2729 O O . GLU B 1 138 ? 3.863 14.805 12.906 1 97.75 138 GLU B O 1
ATOM 2734 N N . VAL B 1 139 ? 4.004 12.609 12.773 1 98.19 139 VAL B N 1
ATOM 2735 C CA . VAL B 1 139 ? 5.457 12.609 12.656 1 98.19 139 VAL B CA 1
ATOM 2736 C C . VAL B 1 139 ? 5.875 13.375 11.398 1 98.19 139 VAL B C 1
ATOM 2738 O O . VAL B 1 139 ? 6.789 14.203 11.445 1 98.19 139 VAL B O 1
ATOM 2741 N N . LEU B 1 140 ? 5.191 13.133 10.328 1 98.62 140 LEU B N 1
ATOM 2742 C CA . LEU B 1 140 ? 5.527 13.766 9.062 1 98.62 140 LEU B CA 1
ATOM 2743 C C . LEU B 1 140 ? 5.285 15.273 9.125 1 98.62 140 LEU B C 1
ATOM 2745 O O . LEU B 1 140 ? 6.141 16.062 8.727 1 98.62 140 LEU B O 1
ATOM 2749 N N . ILE B 1 141 ? 4.172 15.695 9.688 1 98.38 141 ILE B N 1
ATOM 2750 C CA . ILE B 1 141 ? 3.801 17.094 9.781 1 98.38 141 ILE B CA 1
ATOM 2751 C C . ILE B 1 141 ? 4.773 17.828 10.703 1 98.38 141 ILE B C 1
ATOM 2753 O O . ILE B 1 141 ? 5.277 18.906 10.359 1 98.38 141 ILE B O 1
ATOM 2757 N N . ARG B 1 142 ? 5.055 17.172 11.789 1 97.31 142 ARG B N 1
ATOM 2758 C CA . ARG B 1 142 ? 5.977 17.781 12.75 1 97.31 142 ARG B CA 1
ATOM 2759 C C . ARG B 1 142 ? 7.375 17.922 12.148 1 97.31 142 ARG B C 1
ATOM 2761 O O . ARG B 1 142 ? 8.125 18.812 12.523 1 97.31 142 ARG B O 1
ATOM 2768 N N . SER B 1 143 ? 7.699 17.094 11.258 1 98 143 SER B N 1
ATOM 2769 C CA . SER B 1 143 ? 9.023 17.094 10.648 1 98 143 SER B CA 1
ATOM 2770 C C . SER B 1 143 ? 9.094 18.047 9.469 1 98 143 SER B C 1
ATOM 2772 O O . SER B 1 143 ? 10.141 18.188 8.836 1 98 143 SER B O 1
ATOM 2774 N N . GLY B 1 144 ? 7.934 18.641 9.086 1 97.62 144 GLY B N 1
ATOM 2775 C CA . GLY B 1 144 ? 7.965 19.719 8.109 1 97.62 144 GLY B CA 1
ATOM 2776 C C . GLY B 1 144 ? 7.359 19.328 6.773 1 97.62 144 GLY B C 1
ATOM 2777 O O . GLY B 1 144 ? 7.59 20 5.762 1 97.62 144 GLY B O 1
ATOM 2778 N N . ALA B 1 145 ? 6.598 18.25 6.742 1 98.31 145 ALA B N 1
ATOM 2779 C CA . ALA B 1 145 ? 5.949 17.875 5.488 1 98.31 145 ALA B CA 1
ATOM 2780 C C . ALA B 1 145 ? 4.992 18.969 5.023 1 98.31 145 ALA B C 1
ATOM 2782 O O . ALA B 1 145 ? 4.309 19.594 5.836 1 98.31 145 ALA B O 1
ATOM 2783 N N . ASN B 1 146 ? 4.945 19.188 3.707 1 98.12 146 ASN B N 1
ATOM 2784 C CA . ASN B 1 146 ? 4.008 20.141 3.125 1 98.12 146 ASN B CA 1
ATOM 2785 C C . ASN B 1 146 ? 2.576 19.609 3.164 1 98.12 146 ASN B C 1
ATOM 2787 O O . ASN B 1 146 ? 2.213 18.734 2.379 1 98.12 146 ASN B O 1
ATOM 2791 N N . ILE B 1 147 ? 1.777 20.125 3.975 1 97.94 147 ILE B N 1
ATOM 2792 C CA . ILE B 1 147 ? 0.425 19.641 4.223 1 97.94 147 ILE B CA 1
ATOM 2793 C C . ILE B 1 147 ? -0.467 19.969 3.027 1 97.94 147 ILE B C 1
ATOM 2795 O O . ILE B 1 147 ? -1.577 19.438 2.912 1 97.94 147 ILE B O 1
ATOM 2799 N N . MET B 1 148 ? 0.019 20.859 2.129 1 97.81 148 MET B N 1
ATOM 2800 C CA . MET B 1 148 ? -0.776 21.281 0.977 1 97.81 148 MET B CA 1
ATOM 2801 C C . MET B 1 148 ? -0.234 20.656 -0.31 1 97.81 148 MET B C 1
ATOM 2803 O O . MET B 1 148 ? -0.604 21.078 -1.407 1 97.81 148 MET B O 1
ATOM 2807 N N . SER B 1 149 ? 0.659 19.672 -0.167 1 97.62 149 SER B N 1
ATOM 2808 C CA . SER B 1 149 ? 1.191 19.031 -1.357 1 97.62 149 SER B CA 1
ATOM 2809 C C . SER B 1 149 ? 0.073 18.438 -2.211 1 97.62 149 SER B C 1
ATOM 2811 O O . SER B 1 149 ? -0.924 17.938 -1.683 1 97.62 149 SER B O 1
ATOM 2813 N N . ARG B 1 150 ? 0.276 18.484 -3.535 1 96.81 150 ARG B N 1
ATOM 2814 C CA . ARG B 1 150 ? -0.74 17.984 -4.453 1 96.81 150 ARG B CA 1
ATOM 2815 C C . ARG B 1 150 ? -0.232 16.766 -5.219 1 96.81 150 ARG B C 1
ATOM 2817 O O . ARG B 1 150 ? 0.93 16.734 -5.629 1 96.81 150 ARG B O 1
ATOM 2824 N N . ASP B 1 151 ? -1.118 15.836 -5.285 1 92.88 151 ASP B N 1
ATOM 2825 C CA . ASP B 1 151 ? -0.755 14.648 -6.047 1 92.88 151 ASP B CA 1
ATOM 2826 C C . ASP B 1 151 ? -1.052 14.836 -7.531 1 92.88 151 ASP B C 1
ATOM 2828 O O . ASP B 1 151 ? -1.228 15.969 -7.996 1 92.88 151 ASP B O 1
ATOM 2832 N N . ARG B 1 152 ? -1.015 13.742 -8.32 1 88.88 152 ARG B N 1
ATOM 2833 C CA . ARG B 1 152 ? -1.172 13.781 -9.773 1 88.88 152 ARG B CA 1
ATOM 2834 C C . ARG B 1 152 ? -2.496 14.43 -10.164 1 88.88 152 ARG B C 1
ATOM 2836 O O . ARG B 1 152 ? -2.586 15.094 -11.195 1 88.88 152 ARG B O 1
ATOM 2843 N N . CYS B 1 153 ? -3.539 14.18 -9.383 1 88.81 153 CYS B N 1
ATOM 2844 C CA . CYS B 1 153 ? -4.859 14.727 -9.68 1 88.81 153 CYS B CA 1
ATOM 2845 C C . CYS B 1 153 ? -5.117 16 -8.883 1 88.81 153 CYS B C 1
ATOM 2847 O O . CYS B 1 153 ? -6.27 16.375 -8.648 1 88.81 153 CYS B O 1
ATOM 2849 N N . LEU B 1 154 ? -4.062 16.578 -8.344 1 95.31 154 LEU B N 1
ATOM 2850 C CA . LEU B 1 154 ? -4.09 17.828 -7.59 1 95.31 154 LEU B CA 1
ATOM 2851 C C . LEU B 1 154 ? -4.812 17.641 -6.262 1 95.31 154 LEU B C 1
ATOM 2853 O O . LEU B 1 154 ? -5.332 18.609 -5.691 1 95.31 154 LEU B O 1
ATOM 2857 N N . GLY B 1 155 ? -4.84 16.422 -5.828 1 94.81 155 GLY B N 1
ATOM 2858 C CA . GLY B 1 155 ? -5.395 16.141 -4.512 1 94.81 155 GLY B CA 1
ATOM 2859 C C . GLY B 1 155 ? -4.406 16.375 -3.385 1 94.81 155 GLY B C 1
ATOM 2860 O O . GLY B 1 155 ? -3.236 16.016 -3.494 1 94.81 155 GLY B O 1
ATOM 2861 N N . THR B 1 156 ? -4.906 17 -2.305 1 97.56 156 THR B N 1
ATOM 2862 C CA . THR B 1 156 ? -4.105 17.203 -1.105 1 97.56 156 THR B CA 1
ATOM 2863 C C . THR B 1 156 ? -4.262 16.031 -0.141 1 97.56 156 THR B C 1
ATOM 2865 O O . THR B 1 156 ? -5.148 15.195 -0.311 1 97.56 156 THR B O 1
ATOM 2868 N N . PRO B 1 157 ? -3.32 15.984 0.865 1 97.75 157 PRO B N 1
ATOM 2869 C CA . PRO B 1 157 ? -3.521 14.961 1.888 1 97.75 157 PRO B CA 1
ATOM 2870 C C . PRO B 1 157 ? -4.902 15.031 2.533 1 97.75 157 PRO B C 1
ATOM 2872 O O . PRO B 1 157 ? -5.492 13.992 2.855 1 97.75 157 PRO B O 1
ATOM 2875 N N . LEU B 1 158 ? -5.43 16.203 2.635 1 97.81 158 LEU B N 1
ATOM 2876 C CA . LEU B 1 158 ? -6.773 16.344 3.189 1 97.81 158 LEU B CA 1
ATOM 2877 C C . LEU B 1 158 ? -7.809 15.703 2.273 1 97.81 158 LEU B C 1
ATOM 2879 O O . LEU B 1 158 ? -8.742 15.047 2.746 1 97.81 158 LEU B O 1
ATOM 2883 N N . HIS B 1 159 ? -7.719 15.922 0.946 1 94.81 159 HIS B N 1
ATOM 2884 C CA . HIS B 1 159 ? -8.594 15.242 0.003 1 94.81 159 HIS B CA 1
ATOM 2885 C C . HIS B 1 159 ? -8.578 13.734 0.233 1 94.81 159 HIS B C 1
ATOM 2887 O O . HIS B 1 159 ? -9.633 13.094 0.261 1 94.81 159 HIS B O 1
ATOM 2893 N N . LYS B 1 160 ? -7.344 13.258 0.398 1 92.06 160 LYS B N 1
ATOM 2894 C CA . LYS B 1 160 ? -7.184 11.812 0.545 1 92.06 160 LYS B CA 1
ATOM 2895 C C . LYS B 1 160 ? -7.797 11.328 1.854 1 92.06 160 LYS B C 1
ATOM 2897 O O . LYS B 1 160 ? -8.484 10.305 1.877 1 92.06 160 LYS B O 1
ATOM 2902 N N . ALA B 1 161 ? -7.523 11.984 2.914 1 92.75 161 ALA B N 1
ATOM 2903 C CA . ALA B 1 161 ? -8.117 11.633 4.199 1 92.75 161 ALA B CA 1
ATOM 2904 C C . ALA B 1 161 ? -9.641 11.656 4.129 1 92.75 161 ALA B C 1
ATOM 2906 O O . ALA B 1 161 ? -10.312 10.781 4.676 1 92.75 161 ALA B O 1
ATOM 2907 N N . ALA B 1 162 ? -10.18 12.648 3.445 1 91.06 162 ALA B N 1
ATOM 2908 C CA . ALA B 1 162 ? -11.625 12.836 3.342 1 91.06 162 ALA B CA 1
ATOM 2909 C C . ALA B 1 162 ? -12.266 11.703 2.543 1 91.06 162 ALA B C 1
ATOM 2911 O O . ALA B 1 162 ? -13.281 11.141 2.959 1 91.06 162 ALA B O 1
ATOM 2912 N N . VAL B 1 163 ? -11.672 11.469 1.429 1 85.81 163 VAL B N 1
ATOM 2913 C CA . VAL B 1 163 ? -12.203 10.43 0.552 1 85.81 163 VAL B CA 1
ATOM 2914 C C . VAL B 1 163 ? -12.242 9.094 1.297 1 85.81 163 VAL B C 1
ATOM 2916 O O . VAL B 1 163 ? -13.18 8.312 1.121 1 85.81 163 VAL B O 1
ATOM 2919 N N . HIS B 1 164 ? -11.281 8.891 2.156 1 82.44 164 HIS B N 1
ATOM 2920 C CA . HIS B 1 164 ? -11.148 7.594 2.822 1 82.44 164 HIS B CA 1
ATOM 2921 C C . HIS B 1 164 ? -11.805 7.617 4.199 1 82.44 164 HIS B C 1
ATOM 2923 O O . HIS B 1 164 ? -11.734 6.637 4.941 1 82.44 164 HIS B O 1
ATOM 2929 N N . GLY B 1 165 ? -12.328 8.711 4.512 1 83.19 165 GLY B N 1
ATOM 2930 C CA . GLY B 1 165 ? -13.117 8.828 5.73 1 83.19 165 GLY B CA 1
ATOM 2931 C C . GLY B 1 165 ? -12.266 8.828 6.988 1 83.19 165 GLY B C 1
ATOM 2932 O O . GLY B 1 165 ? -12.727 8.406 8.055 1 83.19 165 GLY B O 1
ATOM 2933 N N . ASN B 1 166 ? -11.047 9.141 6.891 1 87.31 166 ASN B N 1
ATOM 2934 C CA . ASN B 1 166 ? -10.156 9.219 8.047 1 87.31 166 ASN B CA 1
ATOM 2935 C C . ASN B 1 166 ? -10.336 10.539 8.797 1 87.31 166 ASN B C 1
ATOM 2937 O O . ASN B 1 166 ? -9.508 11.445 8.664 1 87.31 166 ASN B O 1
ATOM 2941 N N . ILE B 1 167 ? -11.289 10.508 9.617 1 89.06 167 ILE B N 1
ATOM 2942 C CA . ILE B 1 167 ? -11.734 11.734 10.273 1 89.06 167 ILE B CA 1
ATOM 2943 C C . ILE B 1 167 ? -10.625 12.273 11.172 1 89.06 167 ILE B C 1
ATOM 2945 O O . ILE B 1 167 ? -10.414 13.484 11.25 1 89.06 167 ILE B O 1
ATOM 2949 N N . GLY B 1 168 ? -10 11.352 11.898 1 92.38 168 GLY B N 1
ATOM 2950 C CA . GLY B 1 168 ? -8.914 11.789 12.758 1 92.38 168 GLY B CA 1
ATOM 2951 C C . GLY B 1 168 ? -7.797 12.492 12.008 1 92.38 168 GLY B C 1
ATOM 2952 O O . GLY B 1 168 ? -7.223 13.461 12.5 1 92.38 168 GLY B O 1
ATOM 2953 N N . ILE B 1 169 ? -7.531 12.031 10.891 1 95.75 169 ILE B N 1
ATOM 2954 C CA . ILE B 1 169 ? -6.488 12.633 10.07 1 95.75 169 ILE B CA 1
ATOM 2955 C C . ILE B 1 169 ? -6.988 13.953 9.492 1 95.75 169 ILE B C 1
ATOM 2957 O O . ILE B 1 169 ? -6.227 14.922 9.391 1 95.75 169 ILE B O 1
ATOM 2961 N N . CYS B 1 170 ? -8.266 14.016 9.078 1 96.12 170 CYS B N 1
ATOM 2962 C CA . CYS B 1 170 ? -8.844 15.281 8.641 1 96.12 170 CYS B CA 1
ATOM 2963 C C . CYS B 1 170 ? -8.672 16.359 9.711 1 96.12 170 CYS B C 1
ATOM 2965 O O . CYS B 1 170 ? -8.25 17.469 9.406 1 96.12 170 CYS B O 1
ATOM 2967 N N . GLU B 1 171 ? -9 15.977 10.867 1 95.81 171 GLU B N 1
ATOM 2968 C CA . GLU B 1 171 ? -8.867 16.906 11.984 1 95.81 171 GLU B CA 1
ATOM 2969 C C . GLU B 1 171 ? -7.426 17.359 12.164 1 95.81 171 GLU B C 1
ATOM 2971 O O . GLU B 1 171 ? -7.164 18.562 12.328 1 95.81 171 GLU B O 1
ATOM 2976 N N . LEU B 1 172 ? -6.559 16.453 12.164 1 96.5 172 LEU B N 1
ATOM 2977 C CA . LEU B 1 172 ? -5.137 16.75 12.312 1 96.5 172 LEU B CA 1
ATOM 2978 C C . LEU B 1 172 ? -4.664 17.703 11.219 1 96.5 172 LEU B C 1
ATOM 2980 O O . LEU B 1 172 ? -3.969 18.688 11.508 1 96.5 172 LEU B O 1
ATOM 2984 N N . LEU B 1 173 ? -5.035 17.438 10.008 1 98.06 173 LEU B N 1
ATOM 2985 C CA . LEU B 1 173 ? -4.602 18.25 8.883 1 98.06 173 LEU B CA 1
ATOM 2986 C C . LEU B 1 173 ? -5.199 19.656 8.961 1 98.06 173 LEU B C 1
ATOM 2988 O O . LEU B 1 173 ? -4.5 20.641 8.727 1 98.06 173 LEU B O 1
ATOM 2992 N N . ILE B 1 174 ? -6.422 19.797 9.32 1 96.81 174 ILE B N 1
ATOM 2993 C CA . ILE B 1 174 ? -7.086 21.094 9.43 1 96.81 174 ILE B CA 1
ATOM 2994 C C . ILE B 1 174 ? -6.445 21.906 10.562 1 96.81 174 ILE B C 1
ATOM 2996 O O . ILE B 1 174 ? -6.137 23.078 10.391 1 96.81 174 ILE B O 1
ATOM 3000 N N . ARG B 1 175 ? -6.242 21.234 11.641 1 95.44 175 ARG B N 1
ATOM 3001 C CA . ARG B 1 175 ? -5.602 21.891 12.766 1 95.44 175 ARG B CA 1
ATOM 3002 C C . ARG B 1 175 ? -4.191 22.344 12.406 1 95.44 175 ARG B C 1
ATOM 3004 O O . ARG B 1 175 ? -3.693 23.328 12.961 1 95.44 175 ARG B O 1
ATOM 3011 N N . SER B 1 176 ? -3.6 21.672 11.492 1 96.94 176 SER B N 1
ATOM 3012 C CA . SER B 1 176 ? -2.232 21.984 11.094 1 96.94 176 SER B CA 1
ATOM 3013 C C . SER B 1 176 ? -2.205 23.031 9.984 1 96.94 176 SER B C 1
ATOM 3015 O O . SER B 1 176 ? -1.132 23.453 9.539 1 96.94 176 SER B O 1
ATOM 3017 N N . GLY B 1 177 ? -3.414 23.391 9.477 1 95.94 177 GLY B N 1
ATOM 3018 C CA . GLY B 1 177 ? -3.461 24.531 8.562 1 95.94 177 GLY B CA 1
ATOM 3019 C C . GLY B 1 177 ? -3.887 24.141 7.156 1 95.94 177 GLY B C 1
ATOM 3020 O O . GLY B 1 177 ? -3.734 24.922 6.219 1 95.94 177 GLY B O 1
ATOM 3021 N N . ALA B 1 178 ? -4.391 22.953 7.012 1 97.62 178 ALA B N 1
ATOM 3022 C CA . ALA B 1 178 ? -4.855 22.562 5.684 1 97.62 178 ALA B CA 1
ATOM 3023 C C . ALA B 1 178 ? -6.016 23.438 5.227 1 97.62 178 ALA B C 1
ATOM 3025 O O . ALA B 1 178 ? -6.871 23.812 6.027 1 97.62 178 ALA B O 1
ATOM 3026 N N . ASP B 1 179 ? -6.066 23.75 3.926 1 96 179 ASP B N 1
ATOM 3027 C CA . ASP B 1 179 ? -7.141 24.531 3.324 1 96 179 ASP B CA 1
ATOM 3028 C C . ASP B 1 179 ? -8.297 23.641 2.879 1 96 179 ASP B C 1
ATOM 3030 O O . ASP B 1 179 ? -8.18 22.922 1.885 1 96 179 ASP B O 1
ATOM 3034 N N . ILE B 1 180 ? -9.359 23.719 3.518 1 94.62 180 ILE B N 1
ATOM 3035 C CA . ILE B 1 180 ? -10.531 22.891 3.248 1 94.62 180 ILE B CA 1
ATOM 3036 C C . ILE B 1 180 ? -11.117 23.266 1.889 1 94.62 180 ILE B C 1
ATOM 3038 O O . ILE B 1 180 ? -11.82 22.453 1.271 1 94.62 180 ILE B O 1
ATOM 3042 N N . LYS B 1 181 ? -10.812 24.438 1.427 1 93.31 181 LYS B N 1
ATOM 3043 C CA . LYS B 1 181 ? -11.406 24.922 0.181 1 93.31 181 LYS B CA 1
ATOM 3044 C C . LYS B 1 181 ? -10.531 24.547 -1.017 1 93.31 181 LYS B C 1
ATOM 3046 O O . LYS B 1 181 ? -10.922 24.766 -2.166 1 93.31 181 LYS B O 1
ATOM 3051 N N . ALA B 1 182 ? -9.383 24.047 -0.772 1 96.25 182 ALA B N 1
ATOM 3052 C CA . ALA B 1 182 ? -8.523 23.641 -1.884 1 96.25 182 ALA B CA 1
ATOM 3053 C C . ALA B 1 182 ? -9.25 22.703 -2.83 1 96.25 182 ALA B C 1
ATOM 3055 O O . ALA B 1 182 ? -9.984 21.812 -2.389 1 96.25 182 ALA B O 1
ATOM 3056 N N . GLN B 1 183 ? -9 22.875 -4.148 1 96.44 183 GLN B N 1
ATOM 3057 C CA . GLN B 1 183 ? -9.711 22.078 -5.145 1 96.44 183 GLN B CA 1
ATOM 3058 C C . GLN B 1 183 ? -8.758 21.156 -5.891 1 96.44 183 GLN B C 1
ATOM 3060 O O . GLN B 1 183 ? -7.605 21.516 -6.148 1 96.44 183 GLN B O 1
ATOM 3065 N N . ASN B 1 184 ? -9.281 20 -6.191 1 94.12 184 ASN B N 1
ATOM 3066 C CA . ASN B 1 184 ? -8.516 19.094 -7.027 1 94.12 184 ASN B CA 1
ATOM 3067 C C . ASN B 1 184 ? -8.711 19.375 -8.508 1 94.12 184 ASN B C 1
ATOM 3069 O O . ASN B 1 184 ? -9.195 20.453 -8.883 1 94.12 184 ASN B O 1
ATOM 3073 N N . GLU B 1 185 ? -8.305 18.406 -9.344 1 93.31 185 GLU B N 1
ATOM 3074 C CA . GLU B 1 185 ? -8.344 18.625 -10.789 1 93.31 185 GLU B CA 1
ATOM 3075 C C . GLU B 1 185 ? -9.781 18.75 -11.289 1 93.31 185 GLU B C 1
ATOM 3077 O O . GLU B 1 185 ? -10.039 19.406 -12.297 1 93.31 185 GLU B O 1
ATOM 3082 N N . ASP B 1 186 ? -10.695 18.188 -10.578 1 92.88 186 ASP B N 1
ATOM 3083 C CA . ASP B 1 186 ? -12.102 18.219 -10.953 1 92.88 186 ASP B CA 1
ATOM 3084 C C . ASP B 1 186 ? -12.797 19.438 -10.367 1 92.88 186 ASP B C 1
ATOM 3086 O O . ASP B 1 186 ? -14.016 19.594 -10.484 1 92.88 186 ASP B O 1
ATOM 3090 N N . GLY B 1 187 ? -12.109 20.203 -9.688 1 95.31 187 GLY B N 1
ATOM 3091 C CA . GLY B 1 187 ? -12.695 21.391 -9.055 1 95.31 187 GLY B CA 1
ATOM 3092 C C . GLY B 1 187 ? -13.414 21.062 -7.762 1 95.31 187 GLY B C 1
ATOM 3093 O O . GLY B 1 187 ? -14.211 21.875 -7.277 1 95.31 187 GLY B O 1
ATOM 3094 N N . LYS B 1 188 ? -13.133 19.938 -7.184 1 94.19 188 LYS B N 1
ATOM 3095 C CA . LYS B 1 188 ? -13.797 19.5 -5.961 1 94.19 188 LYS B CA 1
ATOM 3096 C C . LYS B 1 188 ? -12.906 19.719 -4.742 1 94.19 188 LYS B C 1
ATOM 3098 O O . LYS B 1 188 ? -11.695 19.5 -4.805 1 94.19 188 LYS B O 1
ATOM 3103 N N . ASN B 1 189 ? -13.539 20.188 -3.699 1 95.12 189 ASN B N 1
ATOM 3104 C CA . ASN B 1 189 ? -12.805 20.312 -2.445 1 95.12 189 ASN B CA 1
ATOM 3105 C C . ASN B 1 189 ? -12.984 19.078 -1.568 1 95.12 189 ASN B C 1
ATOM 3107 O O . ASN B 1 189 ? -13.633 18.109 -1.98 1 95.12 189 ASN B O 1
ATOM 3111 N N . SER B 1 190 ? -12.336 19.094 -0.387 1 94.62 190 SER B N 1
ATOM 3112 C CA . SER B 1 190 ? -12.344 17.906 0.457 1 94.62 190 SER B CA 1
ATOM 3113 C C . SER B 1 190 ? -13.75 17.562 0.926 1 94.62 190 SER B C 1
ATOM 3115 O O . SER B 1 190 ? -14.094 16.391 1.099 1 94.62 190 SER B O 1
ATOM 3117 N N . LEU B 1 191 ? -14.57 18.531 1.148 1 92.69 191 LEU B N 1
ATOM 3118 C CA . LEU B 1 191 ? -15.961 18.312 1.518 1 92.69 191 LEU B CA 1
ATOM 3119 C C . LEU B 1 191 ? -16.719 17.609 0.387 1 92.69 191 LEU B C 1
ATOM 3121 O O . LEU B 1 191 ? -17.5 16.688 0.629 1 92.69 191 LEU B O 1
ATOM 3125 N N . ASP B 1 192 ? -16.422 18 -0.835 1 90.25 192 ASP B N 1
ATOM 3126 C CA . ASP B 1 192 ? -17.109 17.484 -2.018 1 90.25 192 ASP B CA 1
ATOM 3127 C C . ASP B 1 192 ? -16.781 16.016 -2.238 1 90.25 192 ASP B C 1
ATOM 3129 O O . ASP B 1 192 ? -17.594 15.258 -2.783 1 90.25 192 ASP B O 1
ATOM 3133 N N . VAL B 1 193 ? -15.641 15.656 -1.777 1 87.69 193 VAL B N 1
ATOM 3134 C CA . VAL B 1 193 ? -15.195 14.312 -2.123 1 87.69 193 VAL B CA 1
ATOM 3135 C C . VAL B 1 193 ? -15.406 13.375 -0.935 1 87.69 193 VAL B C 1
ATOM 3137 O O . VAL B 1 193 ? -15.109 12.188 -1.016 1 87.69 193 VAL B O 1
ATOM 3140 N N . ALA B 1 194 ? -15.898 13.891 0.168 1 86.5 194 ALA B N 1
ATOM 3141 C CA . ALA B 1 194 ? -16.141 13.07 1.352 1 86.5 194 ALA B CA 1
ATOM 3142 C C . ALA B 1 194 ? -17.422 12.258 1.192 1 86.5 194 ALA B C 1
ATOM 3144 O O . ALA B 1 194 ? -18.516 12.82 1.064 1 86.5 194 ALA B O 1
ATOM 3145 N N . PHE B 1 195 ? -17.281 10.969 1.209 1 74.31 195 PHE B N 1
ATOM 3146 C CA . PHE B 1 195 ? -18.438 10.109 1.011 1 74.31 195 PHE B CA 1
ATOM 3147 C C . PHE B 1 195 ? -19 9.641 2.348 1 74.31 195 PHE B C 1
ATOM 3149 O O . PHE B 1 195 ? -20.188 9.297 2.443 1 74.31 195 PHE B O 1
ATOM 3156 N N . ASN B 1 196 ? -18.203 9.641 3.318 1 73.19 196 ASN B N 1
ATOM 3157 C CA . ASN B 1 196 ? -18.609 9.242 4.66 1 73.19 196 ASN B CA 1
ATOM 3158 C C . ASN B 1 196 ? -19.391 10.344 5.367 1 73.19 196 ASN B C 1
ATOM 3160 O O . ASN B 1 196 ? -18.922 11.484 5.453 1 73.19 196 ASN B O 1
ATOM 3164 N N . ARG B 1 197 ? -20.5 9.953 5.824 1 79.5 197 ARG B N 1
ATOM 3165 C CA . ARG B 1 197 ? -21.375 10.953 6.418 1 79.5 197 ARG B CA 1
ATOM 3166 C C . ARG B 1 197 ? -20.719 11.641 7.602 1 79.5 197 ARG B C 1
ATOM 3168 O O . ARG B 1 197 ? -20.828 12.859 7.766 1 79.5 197 ARG B O 1
ATOM 3175 N N . LYS B 1 198 ? -20.109 10.852 8.414 1 83.06 198 LYS B N 1
ATOM 3176 C CA . LYS B 1 198 ? -19.453 11.422 9.586 1 83.06 198 LYS B CA 1
ATOM 3177 C C . LYS B 1 198 ? -18.344 12.383 9.18 1 83.06 198 LYS B C 1
ATOM 3179 O O . LYS B 1 198 ? -18.188 13.453 9.773 1 83.06 198 LYS B O 1
ATOM 3184 N N . THR B 1 199 ? -17.641 11.969 8.219 1 86.69 199 THR B N 1
ATOM 3185 C CA . THR B 1 199 ? -16.562 12.805 7.723 1 86.69 199 THR B CA 1
ATOM 3186 C C . THR B 1 199 ? -17.109 14.078 7.082 1 86.69 199 THR B C 1
ATOM 3188 O O . THR B 1 199 ? -16.562 15.164 7.285 1 86.69 199 THR B O 1
ATOM 3191 N N . ARG B 1 200 ? -18.125 13.914 6.328 1 87.75 200 ARG B N 1
ATOM 3192 C CA . ARG B 1 200 ? -18.734 15.062 5.684 1 87.75 200 ARG B CA 1
ATOM 3193 C C . ARG B 1 200 ? -19.234 16.062 6.719 1 87.75 200 ARG B C 1
ATOM 3195 O O . ARG B 1 200 ? -19.016 17.281 6.582 1 87.75 200 ARG B O 1
ATOM 3202 N N . LYS B 1 201 ? -19.891 15.578 7.727 1 89.25 201 LYS B N 1
ATOM 3203 C CA . LYS B 1 201 ? -20.406 16.438 8.781 1 89.25 201 LYS B CA 1
ATOM 3204 C C . LYS B 1 201 ? -19.266 17.188 9.477 1 89.25 201 LYS B C 1
ATOM 3206 O O . LYS B 1 201 ? -19.391 18.391 9.766 1 89.25 201 LYS B O 1
ATOM 3211 N N . PHE B 1 202 ? -18.281 16.484 9.727 1 92.69 202 PHE B N 1
ATOM 3212 C CA . PHE B 1 202 ? -17.125 17.094 10.375 1 92.69 202 PHE B CA 1
ATOM 3213 C C . PHE B 1 202 ? -16.547 18.188 9.5 1 92.69 202 PHE B C 1
ATOM 3215 O O . PHE B 1 202 ? -16.25 19.281 9.992 1 92.69 202 PHE B O 1
ATOM 3222 N N . LEU B 1 203 ? -16.359 17.922 8.289 1 93.5 203 LEU B N 1
ATOM 3223 C CA . LEU B 1 203 ? -15.758 18.906 7.383 1 93.5 203 LEU B CA 1
ATOM 3224 C C . LEU B 1 203 ? -16.688 20.094 7.184 1 93.5 203 LEU B C 1
ATOM 3226 O O . LEU B 1 203 ? -16.219 21.234 7.023 1 93.5 203 LEU B O 1
ATOM 3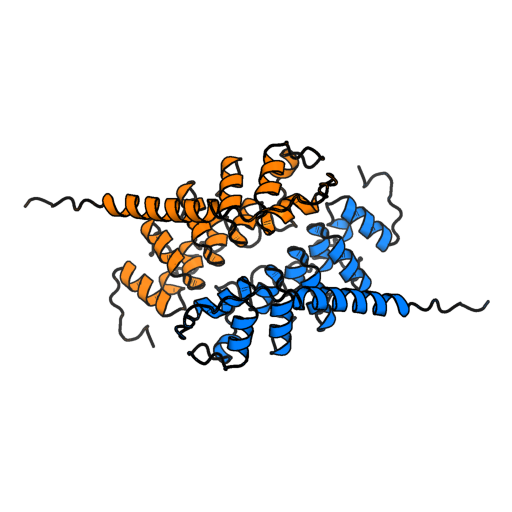230 N N . MET B 1 204 ? -17.969 19.875 7.137 1 91.88 204 MET B N 1
ATOM 3231 C CA . MET B 1 204 ? -18.938 20.969 7.031 1 91.88 204 MET B CA 1
ATOM 3232 C C . MET B 1 204 ? -18.812 21.922 8.219 1 91.88 204 MET B C 1
ATOM 3234 O O . MET B 1 204 ? -18.812 23.141 8.039 1 91.88 204 MET B O 1
ATOM 3238 N N . LYS B 1 205 ? -18.719 21.328 9.352 1 90.88 205 LYS B N 1
ATOM 3239 C CA . LYS B 1 205 ? -18.562 22.125 10.562 1 90.88 205 LYS B CA 1
ATOM 3240 C C . LYS B 1 205 ? -17.266 22.922 10.531 1 90.88 205 LYS B C 1
ATOM 3242 O O . LYS B 1 205 ? -17.234 24.109 10.891 1 90.88 205 LYS B O 1
ATOM 3247 N N . SER B 1 206 ? -16.25 22.312 10.148 1 89.38 206 SER B N 1
ATOM 3248 C CA . SER B 1 206 ? -14.938 22.969 10.102 1 89.38 206 SER B CA 1
ATOM 3249 C C . SER B 1 206 ? -14.906 24.078 9.07 1 89.38 206 SER B C 1
ATOM 3251 O O . SER B 1 206 ? -14.156 25.047 9.211 1 89.38 206 SER B O 1
ATOM 3253 N N . ALA B 1 207 ? -15.68 23.875 8.039 1 86.88 207 ALA B N 1
ATOM 3254 C CA . ALA B 1 207 ? -15.734 24.875 6.969 1 86.88 207 ALA B CA 1
ATOM 3255 C C . ALA B 1 207 ? -16.719 25.984 7.309 1 86.88 207 ALA B C 1
ATOM 3257 O O . ALA B 1 207 ? -16.781 27 6.605 1 86.88 207 ALA B O 1
ATOM 3258 N N . GLY B 1 208 ? -17.391 25.844 8.375 1 80.5 208 GLY B N 1
ATOM 3259 C CA . GLY B 1 208 ? -18.391 26.844 8.734 1 80.5 208 GLY B CA 1
ATOM 3260 C C . GLY B 1 208 ? -19.641 26.781 7.879 1 80.5 208 GLY B C 1
ATOM 3261 O O . GLY B 1 208 ? -20.312 27.797 7.664 1 80.5 208 GLY B O 1
ATOM 3262 N N . VAL B 1 209 ? -19.828 25.719 7.121 1 69.56 209 VAL B N 1
ATOM 3263 C CA . VAL B 1 209 ? -21 25.547 6.266 1 69.56 209 VAL B CA 1
ATOM 3264 C C . VAL B 1 209 ? -22.141 24.922 7.07 1 69.56 209 VAL B C 1
ATOM 3266 O O . VAL B 1 209 ? -21.922 24.031 7.891 1 69.56 209 VAL B O 1
ATOM 3269 N N . LYS B 1 210 ? -23.297 25.594 7.246 1 60.5 210 LYS B N 1
ATOM 3270 C CA . LYS B 1 210 ? -24.484 25.062 7.922 1 60.5 210 LYS B CA 1
ATOM 3271 C C . LYS B 1 210 ? -25.016 23.828 7.219 1 60.5 210 LYS B C 1
ATOM 3273 O O . LYS B 1 210 ? -25.031 23.75 5.988 1 60.5 210 LYS B O 1
ATOM 3278 N N . PRO B 1 211 ? -25.016 22.578 7.891 1 54.75 211 PRO B N 1
ATOM 3279 C CA . PRO B 1 211 ? -25.547 21.359 7.281 1 54.75 211 PRO B CA 1
ATOM 3280 C C . PRO B 1 211 ? -26.859 21.609 6.527 1 54.75 211 PRO B C 1
ATOM 3282 O O . PRO B 1 211 ? -27.75 22.281 7.043 1 54.75 211 PRO B O 1
ATOM 3285 N N . SER B 1 212 ? -26.859 21.984 5.301 1 45.59 212 SER B N 1
ATOM 3286 C CA . SER B 1 212 ? -28.188 22.047 4.699 1 45.59 212 SER B CA 1
ATOM 3287 C C . SER B 1 212 ? -28.875 20.688 4.746 1 45.59 212 SER B C 1
ATOM 3289 O O . SER B 1 212 ? -28.219 19.641 4.777 1 45.59 212 SER B O 1
ATOM 3291 N N . ILE B 1 213 ? -30.203 20.547 5.125 1 42.34 213 ILE B N 1
ATOM 3292 C CA . ILE B 1 213 ? -31.125 19.406 5.191 1 42.34 213 ILE B CA 1
ATOM 3293 C C . ILE B 1 213 ? -30.828 18.438 4.047 1 42.34 213 ILE B C 1
ATOM 3295 O O . ILE B 1 213 ? -31.047 17.234 4.172 1 42.34 213 ILE B O 1
ATOM 3299 N N . CYS B 1 214 ? -30.656 18.828 2.795 1 38.03 214 CYS B N 1
ATOM 3300 C CA . CYS B 1 214 ? -30.703 17.969 1.622 1 38.03 214 CYS B CA 1
ATOM 3301 C C . CYS B 1 214 ? -29.453 17.109 1.539 1 38.03 214 CYS B C 1
ATOM 3303 O O . CYS B 1 214 ? -29.391 16.156 0.763 1 38.03 214 CYS B O 1
ATOM 3305 N N . ASN B 1 215 ? -28.266 17.531 1.778 1 39.91 215 ASN B N 1
ATOM 3306 C CA . ASN B 1 215 ? -27.031 16.844 1.429 1 39.91 215 ASN B CA 1
ATOM 3307 C C . ASN B 1 215 ? -26.766 15.656 2.352 1 39.91 215 ASN B C 1
ATOM 3309 O O . ASN B 1 215 ? -25.703 15.023 2.27 1 39.91 215 ASN B O 1
ATOM 3313 N N . LEU B 1 216 ? -27.328 15.555 3.5 1 38.59 216 LEU B N 1
ATOM 3314 C CA . LEU B 1 216 ? -27.281 14.398 4.391 1 38.59 216 LEU B CA 1
ATOM 3315 C C . LEU B 1 216 ? -28.172 13.273 3.859 1 38.59 216 LEU B C 1
ATOM 3317 O O . LEU B 1 216 ? -28.312 12.234 4.512 1 38.59 216 LEU B O 1
ATOM 3321 N N . SER B 1 217 ? -29.047 13.391 2.82 1 31.77 217 SER B N 1
ATOM 3322 C CA . SER B 1 217 ? -29.938 12.328 2.359 1 31.77 217 SER B CA 1
ATOM 3323 C C . SER B 1 217 ? -29.188 11.297 1.53 1 31.77 217 SER B C 1
ATOM 3325 O O . SER B 1 217 ? -28.297 11.641 0.738 1 31.77 217 SER B O 1
#

Radius of gyration: 23.54 Å; Cα contacts (8 Å, |Δi|>4): 647; chains: 2; bounding box: 61×95×55 Å

pLDDT: mean 72.31, std 26.94, range [22.66, 98.62]

Solvent-accessible surface area (backbone atoms only — not comparable to full-atom values): 23423 Å² total; per-residue (Å²): 139,84,80,77,77,77,79,80,63,63,70,61,56,53,56,52,51,53,53,50,49,51,53,49,54,65,64,58,68,72,68,80,72,64,80,70,72,86,74,78,74,78,59,51,71,72,37,55,63,44,23,37,58,68,46,37,50,67,60,41,47,48,41,66,68,66,40,27,59,81,75,40,35,48,63,49,47,69,55,33,48,38,42,42,85,37,37,34,37,65,51,35,40,10,20,50,64,43,23,36,68,45,32,48,53,40,46,75,72,61,54,66,59,76,46,51,24,66,67,51,36,37,27,27,52,34,34,6,26,50,64,56,20,54,64,25,38,49,49,40,49,74,73,62,39,68,65,76,45,56,26,74,60,39,38,28,30,48,36,34,5,25,33,44,39,25,47,71,45,36,51,51,39,45,76,73,62,43,66,65,75,49,51,26,74,85,66,42,26,27,55,72,52,24,73,36,65,69,36,28,53,51,44,31,56,75,68,69,45,75,83,59,83,71,80,80,108,139,83,80,78,76,77,80,81,65,66,71,60,57,54,54,53,50,53,52,49,47,51,54,49,54,65,64,58,68,70,68,81,71,64,80,71,74,85,74,80,73,80,61,55,73,72,36,58,63,44,24,37,59,68,46,36,49,67,61,41,46,48,40,66,68,65,41,27,60,88,74,41,36,49,62,51,47,70,55,34,45,39,42,43,86,37,38,34,36,66,50,35,41,9,19,50,65,42,22,37,68,43,32,49,52,41,46,76,73,62,54,65,59,76,47,52,24,66,67,52,36,36,27,26,52,34,35,6,25,50,63,55,19,54,64,26,36,49,51,41,49,74,73,63,39,68,64,74,45,56,28,73,57,38,38,28,30,50,35,34,5,24,34,45,38,26,47,72,44,36,51,51,39,46,75,72,65,42,65,64,76,50,50,27,75,84,66,41,25,28,54,72,50,24,72,35,65,70,38,29,53,51,44,30,56,74,68,68,46,76,84,58,82,72,80,80,111

Foldseek 3Di:
DDPPPPCPPPVVVVVVVVLVVVVVVVVPPPDCPDDPDDCPDQCPPCRQLVCLLVLVLVSVLCCLPVQVPNPCGVVVCVCQDCPDPFHAHSLLNNLLNQNQSSNLVVVVSPDDQCQATNPFRDGSLLNNLLNQRLSNNVSSVVSPRDQCDQTNQGDGSLLNNQLNVNQSNNVVSVVSPDDQCRQTNVRDGSLRNHPDLVNNVSSCVSVVHDPDPPPSD/DDPPPPCPPDVVVVVVVVLVVVVVVVVPPPDPPDDPDDCPDLCPPCHQLVCLLVLVLVVVLCCLPVQVPNPCGVVVCVVQDCPDPFHAHSLLNNLLNQNQSSNLSVVVSPDDQCQATNPFRDGSLLNNLLNQRLSNNVSSVVSPRDQCDQTNQGDGSLLNNQLNVNQSNNVVSVVSPDDQCRQTNVRDGSLRNHPDLVSNVSSCVSVVHDPDPPPSD

Nearest PDB structures (foldseek):
  7p3i-assembly1_B  TM=9.006E-01  e=1.784E-10  synthetic construct
  6gcu-assembly2_F  TM=9.061E-01  e=3.399E-10  synthetic construct
  7b4u-assembly2_C  TM=9.391E-01  e=1.843E-07  synthetic construct
  1k1b-assembly1_A  TM=4.650E-01  e=2.138E-07  Homo sapiens
  3eu9-assembly1_A  TM=4.572E-01  e=2.035E-07  Homo sapiens

Sequence (434 aa):
MSARRVQRSNVTDELSNIAAEIIKQLSTSKRHVTRPAVASSKMEVGTFHEAVKHGDVQTVRRGLEGGLQDGFQLKDFKNHVKIGGIDQTPLHLASMFGHAEVAELLIQYGDDLEARDLIGQWTPLHLAAIYGHTLTCEVLIRSGANIMSRDRCLGTPLHKAAVHGNIGICELLIRSGADIKAQNEDGKNSLDVAFNRKTRKFLMKSAGVKPSICNLSMSARRVQRSNVTDELSNIAAEIIKQLSTSKRHVTRPAVASSKMEVGTFHEAVKHGDVQTVRRGLEGGLQDGFQLKDFKNHVKIGGIDQTPLHLASMFGHAEVAELLIQYGDDLEARDLIGQWTPLHLAAIYGHTLTCEVLIRSGANIMSRDRCLGTPLHKAAVHGNIGICELLIRSGADIKAQNEDGKNSLDVAFNRKTRKFLMKSAGVKPSICNLS

Secondary structure (DSSP, 8-state):
---------HHHHHHHHHHHHHHHHHHH------------S---THHHHHHHHTT-HHHHHHHHHS-S-SS--HHHHHTT--BTTTTB-HHHHHHHHT-HHHHHHHHHTT--TT---SSS---HHHHHHHTT-HHHHHHHHHTT--TT---TTS--HHHHHHHTT-HHHHHHHHHTT--TT---TTS--HHHH--SHHHHHHHHHHHT----TTTT-/---------HHHHHHHHHHHHHHHHHHH------------S---THHHHHHHHTT-HHHHHHHHHS-S-SS--HHHHHTT--BTTTTB-HHHHHHHHT-HHHHHHHHHTT--TT---SSS---HHHHHHHTT-HHHHHHHHHTT--TT---TTS--HHHHHHHTT-HHHHHHHHHTT--TT---TTS--HHHH--SHHHHHHHHHHHT----TTTT-

Organism: Branchiostoma lanceolatum (NCBI:txid7740)

InterPro domains:
  IPR002110 Ankyrin repeat [PF00023] (156-184)
  IPR002110 Ankyrin repeat [PF12796] (48-151)
  IPR002110 Ankyrin repeat [PR01415] (87-102)
  IPR002110 Ankyrin repeat [PR01415] (169-183)
  IPR002110 Ankyrin repeat [PS50088] (86-118)
  IPR002110 Ankyrin repeat [PS50088] (120-152)
  IPR002110 Ankyrin repeat [PS50088] (156-185)
  IPR002110 Ankyrin repeat [SM00248] (86-115)
  IPR002110 Ankyrin repeat [SM00248] (120-149)
  IPR002110 Ankyrin repeat [SM00248] (153-182)
  IPR036770 Ankyrin repeat-containing domain superfamily [G3DSA:1.25.40.20] (17-213)
  IPR036770 Ankyrin repeat-containing domain superfamily [SSF48403] (48-198)
  IPR050776 Ankyrin Repeat and Cyclin-Dependent Kinase Inhibitor [PTHR24201] (38-151)